Protein AF-0000000076347587 (afdb_homodimer)

Solvent-accessible surface area (backbone atoms only — not comparable to full-atom values): 22802 Å² total; per-residue (Å²): 113,19,34,26,35,36,30,38,46,78,56,80,79,67,75,77,57,46,35,47,44,50,36,67,47,67,74,46,71,35,44,42,68,57,46,40,54,52,42,28,73,76,39,74,89,47,54,52,69,56,48,50,53,46,53,52,50,49,46,55,45,48,40,53,43,43,30,47,21,27,30,40,32,52,54,59,75,13,34,39,38,73,40,46,31,71,73,53,92,65,78,51,52,52,86,49,98,79,51,55,71,75,92,65,46,65,32,63,63,45,70,43,76,44,71,21,67,66,39,48,48,51,32,34,60,61,20,42,76,52,55,38,74,48,84,81,41,52,43,62,54,50,54,45,89,48,51,73,68,49,45,50,51,54,49,47,55,45,15,73,74,66,58,41,40,41,59,64,54,49,7,62,72,42,41,34,51,62,66,58,31,50,54,49,52,48,57,45,41,67,36,84,84,39,59,43,36,78,42,72,57,77,96,58,38,31,34,27,70,46,79,132,114,17,34,25,34,36,30,38,47,77,57,80,79,67,76,78,54,46,34,47,43,49,38,67,46,67,75,46,72,35,44,41,68,56,46,40,54,50,42,27,73,75,39,72,89,47,53,53,69,56,48,50,51,46,53,52,50,50,46,54,44,49,40,52,42,44,30,48,21,26,30,39,32,52,55,59,76,13,35,39,38,74,40,46,30,71,72,52,91,64,79,52,51,51,86,48,97,78,49,55,71,74,92,65,47,64,32,64,62,46,70,44,76,42,72,23,68,66,38,48,49,50,32,32,61,60,21,43,77,53,55,38,74,48,82,82,42,55,42,62,53,49,56,45,89,47,52,73,66,47,46,49,51,52,49,47,54,46,16,73,74,66,58,42,40,41,58,65,54,50,7,61,74,42,41,35,52,61,65,56,32,50,54,48,51,49,56,46,41,67,36,83,85,38,60,42,34,77,41,72,57,79,96,60,38,33,34,27,71,46,80,130

Sequence (424 aa):
MAKYKLQEMPDVHHDGKRRVYPKMMINRTLSRKEFVEMMHDYHRGTSPSMVEAVLIDVEDMLVRMLSMGYNVNLGNLGHYSLSLEFKDDKPAEMQDEDDKMTYRRVGVKNVNYRAAPEFVKEVKLETDQYLERDMGGVKRVLKSNYTREERIARALQVIEKNGFISLDDYAQLNNMSRTVASEDLKGITDDPQSPICSHGRHSHKVWVKREAMAKYKLQEMPDVHHDGKRRVYPKMMINRTLSRKEFVEMMHDYHRGTSPSMVEAVLIDVEDMLVRMLSMGYNVNLGNLGHYSLSLEFKDDKPAEMQDEDDKMTYRRVGVKNVNYRAAPEFVKEVKLETDQYLERDMGGVKRVLKSNYTREERIARALQVIEKNGFISLDDYAQLNNMSRTVASEDLKGITDDPQSPICSHGRHSHKVWVKREA

Structure (mmCIF, N/CA/C/O backbone):
data_AF-0000000076347587-model_v1
#
loop_
_entity.id
_entity.type
_entity.pdbx_description
1 polymer 'HU domain-containing protein'
#
loop_
_atom_site.group_PDB
_atom_site.id
_atom_site.type_symbol
_atom_site.label_atom_id
_atom_site.label_alt_id
_atom_site.label_comp_id
_atom_site.label_asym_id
_atom_site.label_entity_id
_atom_site.label_seq_id
_atom_site.pdbx_PDB_ins_code
_atom_site.Cartn_x
_atom_site.Cartn_y
_atom_site.Cartn_z
_atom_site.occupancy
_atom_site.B_iso_or_equiv
_atom_site.auth_seq_id
_atom_site.auth_comp_id
_atom_site.auth_asym_id
_atom_site.auth_atom_id
_atom_site.pdbx_PDB_model_num
ATOM 1 N N . MET A 1 1 ? 10.297 16.969 16.594 1 73 1 MET A N 1
ATOM 2 C CA . MET A 1 1 ? 9.484 15.805 16.953 1 73 1 MET A CA 1
ATOM 3 C C . MET A 1 1 ? 8.195 15.758 16.141 1 73 1 MET A C 1
ATOM 5 O O . MET A 1 1 ? 7.691 16.797 15.703 1 73 1 MET A O 1
ATOM 9 N N . ALA A 1 2 ? 7.707 14.547 15.781 1 86.44 2 ALA A N 1
ATOM 10 C CA . ALA A 1 2 ? 6.484 14.398 15 1 86.44 2 ALA A CA 1
ATOM 11 C C . ALA A 1 2 ? 5.266 14.852 15.805 1 86.44 2 ALA A C 1
ATOM 13 O O . ALA A 1 2 ? 5.203 14.656 17.016 1 86.44 2 ALA A O 1
ATOM 14 N N . LYS A 1 3 ? 4.43 15.641 15.227 1 87.81 3 LYS A N 1
ATOM 15 C CA . LYS A 1 3 ? 3.213 16.156 15.859 1 87.81 3 LYS A CA 1
ATOM 16 C C . LYS A 1 3 ? 1.969 15.617 15.156 1 87.81 3 LYS A C 1
ATOM 18 O O . LYS A 1 3 ? 2.025 15.242 13.977 1 87.81 3 LYS A O 1
ATOM 23 N N . TYR A 1 4 ? 0.956 15.539 15.93 1 90 4 TYR A N 1
ATOM 24 C CA . TYR A 1 4 ? -0.307 15.125 15.328 1 90 4 TYR A CA 1
ATOM 25 C C . TYR A 1 4 ? -1.454 16 15.805 1 90 4 TYR A C 1
ATOM 27 O O . TYR A 1 4 ? -1.328 16.703 16.812 1 90 4 TYR A O 1
ATOM 35 N N . LYS A 1 5 ? -2.494 16.016 15.117 1 86.5 5 LYS A N 1
ATOM 36 C CA . LYS A 1 5 ? -3.736 16.688 15.484 1 86.5 5 LYS A CA 1
ATOM 37 C C . LYS A 1 5 ? -4.934 15.758 15.336 1 86.5 5 LYS A C 1
ATOM 39 O O . LYS A 1 5 ? -4.848 14.734 14.656 1 86.5 5 LYS A O 1
ATOM 44 N N . LEU A 1 6 ? -5.926 16.062 16.062 1 86.94 6 LEU A N 1
ATOM 45 C CA . LEU A 1 6 ? -7.164 15.297 15.93 1 86.94 6 LEU A CA 1
ATOM 46 C C . LEU A 1 6 ? -8.094 15.953 14.914 1 86.94 6 LEU A C 1
ATOM 48 O O . LEU A 1 6 ? -8.305 17.172 14.953 1 86.94 6 LEU A O 1
ATOM 52 N N . GLN A 1 7 ? -8.547 15.133 14.008 1 83.88 7 GLN A N 1
ATOM 53 C CA . GLN A 1 7 ? -9.391 15.656 12.945 1 83.88 7 GLN A CA 1
ATOM 54 C C . GLN A 1 7 ? -10.727 14.914 12.883 1 83.88 7 GLN A C 1
ATOM 56 O O . GLN A 1 7 ? -10.766 13.688 13.062 1 83.88 7 GLN A O 1
ATOM 61 N N . GLU A 1 8 ? -11.766 15.695 12.656 1 80.94 8 GLU A N 1
ATOM 62 C CA . GLU A 1 8 ? -13.086 15.094 12.5 1 80.94 8 GLU A CA 1
ATOM 63 C C . GLU A 1 8 ? -13.266 14.508 11.102 1 80.94 8 GLU A C 1
ATOM 65 O O . GLU A 1 8 ? -12.852 15.117 10.109 1 80.94 8 GLU A O 1
ATOM 70 N N . MET A 1 9 ? -13.766 13.258 11.109 1 75.75 9 MET A N 1
ATOM 71 C CA . MET A 1 9 ? -14.062 12.625 9.828 1 75.75 9 MET A CA 1
ATOM 72 C C . MET A 1 9 ? -15.391 13.125 9.273 1 75.75 9 MET A C 1
ATOM 74 O O . MET A 1 9 ? -16.344 13.32 10.023 1 75.75 9 MET A O 1
ATOM 78 N N . PRO A 1 10 ? -15.391 13.43 7.988 1 66.62 10 PRO A N 1
ATOM 79 C CA . PRO A 1 10 ? -16.703 13.734 7.414 1 66.62 10 PRO A CA 1
ATOM 80 C C . PRO A 1 10 ? -17.703 12.602 7.602 1 66.62 10 PRO A C 1
ATOM 82 O O . PRO A 1 10 ? -17.328 11.43 7.602 1 66.62 10 PRO A O 1
ATOM 85 N N . ASP A 1 11 ? -18.875 12.969 8.016 1 62.62 11 ASP A N 1
ATOM 86 C CA . ASP A 1 11 ? -19.922 11.977 8.203 1 62.62 11 ASP A CA 1
ATOM 87 C C . ASP A 1 11 ? -20.297 11.32 6.875 1 62.62 11 ASP A C 1
ATOM 89 O O . ASP A 1 11 ? -21.328 11.648 6.281 1 62.62 11 ASP A O 1
ATOM 93 N N . VAL A 1 12 ? -19.484 10.414 6.508 1 58.81 12 VAL A N 1
ATOM 94 C CA . VAL A 1 12 ? -19.688 9.734 5.23 1 58.81 12 VAL A CA 1
ATOM 95 C C . VAL A 1 12 ? -20.875 8.773 5.34 1 58.81 12 VAL A C 1
ATOM 97 O O . VAL A 1 12 ? -21.578 8.531 4.355 1 58.81 12 VAL A O 1
ATOM 100 N N . HIS A 1 13 ? -21.078 8.281 6.445 1 58.25 13 HIS A N 1
ATOM 101 C CA . HIS A 1 13 ? -22.156 7.32 6.637 1 58.25 13 HIS A CA 1
ATOM 102 C C . HIS A 1 13 ? -23.469 8.016 6.961 1 58.25 13 HIS A C 1
ATOM 104 O O . HIS A 1 13 ? -24.516 7.371 7.0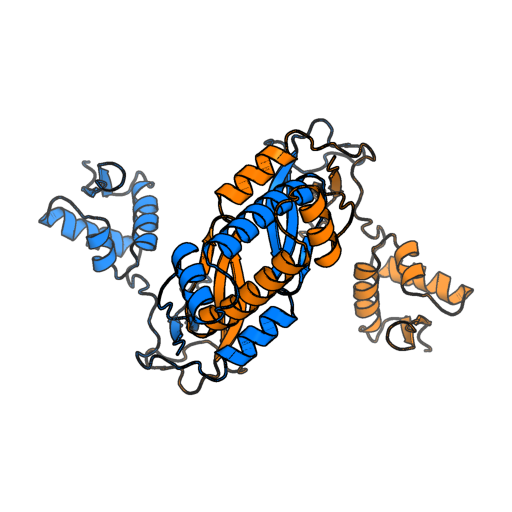62 1 58.25 13 HIS A O 1
ATOM 110 N N . HIS A 1 14 ? -23.469 9.266 7.172 1 61.09 14 HIS A N 1
ATOM 111 C CA . HIS A 1 14 ? -24.656 10.078 7.453 1 61.09 14 HIS A CA 1
ATOM 112 C C . HIS A 1 14 ? -25.359 9.586 8.711 1 61.09 14 HIS A C 1
ATOM 114 O O . HIS A 1 14 ? -26.594 9.523 8.742 1 61.09 14 HIS A O 1
ATOM 120 N N . ASP A 1 15 ? -24.703 9.031 9.609 1 67.06 15 ASP A N 1
ATOM 121 C CA . ASP A 1 15 ? -25.266 8.516 10.852 1 67.06 15 ASP A CA 1
ATOM 122 C C . ASP A 1 15 ? -25.203 9.57 11.961 1 67.06 15 ASP A C 1
ATOM 124 O O . ASP A 1 15 ? -25.672 9.328 13.07 1 67.06 15 ASP A O 1
ATOM 128 N N . GLY A 1 16 ? -24.734 10.742 11.555 1 68.25 16 GLY A N 1
ATOM 129 C CA . GLY A 1 16 ? -24.688 11.852 12.5 1 68.25 16 GLY A CA 1
ATOM 130 C C . GLY A 1 16 ? -23.547 11.734 13.5 1 68.25 16 GLY A C 1
ATOM 131 O O . GLY A 1 16 ? -23.375 12.609 14.344 1 68.25 16 GLY A O 1
ATOM 132 N N . LYS A 1 17 ? -22.906 10.664 13.406 1 75.94 17 LYS A N 1
ATOM 133 C CA . LYS A 1 17 ? -21.797 10.477 14.344 1 75.94 17 LYS A CA 1
ATOM 134 C C . LYS A 1 17 ? -20.578 11.289 13.922 1 75.94 17 LYS A C 1
ATOM 136 O O . LYS A 1 17 ? -20.281 11.398 12.734 1 75.94 17 LYS A O 1
ATOM 141 N N . ARG A 1 18 ? -20.031 12.062 14.938 1 77.69 18 ARG A N 1
ATOM 142 C CA . ARG A 1 18 ? -18.844 12.867 14.68 1 77.69 18 ARG A CA 1
ATOM 143 C C . ARG A 1 18 ? -17.578 12.094 15.039 1 77.69 18 ARG A C 1
ATOM 145 O O . ARG A 1 18 ? -17.094 12.172 16.172 1 77.69 18 ARG A O 1
ATOM 152 N N . ARG A 1 19 ? -17.062 11.352 14.109 1 84.25 19 ARG A N 1
ATOM 153 C CA . ARG A 1 19 ? -15.875 10.531 14.336 1 84.25 19 ARG A CA 1
ATOM 154 C C . ARG A 1 19 ? -14.602 11.359 14.156 1 84.25 19 ARG A C 1
ATOM 156 O O . ARG A 1 19 ? -14.547 12.25 13.305 1 84.25 19 ARG A O 1
ATOM 163 N N . VAL A 1 20 ? -13.664 11.094 15.07 1 86.19 20 VAL A N 1
ATOM 164 C CA . VAL A 1 20 ? -12.391 11.82 15.07 1 86.19 20 VAL A CA 1
ATOM 165 C C . VAL A 1 20 ? -11.242 10.836 14.875 1 86.19 20 VAL A C 1
ATOM 167 O O . VAL A 1 20 ? -11.328 9.672 15.281 1 86.19 20 VAL A O 1
ATOM 170 N N . TYR A 1 21 ? -10.258 11.227 14.109 1 88.62 21 TYR A N 1
ATOM 171 C CA . TYR A 1 21 ? -9.07 10.406 13.922 1 88.62 21 TYR A CA 1
ATOM 172 C C . TYR A 1 21 ? -7.805 11.25 14.047 1 88.62 21 TYR A C 1
ATOM 174 O O . TYR A 1 21 ? -7.816 12.445 13.766 1 88.62 21 TYR A O 1
ATOM 182 N N . PRO A 1 22 ? -6.801 10.641 14.562 1 90.62 22 PRO A N 1
ATOM 183 C CA . PRO A 1 22 ? -5.523 11.352 14.609 1 90.62 22 PRO A CA 1
ATOM 184 C C . PRO A 1 22 ? -4.852 11.469 13.242 1 90.62 22 PRO A C 1
ATOM 186 O O . PRO A 1 22 ? -4.844 10.5 12.477 1 90.62 22 PRO A O 1
ATOM 189 N N . LYS A 1 23 ? -4.406 12.641 13.023 1 87.75 23 LYS A N 1
ATOM 190 C CA . LYS A 1 23 ? -3.717 12.906 11.766 1 87.75 23 LYS A CA 1
ATOM 191 C C . LYS A 1 23 ? -2.316 13.461 12.016 1 87.75 23 LYS A C 1
ATOM 193 O O . LYS A 1 23 ? -2.141 14.375 12.82 1 87.75 23 LYS A O 1
ATOM 198 N N . MET A 1 24 ? -1.371 12.875 11.328 1 88.19 24 MET A N 1
ATOM 199 C CA . MET A 1 24 ? 0.001 13.367 11.414 1 88.19 24 MET A CA 1
ATOM 200 C C . MET A 1 24 ? 0.116 14.766 10.82 1 8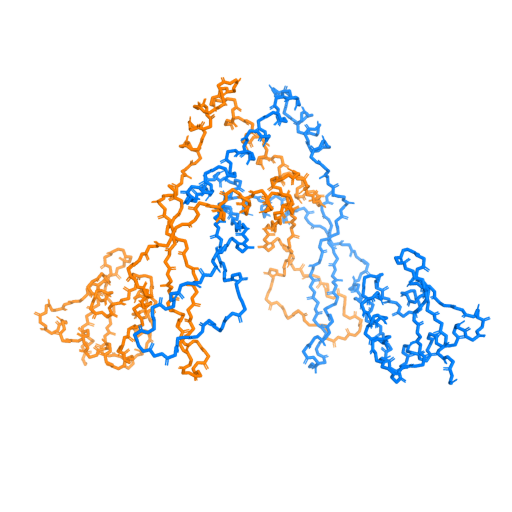8.19 24 MET A C 1
ATOM 202 O O . MET A 1 24 ? -0.455 15.047 9.766 1 88.19 24 MET A O 1
ATOM 206 N N . MET A 1 25 ? 0.699 15.617 11.594 1 82.44 25 MET A N 1
ATOM 207 C CA . MET A 1 25 ? 1.06 16.906 11.023 1 82.44 25 MET A CA 1
ATOM 208 C C . MET A 1 25 ? 2.373 16.828 10.258 1 82.44 25 MET A C 1
ATOM 210 O O . MET A 1 25 ? 3.451 16.844 10.852 1 82.44 25 MET A O 1
ATOM 214 N N . ILE A 1 26 ? 2.146 16.641 9.008 1 80.25 26 ILE A N 1
ATOM 215 C CA . ILE A 1 26 ? 3.312 16.422 8.164 1 80.25 26 ILE A CA 1
ATOM 216 C C . ILE A 1 26 ? 4.16 17.703 8.109 1 80.25 26 ILE A C 1
ATOM 218 O O . ILE A 1 26 ? 3.652 18.781 7.797 1 80.25 26 ILE A O 1
ATOM 222 N N . ASN A 1 27 ? 5.426 17.609 8.508 1 77.75 27 ASN A N 1
ATOM 223 C CA . ASN A 1 27 ? 6.383 18.703 8.398 1 77.75 27 ASN A CA 1
ATOM 224 C C . ASN A 1 27 ? 6.668 19.062 6.941 1 77.75 27 ASN A C 1
ATOM 226 O O . ASN A 1 27 ? 6.43 20.188 6.516 1 77.75 27 ASN A O 1
ATOM 230 N N . ARG A 1 28 ? 7.246 18.094 6.309 1 85.12 28 ARG A N 1
ATOM 231 C CA . ARG A 1 28 ? 7.629 18.25 4.906 1 85.12 28 ARG A CA 1
ATOM 232 C C . ARG A 1 28 ? 7.852 16.891 4.25 1 85.12 28 ARG A C 1
ATOM 234 O O . ARG A 1 28 ? 8.039 15.883 4.941 1 85.12 28 ARG A O 1
ATOM 241 N N . THR A 1 29 ? 7.609 16.984 3 1 88.75 29 THR A N 1
ATOM 242 C CA . THR A 1 29 ? 7.969 15.812 2.209 1 88.75 29 THR A CA 1
ATOM 243 C C . THR A 1 29 ? 9.398 15.93 1.686 1 88.75 29 THR A C 1
ATOM 245 O O . THR A 1 29 ? 9.734 16.891 0.991 1 88.75 29 THR A O 1
ATOM 248 N N . LEU A 1 30 ? 10.188 15.016 2.059 1 92.81 30 LEU A N 1
ATOM 249 C CA . LEU A 1 30 ? 11.57 15.008 1.604 1 92.81 30 LEU A CA 1
ATOM 250 C C . LEU A 1 30 ? 11.688 14.383 0.219 1 92.81 30 LEU A C 1
ATOM 252 O O . LEU A 1 30 ? 11.18 13.281 -0.014 1 92.81 30 LEU A O 1
ATOM 256 N N . SER A 1 31 ? 12.336 15.102 -0.627 1 93 31 SER A N 1
ATOM 257 C CA . SER A 1 31 ? 12.68 14.516 -1.922 1 93 31 SER A CA 1
ATOM 258 C C . SER A 1 31 ? 13.812 13.508 -1.793 1 93 31 SER A C 1
ATOM 260 O O . SER A 1 31 ? 14.5 13.461 -0.771 1 93 31 SER A O 1
ATOM 262 N N . ARG A 1 32 ? 14 12.727 -2.828 1 94.12 32 ARG A N 1
ATOM 263 C CA . ARG A 1 32 ? 15.094 11.766 -2.826 1 94.12 32 ARG A CA 1
ATOM 264 C C . ARG A 1 32 ? 16.438 12.461 -2.607 1 94.12 32 ARG A C 1
ATOM 266 O O . ARG A 1 32 ? 17.266 11.992 -1.826 1 94.12 32 ARG A O 1
ATOM 273 N N . LYS A 1 33 ? 16.641 13.562 -3.312 1 92.31 33 LYS A N 1
ATOM 274 C CA . LYS A 1 33 ? 17.891 14.305 -3.188 1 92.31 33 LYS A CA 1
ATOM 275 C C . LYS A 1 33 ? 18.109 14.758 -1.746 1 92.31 33 LYS A C 1
ATOM 277 O O . LYS A 1 33 ? 19.203 14.57 -1.2 1 92.31 33 LYS A O 1
ATOM 282 N N . GLU A 1 34 ? 17.094 15.375 -1.13 1 91.06 34 GLU A N 1
ATOM 283 C CA . GLU A 1 34 ? 17.188 15.812 0.262 1 91.06 34 GLU A CA 1
ATOM 284 C C . GLU A 1 34 ? 17.438 14.625 1.193 1 91.06 34 GLU A C 1
ATOM 286 O O . GLU A 1 34 ? 18.234 14.719 2.119 1 91.06 34 GLU A O 1
ATOM 291 N N . PHE A 1 35 ? 16.734 13.562 0.923 1 95.19 35 PHE A N 1
ATOM 292 C CA . PHE A 1 35 ? 16.875 12.344 1.717 1 95.19 35 PHE A CA 1
ATOM 293 C C . PHE A 1 35 ? 18.297 11.828 1.685 1 95.19 35 PHE A C 1
ATOM 295 O O . PHE A 1 35 ? 18.875 11.523 2.729 1 95.19 35 PHE A O 1
ATOM 302 N N . VAL A 1 36 ? 18.875 11.773 0.52 1 94.19 36 VAL A N 1
ATOM 303 C CA . VAL A 1 36 ? 20.219 11.25 0.324 1 94.19 36 VAL A CA 1
ATOM 304 C C . VAL A 1 36 ? 21.234 12.18 0.989 1 94.19 36 VAL A C 1
ATOM 306 O O . VAL A 1 36 ? 22.203 11.711 1.599 1 94.19 36 VAL A O 1
ATOM 309 N N . GLU A 1 37 ? 21.031 13.461 0.888 1 91.06 37 GLU A N 1
ATOM 310 C CA . GLU A 1 37 ? 21.922 14.43 1.534 1 91.06 37 GLU A CA 1
ATOM 311 C C . GLU A 1 37 ? 21.875 14.281 3.053 1 91.06 37 GLU A C 1
ATOM 313 O O . GLU A 1 37 ? 22.922 14.281 3.705 1 91.06 37 GLU A O 1
ATOM 318 N N . MET A 1 38 ? 20.656 14.102 3.539 1 89.12 38 MET A N 1
ATOM 319 C CA . MET A 1 38 ? 20.516 13.922 4.98 1 89.12 38 MET A CA 1
ATOM 320 C C . MET A 1 38 ? 21.141 12.609 5.43 1 89.12 38 MET A C 1
ATOM 322 O O . MET A 1 38 ? 21.734 12.531 6.504 1 89.12 38 MET A O 1
ATOM 326 N N . MET A 1 39 ? 20.922 11.602 4.625 1 92.5 39 MET A N 1
ATOM 327 C CA . MET A 1 39 ? 21.5 10.305 4.934 1 92.5 39 MET A CA 1
ATOM 328 C C . MET A 1 39 ? 23.031 10.406 5.051 1 92.5 39 MET A C 1
ATOM 330 O O . MET A 1 39 ? 23.625 9.773 5.918 1 92.5 39 MET A O 1
ATOM 334 N N . HIS A 1 40 ? 23.594 11.148 4.141 1 90.31 40 HIS A N 1
ATOM 335 C CA . HIS A 1 40 ? 25.047 11.328 4.16 1 90.31 40 HIS A CA 1
ATOM 336 C C . HIS A 1 40 ? 25.5 12.008 5.449 1 90.31 40 HIS A C 1
ATOM 338 O O . HIS A 1 40 ? 26.578 11.711 5.957 1 90.31 40 HIS A O 1
ATOM 344 N N . ASP A 1 41 ? 24.703 12.883 5.945 1 86.38 41 ASP A N 1
ATOM 345 C CA . ASP A 1 41 ? 25.016 13.578 7.188 1 86.38 41 ASP A CA 1
ATOM 346 C C . ASP A 1 41 ? 25.031 12.609 8.367 1 86.38 41 ASP A C 1
ATOM 348 O O . ASP A 1 41 ? 25.828 12.766 9.305 1 86.38 41 ASP A O 1
ATOM 352 N N . TYR A 1 42 ? 24.203 11.617 8.266 1 84.81 42 TYR A N 1
ATOM 353 C CA . TYR A 1 42 ? 24.062 10.664 9.359 1 84.81 42 TYR A CA 1
ATOM 354 C C . TYR A 1 42 ? 25.016 9.484 9.188 1 84.81 42 TYR A C 1
ATOM 356 O O . TYR A 1 42 ? 25.484 8.906 10.164 1 84.81 42 TYR A O 1
ATOM 364 N N . HIS A 1 43 ? 25.125 9.133 7.934 1 82.12 43 HIS A N 1
ATOM 365 C CA . HIS A 1 43 ? 26 8.023 7.586 1 82.12 43 HIS A CA 1
ATOM 366 C C . HIS A 1 43 ? 27.125 8.469 6.645 1 82.12 43 HIS A C 1
ATOM 368 O O . HIS A 1 43 ? 27 8.336 5.426 1 82.12 43 HIS A O 1
ATOM 374 N N . ARG A 1 44 ? 28.219 8.812 7.168 1 81.12 44 ARG A N 1
ATOM 375 C CA . ARG A 1 44 ? 29.297 9.438 6.41 1 81.12 44 ARG A CA 1
ATOM 376 C C . ARG A 1 44 ? 30.078 8.406 5.598 1 81.12 44 ARG A C 1
ATOM 378 O O . ARG A 1 44 ? 30.828 8.766 4.691 1 81.12 44 ARG A O 1
ATOM 385 N N . GLY A 1 45 ? 29.859 7.227 5.789 1 81.06 45 GLY A N 1
ATOM 386 C CA . GLY A 1 45 ? 30.625 6.191 5.113 1 81.06 45 GLY A CA 1
ATOM 387 C C . GLY A 1 45 ? 30.172 5.961 3.682 1 81.06 45 GLY A C 1
ATOM 388 O O . GLY A 1 45 ? 30.906 5.359 2.889 1 81.06 45 GLY A O 1
ATOM 389 N N . THR A 1 46 ? 29.047 6.508 3.305 1 82.75 46 THR A N 1
ATOM 390 C CA . THR A 1 46 ? 28.547 6.285 1.955 1 82.75 46 THR A CA 1
ATOM 391 C C . THR A 1 46 ? 28.297 7.609 1.241 1 82.75 46 THR A C 1
ATOM 393 O O . THR A 1 46 ? 27.547 8.453 1.729 1 82.75 46 THR A O 1
ATOM 396 N N . SER A 1 47 ? 28.953 7.766 0.16 1 88.88 47 SER A N 1
ATOM 397 C CA . SER A 1 47 ? 28.812 9 -0.602 1 88.88 47 SER A CA 1
ATOM 398 C C . SER A 1 47 ? 27.406 9.117 -1.192 1 88.88 47 SER A C 1
ATOM 400 O O . SER A 1 47 ? 26.812 8.117 -1.603 1 88.88 47 SER A O 1
ATOM 402 N N . PRO A 1 48 ? 26.953 10.352 -1.302 1 92.06 48 PRO A N 1
ATOM 403 C CA . PRO A 1 48 ? 25.641 10.57 -1.897 1 92.06 48 PRO A CA 1
ATOM 404 C C . PRO A 1 48 ? 25.531 10.016 -3.314 1 92.06 48 PRO A C 1
ATOM 406 O O . PRO A 1 48 ? 24.484 9.461 -3.688 1 92.06 48 PRO A O 1
ATOM 409 N N . SER A 1 49 ? 26.531 10.188 -4.043 1 91.38 49 SER A N 1
ATOM 410 C CA . SER A 1 49 ? 26.531 9.695 -5.418 1 91.38 49 SER A CA 1
ATOM 411 C C . SER A 1 49 ? 26.391 8.18 -5.457 1 91.38 49 SER A C 1
ATOM 413 O O . SER A 1 49 ? 25.719 7.633 -6.328 1 91.38 49 SER A O 1
ATOM 415 N N . MET A 1 50 ? 27 7.492 -4.535 1 89.81 50 MET A N 1
ATOM 416 C CA . MET A 1 50 ? 26.906 6.039 -4.453 1 89.81 50 MET A CA 1
ATOM 417 C C . MET A 1 50 ? 25.5 5.605 -4.066 1 89.81 50 MET A C 1
ATOM 419 O O . MET A 1 50 ? 24.953 4.664 -4.645 1 89.81 50 MET A O 1
ATOM 423 N N . VAL A 1 51 ? 24.922 6.293 -3.088 1 93.62 51 VAL A N 1
ATOM 424 C CA . VAL A 1 51 ? 23.562 5.984 -2.658 1 93.62 51 VAL A CA 1
ATOM 425 C C . VAL A 1 51 ? 22.594 6.137 -3.834 1 93.62 51 VAL A C 1
ATOM 427 O O . VAL A 1 51 ? 21.781 5.246 -4.098 1 93.62 51 VAL A O 1
ATOM 430 N N . GLU A 1 52 ? 22.797 7.188 -4.523 1 93 52 GLU A N 1
ATOM 431 C CA . GLU A 1 52 ? 21.953 7.449 -5.68 1 93 52 GLU A CA 1
ATOM 432 C C . GLU A 1 52 ? 22.094 6.359 -6.738 1 93 52 GLU A C 1
ATOM 434 O O . GLU A 1 52 ? 21.109 5.895 -7.305 1 93 52 GLU A O 1
ATOM 439 N N . ALA A 1 53 ? 23.266 6.02 -7.023 1 92 53 ALA A N 1
ATOM 440 C CA . ALA A 1 53 ? 23.516 4.988 -8.023 1 92 53 ALA A CA 1
ATOM 441 C C . ALA A 1 53 ? 22.891 3.658 -7.613 1 92 53 ALA A C 1
ATOM 443 O O . ALA A 1 53 ? 22.281 2.975 -8.438 1 92 53 ALA A O 1
ATOM 444 N N . VAL A 1 54 ? 23.047 3.346 -6.363 1 92.94 54 VAL A N 1
ATOM 445 C CA . VAL A 1 54 ? 22.484 2.094 -5.855 1 92.94 54 VAL A CA 1
ATOM 446 C C . VAL A 1 54 ? 20.969 2.123 -5.945 1 92.94 54 VAL A C 1
ATOM 448 O O . VAL A 1 54 ? 20.344 1.149 -6.379 1 92.94 54 VAL A O 1
ATOM 451 N N . LEU A 1 55 ? 20.344 3.213 -5.574 1 93.5 55 LEU A N 1
ATOM 452 C CA . LEU A 1 55 ? 18.891 3.324 -5.605 1 93.5 55 LEU A CA 1
ATOM 453 C C . LEU A 1 55 ? 18.359 3.211 -7.031 1 93.5 55 LEU A C 1
ATOM 455 O O . LEU A 1 55 ? 17.328 2.582 -7.273 1 93.5 55 LEU A O 1
ATOM 459 N N . ILE A 1 56 ? 19.094 3.781 -7.953 1 92.69 56 ILE A N 1
ATOM 460 C CA . ILE A 1 56 ? 18.719 3.686 -9.359 1 92.69 56 ILE A CA 1
ATOM 461 C C . ILE A 1 56 ? 18.797 2.23 -9.812 1 92.69 56 ILE A C 1
ATOM 463 O O . ILE A 1 56 ? 17.891 1.731 -10.484 1 92.69 56 ILE A O 1
ATOM 467 N N . ASP A 1 57 ? 19.875 1.585 -9.453 1 93.38 57 ASP A N 1
ATOM 468 C CA . ASP A 1 57 ? 20.047 0.183 -9.828 1 93.38 57 ASP A CA 1
ATOM 469 C C . ASP A 1 57 ? 18.953 -0.687 -9.203 1 93.38 57 ASP A C 1
ATOM 471 O O . ASP A 1 57 ? 18.469 -1.627 -9.836 1 93.38 57 ASP A O 1
ATOM 475 N N . VAL A 1 58 ? 18.625 -0.422 -8 1 94.19 58 VAL A N 1
ATOM 476 C CA . VAL A 1 58 ? 17.594 -1.177 -7.309 1 94.19 58 VAL A CA 1
ATOM 477 C C . VAL A 1 58 ? 16.25 -1.01 -8.039 1 94.19 58 VAL A C 1
ATOM 479 O O . VAL A 1 58 ? 15.539 -1.986 -8.266 1 94.19 58 VAL A O 1
ATOM 482 N N . GLU A 1 59 ? 15.945 0.188 -8.398 1 93.88 59 GLU A N 1
ATOM 483 C CA . GLU A 1 59 ? 14.719 0.459 -9.141 1 93.88 59 GLU A CA 1
ATOM 484 C C . GLU A 1 59 ? 14.672 -0.349 -10.438 1 93.88 59 GLU A C 1
ATOM 486 O O . GLU A 1 59 ? 13.656 -0.987 -10.734 1 93.88 59 GLU A O 1
ATOM 491 N N . ASP A 1 60 ? 15.742 -0.255 -11.133 1 93.62 60 ASP A N 1
ATOM 492 C CA . ASP A 1 60 ? 15.844 -0.969 -12.406 1 93.62 60 ASP A CA 1
ATOM 493 C C . ASP A 1 60 ? 15.664 -2.473 -12.203 1 93.62 60 ASP A C 1
ATOM 495 O O . ASP A 1 60 ? 14.953 -3.127 -12.969 1 93.62 60 ASP A O 1
ATOM 499 N N . MET A 1 61 ? 16.344 -2.941 -11.211 1 94.19 61 MET A N 1
ATOM 500 C CA . MET A 1 61 ? 16.297 -4.375 -10.938 1 94.19 61 MET A CA 1
ATOM 501 C C . MET A 1 61 ? 14.898 -4.793 -10.492 1 94.19 61 MET A C 1
ATOM 503 O O . MET A 1 61 ? 14.43 -5.883 -10.836 1 94.19 61 MET A O 1
ATOM 507 N N . LEU A 1 62 ? 14.203 -3.975 -9.727 1 95.38 62 LEU A N 1
ATOM 508 C CA . LEU A 1 62 ? 12.836 -4.266 -9.32 1 95.38 62 LEU A CA 1
ATOM 509 C C . LEU A 1 62 ? 11.922 -4.406 -10.531 1 95.38 62 LEU A C 1
ATOM 511 O O . LEU A 1 62 ? 11.148 -5.359 -10.625 1 95.38 62 LEU A O 1
ATOM 515 N N . VAL A 1 63 ? 12.055 -3.463 -11.422 1 94.81 63 VAL A N 1
ATOM 516 C CA . VAL A 1 63 ? 11.25 -3.51 -12.633 1 94.81 63 VAL A CA 1
ATOM 517 C C . VAL A 1 63 ? 11.492 -4.828 -13.367 1 94.81 63 VAL A C 1
ATOM 519 O O . VAL A 1 63 ? 10.547 -5.512 -13.758 1 94.81 63 VAL A O 1
ATOM 522 N N . ARG A 1 64 ? 12.734 -5.184 -13.461 1 93.25 64 ARG A N 1
ATOM 523 C CA . ARG A 1 64 ? 13.125 -6.375 -14.211 1 93.25 64 ARG A CA 1
ATOM 524 C C . ARG A 1 64 ? 12.602 -7.637 -13.531 1 93.25 64 ARG A C 1
ATOM 526 O O . ARG A 1 64 ? 12.016 -8.5 -14.188 1 93.25 64 ARG A O 1
ATOM 533 N N . MET A 1 65 ? 12.836 -7.75 -12.242 1 93.75 65 MET A N 1
ATOM 534 C CA . MET A 1 65 ? 12.461 -8.969 -11.523 1 93.75 65 MET A CA 1
ATOM 535 C C . MET A 1 65 ? 10.945 -9.125 -11.469 1 93.75 65 MET A C 1
ATOM 537 O O . MET A 1 65 ? 10.422 -10.211 -11.711 1 93.75 65 MET A O 1
ATOM 541 N N . LEU A 1 66 ? 10.242 -8.086 -11.188 1 94.62 66 LEU A N 1
ATOM 542 C CA . LEU A 1 66 ? 8.781 -8.141 -11.141 1 94.62 66 LEU A CA 1
ATOM 543 C C . LEU A 1 66 ? 8.203 -8.5 -12.5 1 94.62 66 LEU A C 1
ATOM 545 O O . LEU A 1 66 ? 7.273 -9.305 -12.594 1 94.62 66 LEU A O 1
ATOM 549 N N . SER A 1 67 ? 8.781 -7.934 -13.523 1 92.88 67 SER A N 1
ATOM 550 C CA . SER A 1 67 ? 8.289 -8.188 -14.875 1 92.88 67 SER A CA 1
ATOM 551 C C . SER A 1 67 ? 8.5 -9.641 -15.273 1 92.88 67 SER A C 1
ATOM 553 O O . SER A 1 67 ? 7.82 -10.141 -16.172 1 92.88 67 SER A O 1
ATOM 555 N N . MET A 1 68 ? 9.477 -10.281 -14.625 1 90.06 68 MET A N 1
ATOM 556 C CA . MET A 1 68 ? 9.758 -11.688 -14.914 1 90.06 68 MET A CA 1
ATOM 557 C C . MET A 1 68 ? 8.898 -12.602 -14.047 1 90.06 68 MET A C 1
ATOM 559 O O . MET A 1 68 ? 9.039 -13.82 -14.094 1 90.06 68 MET A O 1
ATOM 563 N N . GLY A 1 69 ? 8.008 -12 -13.227 1 90.44 69 GLY A N 1
ATOM 564 C CA . GLY A 1 69 ? 7.055 -12.781 -12.453 1 90.44 69 GLY A CA 1
ATOM 565 C C . GLY A 1 69 ? 7.539 -13.086 -11.047 1 90.44 69 GLY A C 1
ATOM 566 O O . GLY A 1 69 ? 7.012 -13.984 -10.391 1 90.44 69 GLY A O 1
ATOM 567 N N . TYR A 1 70 ? 8.594 -12.406 -10.625 1 92.06 70 TYR A N 1
ATOM 568 C CA . TYR A 1 70 ? 9.102 -12.609 -9.266 1 92.06 70 TYR A CA 1
ATOM 569 C C . TYR A 1 70 ? 8.445 -11.641 -8.289 1 92.06 70 TYR A C 1
ATOM 571 O O . TYR A 1 70 ? 8.117 -10.508 -8.656 1 92.06 70 TYR A O 1
ATOM 579 N N . ASN A 1 71 ? 8.18 -12.141 -7.117 1 94.38 71 ASN A N 1
ATOM 580 C CA . ASN A 1 71 ? 8.07 -11.234 -5.98 1 94.38 71 ASN A CA 1
ATOM 581 C C . ASN A 1 71 ? 9.438 -10.891 -5.402 1 94.38 71 ASN A C 1
ATOM 583 O O . ASN A 1 71 ? 10.375 -11.68 -5.508 1 94.38 71 ASN A O 1
ATOM 587 N N . VAL A 1 72 ? 9.516 -9.758 -4.848 1 95.56 72 VAL A N 1
ATOM 588 C CA . VAL A 1 72 ? 10.805 -9.352 -4.289 1 95.56 72 VAL A CA 1
ATOM 589 C C . VAL A 1 72 ? 10.625 -8.938 -2.828 1 95.56 72 VAL A C 1
ATOM 591 O O . VAL A 1 72 ? 9.805 -8.07 -2.52 1 95.56 72 VAL A O 1
ATOM 594 N N . ASN A 1 73 ? 11.32 -9.633 -1.986 1 93.88 73 ASN A N 1
ATOM 595 C CA . ASN A 1 73 ? 11.422 -9.25 -0.581 1 93.88 73 ASN A CA 1
ATOM 596 C C . ASN A 1 73 ? 12.734 -8.539 -0.281 1 93.88 73 ASN A C 1
ATOM 598 O O . ASN A 1 73 ? 13.789 -9.172 -0.204 1 93.88 73 ASN A O 1
ATOM 602 N N . LEU A 1 74 ? 12.695 -7.23 -0.039 1 94.12 74 LEU A N 1
ATOM 603 C CA . LEU A 1 74 ? 13.898 -6.438 0.202 1 94.12 74 LEU A CA 1
ATOM 604 C C . LEU A 1 74 ? 14.141 -6.254 1.697 1 94.12 74 LEU A C 1
ATOM 606 O O . LEU A 1 74 ? 14.594 -5.195 2.133 1 94.12 74 LEU A O 1
ATOM 610 N N . GLY A 1 75 ? 13.68 -7.227 2.441 1 90.31 75 GLY A N 1
ATOM 611 C CA . GLY A 1 75 ? 13.867 -7.129 3.881 1 90.31 75 GLY A CA 1
ATOM 612 C C . GLY A 1 75 ? 12.969 -6.09 4.527 1 90.31 75 GLY A C 1
ATOM 613 O O . GLY A 1 75 ? 11.75 -6.094 4.316 1 90.31 75 GLY A O 1
ATOM 614 N N . ASN A 1 76 ? 13.57 -5.172 5.289 1 86.31 76 ASN A N 1
ATOM 615 C CA . ASN A 1 76 ? 12.805 -4.164 6.023 1 86.31 76 ASN A CA 1
ATOM 616 C C . ASN A 1 76 ? 12.227 -3.111 5.086 1 86.31 76 ASN A C 1
ATOM 618 O O . ASN A 1 76 ? 11.305 -2.383 5.461 1 86.31 76 ASN A O 1
ATOM 622 N N . LEU A 1 77 ? 12.805 -3.084 3.889 1 88.62 77 LEU A N 1
ATOM 623 C CA . LEU A 1 77 ? 12.281 -2.105 2.938 1 88.62 77 LEU A CA 1
ATOM 624 C C . LEU A 1 77 ? 10.93 -2.541 2.393 1 88.62 77 LEU A C 1
ATOM 626 O O . LEU A 1 77 ? 10.164 -1.718 1.886 1 88.62 77 LEU A O 1
ATOM 630 N N . GLY A 1 78 ? 10.711 -3.938 2.482 1 91.25 78 GLY A N 1
ATOM 631 C CA . GLY A 1 78 ? 9.359 -4.379 2.193 1 91.25 78 GLY A CA 1
ATOM 632 C C . GLY A 1 78 ? 9.289 -5.402 1.078 1 91.25 78 GLY A C 1
ATOM 633 O O . GLY A 1 78 ? 10.32 -5.805 0.531 1 91.25 78 GLY A O 1
ATOM 634 N N . HIS A 1 79 ? 8.102 -5.758 0.833 1 95.19 79 HIS A N 1
ATOM 635 C CA . HIS A 1 79 ? 7.801 -6.785 -0.156 1 95.19 79 HIS A CA 1
ATOM 636 C C . HIS A 1 79 ? 7.074 -6.195 -1.36 1 95.19 79 HIS A C 1
ATOM 638 O O . HIS A 1 79 ? 6.117 -5.438 -1.202 1 95.19 79 HIS A O 1
ATOM 644 N N . TYR A 1 80 ? 7.566 -6.516 -2.568 1 95.38 80 TYR A N 1
ATOM 645 C CA . TYR A 1 80 ? 6.988 -6.02 -3.811 1 95.38 80 TYR A CA 1
ATOM 646 C C . TYR A 1 80 ? 6.398 -7.156 -4.633 1 95.38 80 TYR A C 1
ATOM 648 O O . TYR A 1 80 ? 7.012 -8.219 -4.77 1 95.38 80 TYR A O 1
ATOM 656 N N . SER A 1 81 ? 5.242 -6.926 -5.137 1 95.19 81 SER A N 1
ATOM 657 C CA . SER A 1 81 ? 4.582 -7.891 -6.012 1 95.19 81 SER A CA 1
ATOM 658 C C . SER A 1 81 ? 3.705 -7.191 -7.047 1 95.19 81 SER A C 1
ATOM 660 O O . SER A 1 81 ? 3.545 -5.969 -7.008 1 95.19 81 SER A O 1
ATOM 662 N N . LEU A 1 82 ? 3.141 -7.965 -8 1 94.44 82 LEU A N 1
ATOM 663 C CA . LEU A 1 82 ? 2.311 -7.379 -9.047 1 94.44 82 LEU A CA 1
ATOM 664 C C . LEU A 1 82 ? 0.88 -7.902 -8.969 1 94.44 82 LEU A C 1
ATOM 666 O O . LEU A 1 82 ? 0.657 -9.055 -8.594 1 94.44 82 LEU A O 1
ATOM 670 N N . SER A 1 83 ? -0.011 -7.047 -9.219 1 94.31 83 SER A N 1
ATOM 671 C CA . SER A 1 83 ? -1.394 -7.449 -9.453 1 94.31 83 SER A CA 1
ATOM 672 C C . SER A 1 83 ? -1.787 -7.234 -10.914 1 94.31 83 SER A C 1
ATOM 674 O O . SER A 1 83 ? -1.322 -6.289 -11.555 1 94.31 83 SER A O 1
ATOM 676 N N . LEU A 1 84 ? -2.641 -8.086 -11.367 1 94.5 84 LEU A N 1
ATOM 677 C CA . LEU A 1 84 ? -3.072 -8.031 -12.758 1 94.5 84 LEU A CA 1
ATOM 678 C C . LEU A 1 84 ? -4.543 -7.652 -12.859 1 94.5 84 LEU A C 1
ATOM 680 O O . LEU A 1 84 ? -5.27 -7.699 -11.859 1 94.5 84 LEU A O 1
ATOM 684 N N . GLU A 1 85 ? -4.875 -7.188 -14.047 1 94.06 85 GLU A N 1
ATOM 685 C CA . GLU A 1 85 ? -6.27 -6.883 -14.344 1 94.06 85 GLU A CA 1
ATOM 686 C C . GLU A 1 85 ? -6.582 -7.105 -15.828 1 94.06 85 GLU A C 1
ATOM 688 O O . GLU A 1 85 ? -5.668 -7.176 -16.656 1 94.06 85 GLU A O 1
ATOM 693 N N . PHE A 1 86 ? -7.855 -7.262 -16.031 1 92.81 86 PHE A N 1
ATOM 694 C CA . PHE A 1 86 ? -8.289 -7.258 -17.422 1 92.81 86 PHE A CA 1
ATOM 695 C C . PHE A 1 86 ? -8.211 -5.859 -18.016 1 92.81 86 PHE A C 1
ATOM 697 O O . PHE A 1 86 ? -8.609 -4.883 -17.375 1 92.81 86 PHE A O 1
ATOM 704 N N . LYS A 1 87 ? -7.598 -5.777 -19.219 1 92 87 LYS A N 1
ATOM 705 C CA . LYS A 1 87 ? -7.449 -4.484 -19.891 1 92 87 LYS A CA 1
ATOM 706 C C . LYS A 1 87 ? -8.516 -4.289 -20.953 1 92 87 LYS A C 1
ATOM 708 O O . LYS A 1 87 ? -8.578 -3.238 -21.594 1 92 87 LYS A O 1
ATOM 713 N N . ASP A 1 88 ? -9.305 -5.285 -21.109 1 89.12 88 ASP A N 1
ATOM 714 C CA . ASP A 1 88 ? -10.398 -5.176 -22.062 1 89.12 88 ASP A CA 1
ATOM 715 C C . ASP A 1 88 ? -11.719 -4.875 -21.359 1 89.12 88 ASP A C 1
ATOM 717 O O . ASP A 1 88 ? -11.781 -4.871 -20.125 1 89.12 88 ASP A O 1
ATOM 721 N N . ASP A 1 89 ? -12.711 -4.5 -22.062 1 83.88 89 ASP A N 1
ATOM 722 C CA . ASP A 1 89 ? -14 -4.113 -21.5 1 83.88 89 ASP A CA 1
ATOM 723 C C . ASP A 1 89 ? -14.984 -5.277 -21.531 1 83.88 89 ASP A C 1
ATOM 725 O O . ASP A 1 89 ? -16.203 -5.074 -21.453 1 83.88 89 ASP A O 1
ATOM 729 N N . LYS A 1 90 ? -14.516 -6.426 -21.578 1 84.25 90 LYS A N 1
ATOM 730 C CA . LYS A 1 90 ? -15.391 -7.59 -21.578 1 84.25 90 LYS A CA 1
ATOM 731 C C . LYS A 1 90 ? -15.773 -7.98 -20.141 1 84.25 90 LYS A C 1
ATOM 733 O O . LYS A 1 90 ? -15.023 -7.734 -19.203 1 84.25 90 LYS A O 1
ATOM 738 N N . PRO A 1 91 ? -16.906 -8.492 -20.078 1 81.81 91 PRO A N 1
ATOM 739 C CA . PRO A 1 91 ? -17.328 -8.898 -18.719 1 81.81 91 PRO A CA 1
ATOM 740 C C . PRO A 1 91 ? -16.406 -9.969 -18.125 1 81.81 91 PRO A C 1
ATOM 742 O 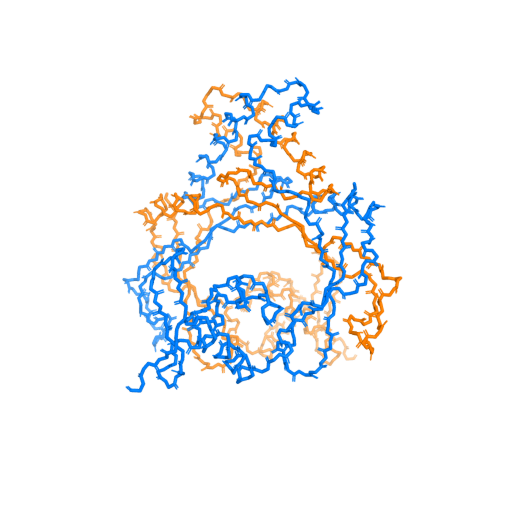O . PRO A 1 91 ? -15.969 -10.875 -18.844 1 81.81 91 PRO A O 1
ATOM 745 N N . ALA A 1 92 ? -16.109 -9.789 -16.969 1 83.38 92 ALA A N 1
ATOM 746 C CA . ALA A 1 92 ? -15.219 -10.711 -16.266 1 83.38 92 ALA A CA 1
ATOM 747 C C . ALA A 1 92 ? -16 -11.852 -15.625 1 83.38 92 ALA A C 1
ATOM 749 O O . ALA A 1 92 ? -15.57 -12.422 -14.617 1 83.38 92 ALA A O 1
ATOM 750 N N . GLU A 1 93 ? -17.109 -12.109 -16.094 1 82.25 93 GLU A N 1
ATOM 751 C CA . GLU A 1 93 ? -17.953 -13.188 -15.578 1 82.25 93 GLU A CA 1
ATOM 752 C C . GLU A 1 93 ? -18 -14.367 -16.547 1 82.25 93 GLU A C 1
ATOM 754 O O . GLU A 1 93 ? -18.094 -14.172 -17.766 1 82.25 93 GLU A O 1
ATOM 759 N N . MET A 1 94 ? -17.844 -15.492 -15.906 1 79.62 94 MET A N 1
ATOM 760 C CA . MET A 1 94 ? -17.969 -16.688 -16.734 1 79.62 94 MET A CA 1
ATOM 761 C C . MET A 1 94 ? -19.422 -16.938 -17.125 1 79.62 94 MET A C 1
ATOM 763 O O . MET A 1 94 ? -20.312 -16.828 -16.297 1 79.62 94 MET A O 1
ATOM 767 N N . GLN A 1 95 ? -19.641 -17.109 -18.422 1 74.81 95 GLN A N 1
ATOM 768 C CA . GLN A 1 95 ? -20.984 -17.359 -18.906 1 74.81 95 GLN A CA 1
ATOM 769 C C . GLN A 1 95 ? -21.391 -18.812 -18.641 1 74.81 95 GLN A C 1
ATOM 771 O O . GLN A 1 95 ? -22.562 -19.078 -18.359 1 74.81 95 GLN A O 1
ATOM 776 N N . ASP A 1 96 ? -20.516 -19.719 -18.844 1 71.94 96 ASP A N 1
ATOM 777 C CA . ASP A 1 96 ? -20.797 -21.125 -18.578 1 71.94 96 ASP A CA 1
ATOM 778 C C . ASP A 1 96 ? -19.578 -21.828 -17.984 1 71.94 96 ASP A C 1
ATOM 780 O O . ASP A 1 96 ? -18.516 -21.219 -17.828 1 71.94 96 ASP A O 1
ATOM 784 N N . GLU A 1 97 ? -19.734 -23.062 -17.484 1 67 97 GLU A N 1
ATOM 785 C CA . GLU A 1 97 ? -18.688 -23.844 -16.812 1 67 97 GLU A CA 1
ATOM 786 C C . GLU A 1 97 ? -17.5 -24.094 -17.734 1 67 97 GLU A C 1
ATOM 788 O O . GLU A 1 97 ? -16.375 -24.266 -17.266 1 67 97 GLU A O 1
ATOM 793 N N . ASP A 1 98 ? -17.766 -23.938 -19.062 1 66.19 98 ASP A N 1
ATOM 794 C CA . ASP A 1 98 ? -16.719 -24.266 -20.016 1 66.19 98 ASP A CA 1
ATOM 795 C C . ASP A 1 98 ? -16.078 -23 -20.594 1 66.19 98 ASP A C 1
ATOM 797 O O . ASP A 1 98 ? -15.234 -23.094 -21.484 1 66.19 98 ASP A O 1
ATOM 801 N N . ASP A 1 99 ? -16.531 -21.906 -20 1 72.06 99 ASP A N 1
ATOM 802 C CA . ASP A 1 99 ? -15.977 -20.656 -20.516 1 72.06 99 ASP A CA 1
ATOM 803 C C . ASP A 1 99 ? -14.492 -20.531 -20.156 1 72.06 99 ASP A C 1
ATOM 805 O O . ASP A 1 99 ? -14.133 -20.438 -18.984 1 72.06 99 ASP A O 1
ATOM 809 N N . LYS A 1 100 ? -13.641 -20.734 -21.109 1 70.44 100 LYS A N 1
ATOM 810 C CA . LYS A 1 100 ? -12.195 -20.656 -20.922 1 70.44 100 LYS A CA 1
ATOM 811 C C . LYS A 1 100 ? -11.711 -19.219 -20.922 1 70.44 100 LYS A C 1
ATOM 813 O O . LYS A 1 100 ? -10.547 -18.938 -20.625 1 70.44 100 LYS A O 1
ATOM 818 N N . MET A 1 101 ? -12.656 -18.281 -21.031 1 76.19 101 MET A N 1
ATOM 819 C CA . MET A 1 101 ? -12.328 -16.859 -21.047 1 76.19 101 MET A CA 1
ATOM 820 C C . MET A 1 101 ? -11.109 -16.594 -21.938 1 76.19 101 MET A C 1
ATOM 822 O O . MET A 1 101 ? -10.164 -15.938 -21.5 1 76.19 101 MET A O 1
ATOM 826 N N . THR A 1 102 ? -11.281 -17.172 -23.141 1 73.62 102 THR A N 1
ATOM 827 C CA . THR A 1 102 ? -10.195 -17.047 -24.109 1 73.62 102 THR A CA 1
ATOM 828 C C . THR A 1 102 ? -10.164 -15.641 -24.703 1 73.62 102 THR A C 1
ATOM 830 O O . THR A 1 102 ? -11.172 -14.938 -24.703 1 73.62 102 THR A O 1
ATOM 833 N N . TYR A 1 103 ? -8.93 -15.117 -25.125 1 77.25 103 TYR A N 1
ATOM 834 C CA . TYR A 1 103 ? -8.672 -13.875 -25.844 1 77.25 103 TYR A CA 1
ATOM 835 C C . TYR A 1 103 ? -8.891 -12.664 -24.938 1 77.25 103 TYR A C 1
ATOM 837 O O . TYR A 1 103 ? -9.578 -11.719 -25.312 1 77.25 103 TYR A O 1
ATOM 845 N N . ARG A 1 104 ? -8.57 -12.828 -23.734 1 86.31 104 ARG A N 1
ATOM 846 C CA . ARG A 1 104 ? -8.609 -11.688 -22.828 1 86.31 104 ARG A CA 1
ATOM 847 C C . ARG A 1 104 ? -7.289 -10.93 -22.844 1 86.31 104 ARG A C 1
ATOM 849 O O . ARG A 1 104 ? -6.223 -11.531 -23 1 86.31 104 ARG A O 1
ATOM 856 N N . ARG A 1 105 ? -7.469 -9.656 -22.797 1 89.5 105 ARG A N 1
ATOM 857 C CA . ARG A 1 105 ? -6.281 -8.82 -22.656 1 89.5 105 ARG A CA 1
ATOM 858 C C . ARG A 1 105 ? -5.965 -8.562 -21.188 1 89.5 105 ARG A C 1
ATOM 860 O O . ARG A 1 105 ? -6.773 -7.977 -20.469 1 89.5 105 ARG A O 1
ATOM 867 N N . VAL A 1 106 ? -4.867 -9.125 -20.812 1 92.81 106 VAL A N 1
ATOM 868 C CA . VAL A 1 106 ? -4.477 -9.008 -19.406 1 92.81 106 VAL A CA 1
ATOM 869 C C . VAL A 1 106 ? -3.219 -8.156 -19.281 1 92.81 106 VAL A C 1
ATOM 871 O O . VAL A 1 106 ? -2.342 -8.203 -20.156 1 92.81 106 VAL A O 1
ATOM 874 N N . GLY A 1 107 ? -3.145 -7.352 -18.219 1 94.69 107 GLY A N 1
ATOM 875 C CA . GLY A 1 107 ? -1.979 -6.531 -17.938 1 94.69 107 GLY A CA 1
ATOM 876 C C . GLY A 1 107 ? -1.819 -6.207 -16.469 1 94.69 107 GLY A C 1
ATOM 877 O O . GLY A 1 107 ? -2.652 -6.598 -15.648 1 94.69 107 GLY A O 1
ATOM 878 N N . VAL A 1 108 ? -0.769 -5.52 -16.203 1 95.31 108 VAL A N 1
ATOM 879 C CA . VAL A 1 108 ? -0.465 -5.145 -14.82 1 95.31 108 VAL A CA 1
ATOM 880 C C . VAL A 1 108 ? -1.458 -4.086 -14.344 1 95.31 108 VAL A C 1
ATOM 882 O O . VAL A 1 108 ? -1.716 -3.107 -15.039 1 95.31 108 VAL A O 1
ATOM 885 N N . LYS A 1 109 ? -2.043 -4.375 -13.258 1 94.31 109 LYS A N 1
ATOM 886 C CA . LYS A 1 109 ? -2.912 -3.402 -12.602 1 94.31 109 LYS A CA 1
ATOM 887 C C . LYS A 1 109 ? -2.104 -2.428 -11.75 1 94.31 109 LYS A C 1
ATOM 889 O O . LYS A 1 109 ? -2.268 -1.211 -11.867 1 94.31 109 LYS A O 1
ATOM 894 N N . ASN A 1 110 ? -1.267 -3.068 -10.93 1 93.75 110 ASN A N 1
ATOM 895 C CA . ASN A 1 110 ? -0.52 -2.242 -9.992 1 93.75 110 ASN A CA 1
ATOM 896 C C . ASN A 1 110 ? 0.663 -3 -9.391 1 93.75 110 ASN A C 1
ATOM 898 O O . ASN A 1 110 ? 0.73 -4.227 -9.492 1 93.75 110 ASN A O 1
ATOM 902 N N . VAL A 1 111 ? 1.602 -2.16 -8.781 1 94.06 111 VAL A N 1
ATOM 903 C CA . VAL A 1 111 ? 2.662 -2.717 -7.949 1 94.06 111 VAL A CA 1
ATOM 904 C C . VAL A 1 111 ? 2.23 -2.703 -6.484 1 94.06 111 VAL A C 1
ATOM 906 O O . VAL A 1 111 ? 1.897 -1.647 -5.941 1 94.06 111 VAL A O 1
ATOM 909 N N . ASN A 1 112 ? 2.225 -3.842 -5.934 1 92.31 112 ASN A N 1
ATOM 910 C CA . ASN A 1 112 ? 1.846 -3.967 -4.531 1 92.31 112 ASN A CA 1
ATOM 911 C C . ASN A 1 112 ? 3.061 -3.883 -3.611 1 92.31 112 ASN A C 1
ATOM 913 O O . ASN A 1 112 ? 4.133 -4.391 -3.943 1 92.31 112 ASN A O 1
ATOM 917 N N . TYR A 1 113 ? 2.848 -3.281 -2.535 1 93.75 113 TYR A N 1
ATOM 918 C CA . TYR A 1 113 ? 3.885 -3.133 -1.52 1 93.75 113 TYR A CA 1
ATOM 919 C C . TYR A 1 113 ? 3.354 -3.51 -0.142 1 93.75 113 TYR A C 1
ATOM 921 O O . TYR A 1 113 ? 2.238 -3.135 0.225 1 93.75 113 TYR A O 1
ATOM 929 N N . ARG A 1 114 ? 4.207 -4.262 0.556 1 90.38 114 ARG A N 1
ATOM 930 C CA . ARG A 1 114 ? 3.928 -4.574 1.954 1 90.38 114 ARG A CA 1
ATOM 931 C C . ARG A 1 114 ? 5.148 -4.312 2.826 1 90.38 114 ARG A C 1
ATOM 933 O O . ARG A 1 114 ? 6.211 -4.906 2.615 1 90.38 114 ARG A O 1
ATOM 940 N N . ALA A 1 115 ? 4.941 -3.469 3.783 1 90.81 115 ALA A N 1
ATOM 941 C CA . ALA A 1 115 ? 6.031 -3.174 4.707 1 90.81 115 ALA A CA 1
ATOM 942 C C . ALA A 1 115 ? 6.371 -4.395 5.562 1 90.81 115 ALA A C 1
ATOM 944 O O . ALA A 1 115 ? 5.477 -5.125 5.992 1 90.81 115 ALA A O 1
ATOM 945 N N . ALA A 1 116 ? 7.688 -4.555 5.762 1 91.94 116 ALA A N 1
ATOM 946 C CA . ALA A 1 116 ? 8.102 -5.621 6.668 1 91.94 116 ALA A CA 1
ATOM 947 C C . ALA A 1 116 ? 7.602 -5.367 8.086 1 91.94 116 ALA A C 1
ATOM 949 O O . ALA A 1 116 ? 7.621 -4.227 8.562 1 91.94 116 ALA A O 1
ATOM 950 N N . PRO A 1 117 ? 7.133 -6.391 8.695 1 91.19 117 PRO A N 1
ATOM 951 C CA . PRO A 1 117 ? 6.637 -6.211 10.062 1 91.19 117 PRO A CA 1
ATOM 952 C C . PRO A 1 117 ? 7.676 -5.578 10.984 1 91.19 117 PRO A C 1
ATOM 954 O O . PRO A 1 117 ? 7.324 -4.777 11.852 1 91.19 117 PRO A O 1
ATOM 957 N N . GLU A 1 118 ? 8.898 -5.93 10.836 1 92.56 118 GLU A N 1
ATOM 958 C CA . GLU A 1 118 ? 9.961 -5.367 11.672 1 92.56 118 GLU A CA 1
ATOM 959 C C . GLU A 1 118 ? 10.133 -3.873 11.406 1 92.56 118 GLU A C 1
ATOM 961 O O . GLU A 1 118 ? 10.406 -3.104 12.328 1 92.56 118 GLU A O 1
ATOM 966 N N . PHE A 1 119 ? 10.023 -3.523 10.18 1 94.56 119 PHE A N 1
ATOM 967 C CA . PHE A 1 119 ? 10.094 -2.117 9.805 1 94.56 119 PHE A CA 1
ATOM 968 C C . PHE A 1 119 ? 8.992 -1.318 10.477 1 94.56 119 PHE A C 1
ATOM 970 O O . PHE A 1 119 ? 9.25 -0.269 11.07 1 94.56 119 PHE A O 1
ATOM 977 N N . VAL A 1 120 ? 7.801 -1.841 10.445 1 94 120 VAL A N 1
ATOM 978 C CA . VAL A 1 120 ? 6.645 -1.188 11.055 1 94 120 VAL A CA 1
ATOM 979 C C . VAL A 1 120 ? 6.836 -1.089 12.562 1 94 120 VAL A C 1
ATOM 981 O O . VAL A 1 120 ? 6.566 -0.044 13.164 1 94 120 VAL A O 1
ATOM 984 N N . LYS A 1 121 ? 7.328 -2.104 13.117 1 94.88 121 LYS A N 1
ATOM 985 C CA . LYS A 1 121 ? 7.582 -2.127 14.555 1 94.88 121 LYS A CA 1
ATOM 986 C C . LYS A 1 121 ? 8.602 -1.067 14.953 1 94.88 121 LYS A C 1
ATOM 988 O O . LYS A 1 121 ? 8.438 -0.378 15.961 1 94.88 121 LYS A O 1
ATOM 993 N N . GLU A 1 122 ? 9.617 -0.992 14.195 1 94.75 122 GLU A N 1
ATOM 994 C CA . GLU A 1 122 ? 10.672 -0.023 14.484 1 94.75 122 GLU A CA 1
ATOM 995 C C . GLU A 1 122 ? 10.148 1.407 14.398 1 94.75 122 GLU A C 1
ATOM 997 O O . GLU A 1 122 ? 10.445 2.238 15.258 1 94.75 122 GLU A O 1
ATOM 1002 N N . VAL A 1 123 ? 9.438 1.661 13.406 1 95.06 123 VAL A N 1
ATOM 1003 C CA . VAL A 1 123 ? 8.859 2.99 13.227 1 95.06 123 VAL A CA 1
ATOM 1004 C C . VAL A 1 123 ? 7.93 3.309 14.391 1 95.06 123 VAL A C 1
ATOM 1006 O O . VAL A 1 123 ? 7.945 4.422 14.922 1 95.06 123 VAL A O 1
ATOM 1009 N N . LYS A 1 124 ? 7.152 2.334 14.789 1 95.06 124 LYS A N 1
ATOM 1010 C CA . LYS A 1 124 ? 6.238 2.502 15.922 1 95.06 124 LYS A CA 1
ATOM 1011 C C . LYS A 1 124 ? 7 2.842 17.203 1 95.06 124 LYS A C 1
ATOM 1013 O O . LYS A 1 124 ? 6.629 3.768 17.922 1 95.06 124 LYS A O 1
ATOM 1018 N N . LEU A 1 125 ? 8.023 2.086 17.391 1 94.69 125 LEU A N 1
ATOM 1019 C CA . LEU A 1 125 ? 8.82 2.279 18.594 1 94.69 125 LEU A CA 1
ATOM 1020 C C . LEU A 1 125 ? 9.438 3.674 18.609 1 94.69 125 LEU A C 1
ATOM 1022 O O . LEU A 1 125 ? 9.406 4.352 19.641 1 94.69 125 LEU A O 1
ATOM 1026 N N . GLU A 1 126 ? 9.914 4.109 17.531 1 93.12 126 GLU A N 1
ATOM 1027 C CA . GLU A 1 126 ? 10.609 5.387 17.453 1 93.12 126 GLU A CA 1
ATOM 1028 C C . GLU A 1 126 ? 9.625 6.555 17.469 1 93.12 126 GLU A C 1
ATOM 1030 O O . GLU A 1 126 ? 9.922 7.621 18 1 93.12 126 GLU A O 1
ATOM 1035 N N . THR A 1 127 ? 8.523 6.406 16.938 1 93.94 127 THR A N 1
ATOM 1036 C CA . THR A 1 127 ? 7.582 7.504 16.75 1 93.94 127 THR A CA 1
ATOM 1037 C C . THR A 1 127 ? 6.68 7.66 17.969 1 93.94 127 THR A C 1
ATOM 1039 O O . THR A 1 127 ? 6.473 8.773 18.453 1 93.94 127 THR A O 1
ATOM 1042 N N . ASP A 1 128 ? 6.195 6.582 18.516 1 93.06 128 ASP A N 1
ATOM 1043 C CA . ASP A 1 128 ? 5.16 6.609 19.531 1 93.06 128 ASP A CA 1
ATOM 1044 C C . ASP A 1 128 ? 5.672 7.266 20.812 1 93.06 128 ASP A C 1
ATOM 1046 O O . ASP A 1 128 ? 4.898 7.887 21.547 1 93.06 128 ASP A O 1
ATOM 1050 N N . GLN A 1 129 ? 6.93 7.129 21.016 1 88.06 129 GLN A N 1
ATOM 1051 C CA . GLN A 1 129 ? 7.512 7.656 22.25 1 88.06 129 GLN A CA 1
ATOM 1052 C C . GLN A 1 129 ? 7.562 9.18 22.219 1 88.06 129 GLN A C 1
ATOM 1054 O O . GLN A 1 129 ? 7.496 9.828 23.266 1 88.06 129 GLN A O 1
ATOM 1059 N N . TYR A 1 130 ? 7.668 9.75 21.094 1 87 130 TYR A N 1
ATOM 1060 C CA . TYR A 1 130 ? 7.914 11.18 21.016 1 87 130 TYR A CA 1
ATOM 1061 C C . TYR A 1 130 ? 6.758 11.898 20.328 1 87 130 TYR A C 1
ATOM 1063 O O . TYR A 1 130 ? 6.828 13.102 20.078 1 87 130 TYR A O 1
ATOM 1071 N N . LEU A 1 131 ? 5.762 11.227 20.031 1 89.69 131 LEU A N 1
ATOM 1072 C CA . LEU A 1 131 ? 4.613 11.805 19.344 1 89.69 131 LEU A CA 1
ATOM 1073 C C . LEU A 1 131 ? 3.881 12.797 20.234 1 89.69 131 LEU A C 1
ATOM 1075 O O . LEU A 1 131 ? 3.512 12.461 21.359 1 89.69 131 LEU A O 1
ATOM 1079 N N . GLU A 1 132 ? 3.736 14.031 19.75 1 87.38 132 GLU A N 1
ATOM 1080 C CA . GLU A 1 132 ? 3.115 15.086 20.547 1 87.38 132 GLU A CA 1
ATOM 1081 C C . GLU A 1 132 ? 1.84 15.602 19.891 1 87.38 132 GLU A C 1
ATOM 1083 O O . GLU A 1 132 ? 1.786 15.758 18.672 1 87.38 132 GLU A O 1
ATOM 1088 N N . ARG A 1 133 ? 0.896 15.852 20.688 1 86.31 133 ARG A N 1
ATOM 1089 C CA . ARG A 1 133 ? -0.361 16.406 20.188 1 86.31 133 ARG A CA 1
ATOM 1090 C C . ARG A 1 133 ? -0.258 17.906 19.984 1 86.31 133 ARG A C 1
ATOM 1092 O O . ARG A 1 133 ? 0.328 18.609 20.812 1 86.31 133 ARG A O 1
ATOM 1099 N N . ASP A 1 134 ? -0.666 18.25 18.797 1 78.94 134 ASP A N 1
ATOM 1100 C CA . ASP A 1 134 ? -0.84 19.688 18.594 1 78.94 134 ASP A CA 1
ATOM 1101 C C . ASP A 1 134 ? -2.123 20.172 19.25 1 78.94 134 ASP A C 1
ATOM 1103 O O . ASP A 1 134 ? -3.213 19.672 18.969 1 78.94 134 ASP A O 1
ATOM 1107 N N . MET A 1 135 ? -2.133 20.797 20.375 1 64.19 135 MET A N 1
ATOM 1108 C CA . MET A 1 135 ? -3.207 21.172 21.297 1 64.19 135 MET A CA 1
ATOM 1109 C C . MET A 1 135 ? -4.203 22.109 20.625 1 64.19 135 MET A C 1
ATOM 1111 O O . MET A 1 135 ? -4.973 22.797 21.297 1 64.19 135 MET A O 1
ATOM 1115 N N . GLY A 1 136 ? -4.227 22.281 19.281 1 60.81 136 GLY A N 1
ATOM 1116 C CA . GLY A 1 136 ? -5.191 23.188 18.672 1 60.81 136 GLY A CA 1
ATOM 1117 C C . GLY A 1 136 ? -6.594 22.609 18.625 1 60.81 136 GLY A C 1
ATOM 1118 O O . GLY A 1 136 ? -7.496 23.219 18.031 1 60.81 136 GLY A O 1
ATOM 1119 N N . GLY A 1 137 ? -7 21.641 19.562 1 62.22 137 GLY A N 1
ATOM 1120 C CA . GLY A 1 137 ? -8.312 21.016 19.547 1 62.22 137 GLY A CA 1
ATOM 1121 C C . GLY A 1 137 ? -8.531 20.125 18.344 1 62.22 137 GLY A C 1
ATOM 1122 O O . GLY A 1 137 ? -7.578 19.734 17.656 1 62.22 137 GLY A O 1
ATOM 1123 N N . VAL A 1 138 ? -9.711 19.531 18.25 1 61.41 138 VAL A N 1
ATOM 1124 C CA . VAL A 1 138 ? -10.078 18.688 17.125 1 61.41 138 VAL A CA 1
ATOM 1125 C C . VAL A 1 138 ? -10.359 19.547 15.906 1 61.41 138 VAL A C 1
ATOM 1127 O O . VAL A 1 138 ? -11.195 20.469 15.961 1 61.41 138 VAL A O 1
ATOM 1130 N N . LYS A 1 139 ? -9.375 19.531 14.969 1 58.78 139 LYS A N 1
ATOM 1131 C CA . LYS A 1 139 ? -9.586 20.312 13.75 1 58.78 139 LYS A CA 1
ATOM 1132 C C . LYS A 1 139 ? -10.758 19.766 12.945 1 58.78 139 LYS A C 1
ATOM 1134 O O . LYS A 1 139 ? -10.859 18.547 12.742 1 58.78 139 LYS A O 1
ATOM 1139 N N . ARG A 1 140 ? -11.859 20.469 12.922 1 55.41 140 ARG A N 1
ATOM 1140 C CA . ARG A 1 140 ? -13.047 20.109 12.156 1 55.41 140 ARG A CA 1
ATOM 1141 C C . ARG A 1 140 ? -12.773 20.172 10.656 1 55.41 140 ARG A C 1
ATOM 1143 O O . ARG A 1 140 ? -12.086 21.078 10.18 1 55.41 140 ARG A O 1
ATOM 1150 N N . VAL A 1 141 ? -12.508 18.906 10.141 1 51.34 141 VAL A N 1
ATOM 1151 C CA . VAL A 1 141 ? -12.484 19 8.688 1 51.34 141 VAL A CA 1
ATOM 1152 C C . VAL A 1 141 ? -13.594 19.938 8.211 1 51.34 141 VAL A C 1
ATOM 1154 O O . VAL A 1 141 ? -14.742 19.812 8.641 1 51.34 141 VAL A O 1
ATOM 1157 N N . LEU A 1 142 ? -13.211 21.109 8.031 1 46.94 142 LEU A N 1
ATOM 1158 C CA . LEU A 1 142 ? -14.133 22.156 7.59 1 46.94 142 LEU A CA 1
ATOM 1159 C C . LEU A 1 142 ? -15.219 21.578 6.684 1 46.94 142 LEU A C 1
ATOM 1161 O O . LEU A 1 142 ? -14.914 21.047 5.609 1 46.94 142 LEU A O 1
ATOM 1165 N N . LYS A 1 143 ? -16 20.656 7.25 1 48 143 LYS A N 1
ATOM 1166 C CA . LYS A 1 143 ? -17.219 20.359 6.52 1 48 143 LYS A CA 1
ATOM 1167 C C . LYS A 1 143 ? -17.906 21.641 6.035 1 48 143 LYS A C 1
ATOM 1169 O O . LYS A 1 143 ? -17.906 22.656 6.742 1 48 143 LYS A O 1
ATOM 1174 N N . SER A 1 144 ? -17.812 21.797 4.914 1 50.31 144 SER A N 1
ATOM 1175 C CA . SER A 1 144 ? -18.688 22.906 4.527 1 50.31 144 SER A CA 1
ATOM 1176 C C . SER A 1 144 ? -20.031 22.812 5.246 1 50.31 144 SER A C 1
ATOM 1178 O O . SER A 1 144 ? -20.656 21.75 5.289 1 50.31 144 SER A O 1
ATOM 1180 N N . ASN A 1 145 ? -20.094 23.438 6.449 1 53.72 145 ASN A N 1
ATOM 1181 C CA . ASN A 1 145 ? -21.375 23.547 7.156 1 53.72 145 ASN A CA 1
ATOM 1182 C C . ASN A 1 145 ? -22.516 23.859 6.199 1 53.72 145 ASN A C 1
ATOM 1184 O O . ASN A 1 145 ? -23.641 24.125 6.637 1 53.72 145 ASN A O 1
ATOM 1188 N N . TYR A 1 146 ? -22.219 24.031 4.992 1 65.81 146 TYR A N 1
ATOM 1189 C CA . TYR A 1 146 ? -23.281 24.453 4.074 1 65.81 146 TYR A CA 1
ATOM 1190 C C . TYR A 1 146 ? -23.75 23.297 3.201 1 65.81 146 TYR A C 1
ATOM 1192 O O . TYR A 1 146 ? -22.938 22.453 2.797 1 65.81 146 TYR A O 1
ATOM 1200 N N . THR A 1 147 ? -24.938 23.078 3.201 1 74.44 147 THR A N 1
ATOM 1201 C CA . THR A 1 147 ? -25.516 22.156 2.225 1 74.44 147 THR A CA 1
ATOM 1202 C C . THR A 1 147 ? -25.141 22.562 0.806 1 74.44 147 THR A C 1
ATOM 1204 O O . THR A 1 147 ? -24.641 23.672 0.587 1 74.44 147 THR A O 1
ATOM 1207 N N . ARG A 1 148 ? -25.203 21.562 -0.109 1 83.56 148 ARG A N 1
ATOM 1208 C CA . ARG A 1 148 ? -24.906 21.859 -1.506 1 83.56 148 ARG A CA 1
ATOM 1209 C C . ARG A 1 148 ? -25.656 23.109 -1.975 1 83.56 148 ARG A C 1
ATOM 1211 O O . ARG A 1 148 ? -25.094 23.969 -2.652 1 83.56 148 ARG A O 1
ATOM 1218 N N . GLU A 1 149 ? -26.875 23.109 -1.604 1 83.06 149 GLU A N 1
ATOM 1219 C CA . GLU A 1 149 ? -27.703 24.25 -1.996 1 83.06 149 GLU A CA 1
ATOM 1220 C C . GLU A 1 149 ? -27.203 25.547 -1.37 1 83.06 149 GLU A C 1
ATOM 1222 O O . GLU A 1 149 ? -27.172 26.594 -2.025 1 83.06 149 GLU A O 1
ATOM 1227 N N . GLU A 1 150 ? -26.797 25.453 -0.181 1 83.44 150 GLU A N 1
ATOM 1228 C CA . GLU A 1 150 ? -26.266 26.641 0.496 1 83.44 150 GLU A CA 1
ATOM 1229 C C . GLU A 1 150 ? -24.953 27.078 -0.123 1 83.44 150 GLU A C 1
ATOM 1231 O O . GLU A 1 150 ? -24.688 28.281 -0.271 1 83.44 150 GLU A O 1
ATOM 1236 N N . ARG A 1 151 ? -24.203 26.109 -0.432 1 87.31 151 ARG A N 1
ATOM 1237 C CA . ARG A 1 151 ? -22.922 26.438 -1.042 1 87.31 151 ARG A CA 1
ATOM 1238 C C . ARG A 1 151 ? -23.109 27.094 -2.4 1 87.31 151 ARG A C 1
ATOM 1240 O O . ARG A 1 151 ? -22.375 28.031 -2.744 1 87.31 151 ARG A O 1
ATOM 1247 N N . ILE A 1 152 ? -24.031 26.594 -3.08 1 89 152 ILE A N 1
ATOM 1248 C CA . ILE A 1 152 ? -24.344 27.203 -4.371 1 89 152 ILE A CA 1
ATOM 1249 C C . ILE A 1 152 ? -24.828 28.641 -4.168 1 89 152 ILE A C 1
ATOM 1251 O O . ILE A 1 152 ? -24.406 29.547 -4.887 1 89 152 ILE A O 1
ATOM 1255 N N . ALA A 1 153 ? -25.672 28.812 -3.229 1 88.69 153 ALA A N 1
ATOM 1256 C CA . ALA A 1 153 ? -26.203 30.141 -2.943 1 88.69 153 ALA A CA 1
ATOM 1257 C C . ALA A 1 153 ? -25.094 31.109 -2.537 1 88.69 153 ALA A C 1
ATOM 1259 O O . ALA A 1 153 ? -25.078 32.25 -2.973 1 88.69 153 ALA A O 1
ATOM 1260 N N . ARG A 1 154 ? -24.219 30.641 -1.758 1 88.69 154 ARG A N 1
ATOM 1261 C CA . ARG A 1 154 ? -23.109 31.453 -1.296 1 88.69 154 ARG A CA 1
ATOM 1262 C C . ARG A 1 154 ? -22.172 31.812 -2.449 1 88.69 154 ARG A C 1
ATOM 1264 O O . ARG A 1 154 ? -21.703 32.938 -2.547 1 88.69 154 ARG A O 1
ATOM 1271 N N . ALA A 1 155 ? -21.938 30.875 -3.184 1 91.31 155 ALA A N 1
ATOM 1272 C CA . ALA A 1 155 ? -21.109 31.109 -4.359 1 91.31 155 ALA A CA 1
ATOM 1273 C C . ALA A 1 155 ? -21.75 32.156 -5.285 1 91.31 155 ALA A C 1
ATOM 1275 O O . ALA A 1 155 ? -21.078 33.031 -5.805 1 91.31 155 ALA A O 1
ATOM 1276 N N . LEU A 1 156 ? -23.031 31.984 -5.488 1 90.69 156 LEU A N 1
ATOM 1277 C CA . LEU A 1 156 ? -23.766 32.906 -6.363 1 90.69 156 LEU A CA 1
ATOM 1278 C C . LEU A 1 156 ? -23.703 34.312 -5.836 1 90.69 156 LEU A C 1
ATOM 1280 O O . LEU A 1 156 ? -23.609 35.281 -6.617 1 90.69 156 LEU A O 1
ATOM 1284 N N . GLN A 1 157 ? -23.75 34.469 -4.582 1 88.69 157 GLN A N 1
ATOM 1285 C CA . GLN A 1 157 ? -23.656 35.812 -3.979 1 88.69 157 GLN A CA 1
ATOM 1286 C C . GLN A 1 157 ? -22.328 36.469 -4.328 1 88.69 157 GLN A C 1
ATOM 1288 O O . GLN A 1 157 ? -22.281 37.656 -4.652 1 88.69 157 GLN A O 1
ATOM 1293 N N . VAL A 1 158 ? -21.328 35.719 -4.262 1 88.12 158 VAL A N 1
ATOM 1294 C CA . VAL A 1 158 ? -20.016 36.25 -4.578 1 88.12 158 VAL A CA 1
ATOM 1295 C C . VAL A 1 158 ? -19.922 36.531 -6.074 1 88.12 158 VAL A C 1
ATOM 1297 O O . VAL A 1 158 ? -19.359 37.562 -6.477 1 88.12 158 VAL A O 1
ATOM 1300 N N . ILE A 1 159 ? -20.469 35.719 -6.832 1 89.94 159 ILE A N 1
ATOM 1301 C CA . ILE A 1 159 ? -20.438 35.875 -8.281 1 89.94 159 ILE A CA 1
ATOM 1302 C C . ILE A 1 159 ? -21.234 37.125 -8.672 1 89.94 159 ILE A C 1
ATOM 1304 O O . ILE A 1 159 ? -20.828 37.875 -9.578 1 89.94 159 ILE A O 1
ATOM 1308 N N . GLU A 1 160 ? -22.297 37.281 -8.086 1 86.31 160 GLU A N 1
ATOM 1309 C CA . GLU A 1 160 ? -23.109 38.469 -8.383 1 86.31 160 GLU A CA 1
ATOM 1310 C C . GLU A 1 160 ? -22.359 39.75 -8.055 1 86.31 160 GLU A C 1
ATOM 1312 O O . GLU A 1 160 ? -22.516 40.75 -8.75 1 86.31 160 GLU A O 1
ATOM 1317 N N . LYS A 1 161 ? -21.547 39.656 -7.035 1 82.69 161 LYS A N 1
ATOM 1318 C CA . LYS A 1 161 ? -20.781 40.844 -6.613 1 82.69 161 LYS A CA 1
ATOM 1319 C C . LYS A 1 161 ? -19.531 41.031 -7.469 1 82.69 161 LYS A C 1
ATOM 1321 O O . LYS A 1 161 ? -19.234 42.156 -7.883 1 82.69 161 LYS A O 1
ATOM 1326 N N . ASN A 1 162 ? -18.906 39.938 -7.727 1 83.94 162 ASN A N 1
ATOM 1327 C CA . ASN A 1 162 ? -17.594 40.062 -8.344 1 83.94 162 ASN A CA 1
ATOM 1328 C C . ASN A 1 162 ? -17.625 39.656 -9.812 1 83.94 162 ASN A C 1
ATOM 1330 O O . ASN A 1 162 ? -16.672 39.875 -10.547 1 83.94 162 ASN A O 1
ATOM 1334 N N . GLY A 1 163 ? -18.703 38.969 -10.25 1 83.19 163 GLY A N 1
ATOM 1335 C CA . GLY A 1 163 ? -18.797 38.469 -11.602 1 83.19 163 GLY A CA 1
ATOM 1336 C C . GLY A 1 163 ? -18.312 37.031 -11.742 1 83.19 163 GLY A C 1
ATOM 1337 O O . GLY A 1 163 ? -18.688 36.344 -12.688 1 83.19 163 GLY A O 1
ATOM 1338 N N . PHE A 1 164 ? -17.359 36.688 -10.836 1 88.5 164 PHE A N 1
ATOM 1339 C CA . PHE A 1 164 ? -16.828 35.344 -10.891 1 88.5 164 PHE A CA 1
ATOM 1340 C C . PHE A 1 164 ? -16.375 34.875 -9.508 1 88.5 164 PHE A C 1
ATOM 1342 O O . PHE A 1 164 ? -16.328 35.688 -8.57 1 88.5 164 PHE A O 1
ATOM 1349 N N . ILE A 1 165 ? -16.141 33.562 -9.281 1 90.06 165 ILE A N 1
ATOM 1350 C CA . ILE A 1 165 ? -15.539 33.031 -8.062 1 90.06 165 ILE A CA 1
ATOM 1351 C C . ILE A 1 165 ? -14.406 32.062 -8.43 1 90.06 165 ILE A C 1
ATOM 1353 O O . ILE A 1 165 ? -14.516 31.297 -9.383 1 90.06 165 ILE A O 1
ATOM 1357 N N . SER A 1 166 ? -13.344 32.281 -7.801 1 87.06 166 SER A N 1
ATOM 1358 C CA . SER A 1 166 ? -12.203 31.375 -8.016 1 87.06 166 SER A CA 1
ATOM 1359 C C . SER A 1 166 ? -12.273 30.156 -7.109 1 87.06 166 SER A C 1
ATOM 1361 O O . SER A 1 166 ? -13.055 30.141 -6.148 1 87.06 166 SER A O 1
ATOM 1363 N N . LEU A 1 167 ? -11.445 29.203 -7.496 1 87.62 167 LEU A N 1
ATOM 1364 C CA . LEU A 1 167 ? -11.383 27.984 -6.691 1 87.62 167 LEU A CA 1
ATOM 1365 C C . LEU A 1 167 ? -10.984 28.297 -5.254 1 87.62 167 LEU A C 1
ATOM 1367 O O . LEU A 1 167 ? -11.578 27.766 -4.312 1 87.62 167 LEU A O 1
ATOM 1371 N N . ASP A 1 168 ? -10.047 29.156 -5.125 1 79.25 168 ASP A N 1
ATOM 1372 C CA . ASP A 1 168 ? -9.547 29.516 -3.801 1 79.25 168 ASP A CA 1
ATOM 1373 C C . ASP A 1 168 ? -10.617 30.219 -2.982 1 79.25 168 ASP A C 1
ATOM 1375 O O . ASP A 1 168 ? -10.773 29.953 -1.789 1 79.25 168 ASP A O 1
ATOM 1379 N N . ASP A 1 169 ? -11.289 31.172 -3.648 1 82.06 169 ASP A N 1
ATOM 1380 C CA . ASP A 1 169 ? -12.367 31.891 -2.982 1 82.06 169 ASP A CA 1
ATOM 1381 C C . ASP A 1 169 ? -13.469 30.953 -2.516 1 82.06 169 ASP A C 1
ATOM 1383 O O . ASP A 1 169 ? -13.992 31.094 -1.408 1 82.06 169 ASP A O 1
ATOM 1387 N N . TYR A 1 170 ? -13.812 30.031 -3.393 1 88.25 170 TYR A N 1
ATOM 1388 C CA . TYR A 1 170 ? -14.836 29.047 -3.064 1 88.25 170 TYR A CA 1
ATOM 1389 C C . TYR A 1 170 ? -14.414 28.203 -1.871 1 88.25 170 TYR A C 1
ATOM 1391 O O . TYR A 1 170 ? -15.219 27.938 -0.973 1 88.25 170 TYR A O 1
ATOM 1399 N N . ALA A 1 171 ? -13.234 27.828 -1.86 1 81.88 171 ALA A N 1
ATOM 1400 C CA . ALA A 1 171 ? -12.703 27.031 -0.768 1 81.88 171 ALA A CA 1
ATOM 1401 C C . ALA A 1 171 ? -12.766 27.781 0.557 1 81.88 171 ALA A C 1
ATOM 1403 O O . ALA A 1 171 ? -13.188 27.234 1.574 1 81.88 171 ALA A O 1
ATOM 1404 N N . GLN A 1 172 ? -12.367 28.984 0.477 1 77.81 172 GLN A N 1
ATOM 1405 C CA . GLN A 1 172 ? -12.383 29.844 1.664 1 77.81 172 GLN A CA 1
ATOM 1406 C C . GLN A 1 172 ? -13.812 30.094 2.133 1 77.81 172 GLN A C 1
ATOM 1408 O O . GLN A 1 172 ? -14.102 30.062 3.332 1 77.81 172 GLN A O 1
ATOM 1413 N N . LEU A 1 173 ? -14.648 30.359 1.116 1 79.44 173 LEU A N 1
ATOM 1414 C CA . LEU A 1 173 ? -16.047 30.703 1.381 1 79.44 173 LEU A CA 1
ATOM 1415 C C . LEU A 1 173 ? -16.734 29.578 2.146 1 79.44 173 LEU A C 1
ATOM 1417 O O . LEU A 1 173 ? -17.578 29.828 3.012 1 79.44 173 LEU A O 1
ATOM 1421 N N . ASN A 1 174 ? -16.422 28.406 1.77 1 80.19 174 ASN A N 1
ATOM 1422 C CA . ASN A 1 174 ? -17.141 27.266 2.32 1 80.19 174 ASN A CA 1
ATOM 1423 C C . ASN A 1 174 ? -16.266 26.469 3.295 1 80.19 174 ASN A C 1
ATOM 1425 O O . ASN A 1 174 ? -16.641 25.359 3.689 1 80.19 174 ASN A O 1
ATOM 1429 N N . ASN A 1 175 ? -15.195 27 3.602 1 73.5 175 ASN A N 1
ATOM 1430 C CA . ASN A 1 175 ? -14.273 26.406 4.566 1 73.5 175 ASN A CA 1
ATOM 1431 C C . ASN A 1 175 ? -13.906 24.969 4.184 1 73.5 175 ASN A C 1
ATOM 1433 O O . ASN A 1 175 ? -14.039 24.047 4.992 1 73.5 175 ASN A O 1
ATOM 1437 N N . MET A 1 176 ? -13.5 24.844 2.955 1 72.5 176 MET A N 1
ATOM 1438 C CA . MET A 1 176 ? -13.109 23.547 2.426 1 72.5 176 MET A CA 1
ATOM 1439 C C . MET A 1 176 ? -11.703 23.609 1.826 1 72.5 176 MET A C 1
ATOM 1441 O O . MET A 1 176 ? -11.203 24.688 1.505 1 72.5 176 MET A O 1
ATOM 1445 N N . SER A 1 177 ? -11.117 22.484 1.815 1 70.75 177 SER A N 1
ATOM 1446 C CA . SER A 1 177 ? -9.836 22.406 1.127 1 70.75 177 SER A CA 1
ATOM 1447 C C . SER A 1 177 ? -9.992 22.656 -0.37 1 70.75 177 SER A C 1
ATOM 1449 O O . SER A 1 177 ? -11.086 22.5 -0.916 1 70.75 177 SER A O 1
ATOM 1451 N N . ARG A 1 178 ? -8.828 23.078 -0.959 1 74.25 178 ARG A N 1
ATOM 1452 C CA . ARG A 1 178 ? -8.836 23.344 -2.395 1 74.25 178 ARG A CA 1
ATOM 1453 C C . ARG A 1 178 ? -9.258 22.109 -3.182 1 74.25 178 ARG A C 1
ATOM 1455 O O . ARG A 1 178 ? -9.977 22.219 -4.176 1 74.25 178 ARG A O 1
ATOM 1462 N N . THR A 1 179 ? -8.898 21.047 -2.732 1 75.12 179 THR A N 1
ATOM 1463 C CA . THR A 1 179 ? -9.195 19.797 -3.436 1 75.12 179 THR A CA 1
ATOM 1464 C C . THR A 1 179 ? -10.68 19.469 -3.346 1 75.12 179 THR A C 1
ATOM 1466 O O . THR A 1 179 ? -11.305 19.125 -4.352 1 75.12 179 THR A O 1
ATOM 1469 N N . VAL A 1 180 ? -11.172 19.547 -2.203 1 71.19 180 VAL A N 1
ATOM 1470 C CA . VAL A 1 180 ? -12.594 19.281 -1.997 1 71.19 180 VAL A CA 1
ATOM 1471 C C . VAL A 1 180 ? -13.43 20.312 -2.748 1 71.19 180 VAL A C 1
ATOM 1473 O O . VAL A 1 180 ? -14.453 19.969 -3.348 1 71.19 180 VAL A O 1
ATOM 1476 N N . ALA A 1 181 ? -12.953 21.5 -2.713 1 81.62 181 ALA A N 1
ATOM 1477 C CA . ALA A 1 181 ? -13.633 22.578 -3.428 1 81.62 181 ALA A CA 1
ATOM 1478 C C . ALA A 1 181 ? -13.672 22.297 -4.93 1 81.62 181 ALA A C 1
ATOM 1480 O O . ALA A 1 181 ? -14.703 22.516 -5.578 1 81.62 181 ALA A O 1
ATOM 1481 N N . SER A 1 182 ? -12.547 21.859 -5.375 1 82.88 182 SER A N 1
ATOM 1482 C CA . SER A 1 182 ? -12.461 21.562 -6.805 1 82.88 182 SER A CA 1
ATOM 1483 C C . SER A 1 182 ? -13.43 20.453 -7.195 1 82.88 182 SER A C 1
ATOM 1485 O O . SER A 1 182 ? -14.133 20.562 -8.203 1 82.88 182 SER A O 1
ATOM 1487 N N . GLU A 1 183 ? -13.492 19.453 -6.465 1 83.19 183 GLU A N 1
ATOM 1488 C CA . GLU A 1 183 ? -14.398 18.344 -6.742 1 83.19 183 GLU A CA 1
ATOM 1489 C C . GLU A 1 183 ? -15.859 18.766 -6.602 1 83.19 183 GLU A C 1
ATOM 1491 O O . GLU A 1 183 ? -16.703 18.359 -7.395 1 83.19 183 GLU A O 1
ATOM 1496 N N . ASP A 1 184 ? -16.125 19.516 -5.613 1 82.81 184 ASP A N 1
ATOM 1497 C CA . ASP A 1 184 ? -17.469 20.016 -5.387 1 82.81 184 ASP A CA 1
ATOM 1498 C C . ASP A 1 184 ? -17.938 20.891 -6.562 1 82.81 184 ASP A C 1
ATOM 1500 O O . ASP A 1 184 ? -19.047 20.719 -7.062 1 82.81 184 ASP A O 1
ATOM 1504 N N . LEU A 1 185 ? -17.156 21.797 -6.945 1 88.94 185 LEU A N 1
ATOM 1505 C CA . LEU A 1 185 ? -17.469 22.672 -8.062 1 88.94 185 LEU A CA 1
ATOM 1506 C C . LEU A 1 185 ? -17.672 21.875 -9.344 1 88.94 185 LEU A C 1
ATOM 1508 O O . LEU A 1 185 ? -18.562 22.188 -10.148 1 88.94 185 LEU A O 1
ATOM 1512 N N . LYS A 1 186 ? -16.828 20.906 -9.461 1 86.56 186 LYS A N 1
ATOM 1513 C CA . LYS A 1 186 ? -17 20.031 -10.617 1 86.56 186 LYS A CA 1
ATOM 1514 C C . LYS A 1 186 ? -18.359 19.359 -10.594 1 86.56 186 LYS A C 1
ATOM 1516 O O . LYS A 1 186 ? -19.062 19.312 -11.609 1 86.56 186 LYS A O 1
ATOM 1521 N N . GLY A 1 187 ? -18.734 18.828 -9.508 1 85.81 187 GLY A N 1
ATOM 1522 C CA . GLY A 1 187 ? -20.047 18.219 -9.344 1 85.81 187 GLY A CA 1
ATOM 1523 C C . GLY A 1 187 ? -21.188 19.188 -9.602 1 85.81 187 GLY A C 1
ATOM 1524 O O . GLY A 1 187 ? -22.172 18.828 -10.242 1 85.81 187 GLY A O 1
ATOM 1525 N N . ILE A 1 188 ? -21.062 20.328 -9.133 1 87.31 188 ILE A N 1
ATOM 1526 C CA . ILE A 1 188 ? -22.094 21.359 -9.289 1 87.31 188 ILE A CA 1
ATOM 1527 C C . ILE A 1 188 ? -22.203 21.75 -10.758 1 87.31 188 ILE A C 1
ATOM 1529 O O . ILE A 1 188 ? -23.312 21.891 -11.289 1 87.31 188 ILE A O 1
ATOM 1533 N N . THR A 1 189 ? -21.109 21.859 -11.391 1 87.31 189 THR A N 1
ATOM 1534 C CA . THR A 1 189 ? -21.109 22.344 -12.766 1 87.31 189 THR A CA 1
ATOM 1535 C C . THR A 1 189 ? -21.531 21.234 -13.727 1 87.31 189 THR A C 1
ATOM 1537 O O . THR A 1 189 ? -21.969 21.5 -14.844 1 87.31 189 THR A O 1
ATOM 1540 N N . ASP A 1 190 ? -21.328 20.062 -13.305 1 85.19 190 ASP A N 1
ATOM 1541 C CA . ASP A 1 190 ? -21.719 18.938 -14.141 1 85.19 190 ASP A CA 1
ATOM 1542 C C . ASP A 1 190 ? -23.234 18.812 -14.219 1 85.19 190 ASP A C 1
ATOM 1544 O O . ASP A 1 190 ? -23.766 18.203 -15.156 1 85.19 190 ASP A O 1
ATOM 1548 N N . ASP A 1 191 ? -23.844 19.344 -13.266 1 79.81 191 ASP A N 1
ATOM 1549 C CA . ASP A 1 191 ? -25.297 19.422 -13.305 1 79.81 191 ASP A CA 1
ATOM 1550 C C . ASP A 1 191 ? -25.766 20.531 -14.242 1 79.81 191 ASP A C 1
ATOM 1552 O O . ASP A 1 191 ? -25.484 21.703 -14.016 1 79.81 191 ASP A O 1
ATOM 1556 N N . PRO A 1 192 ? -26.516 20.094 -15.281 1 83.06 192 PRO A N 1
ATOM 1557 C CA . PRO A 1 192 ? -26.953 21.094 -16.25 1 83.06 192 PRO A CA 1
ATOM 1558 C C . PRO A 1 192 ? -27.953 22.078 -15.664 1 83.06 192 PRO A C 1
ATOM 1560 O O . PRO A 1 192 ? -28.109 23.188 -16.188 1 83.06 192 PRO A O 1
ATOM 1563 N N . GLN A 1 193 ? -28.578 21.734 -14.672 1 82 193 GLN A N 1
ATOM 1564 C CA . GLN A 1 193 ? -29.562 22.609 -14.062 1 82 193 GLN A CA 1
ATOM 1565 C C . GLN A 1 193 ? -28.906 23.547 -13.055 1 82 193 GLN A C 1
ATOM 1567 O O . GLN A 1 193 ? -29.578 24.438 -12.508 1 82 193 GLN A O 1
ATOM 1572 N N . SER A 1 194 ? -27.656 23.406 -12.898 1 87.25 194 SER A N 1
ATOM 1573 C CA . SER A 1 194 ? -26.969 24.25 -11.93 1 87.25 194 SER A CA 1
ATOM 1574 C C . SER A 1 194 ? -26.828 25.672 -12.438 1 87.25 194 SER A C 1
ATOM 1576 O O . SER A 1 194 ? -26.578 25.891 -13.625 1 87.25 194 SER A O 1
ATOM 1578 N N . PRO A 1 195 ? -26.969 26.672 -11.625 1 89.88 195 PRO A N 1
ATOM 1579 C CA . PRO A 1 195 ? -26.844 28.078 -12.023 1 89.88 195 PRO A CA 1
ATOM 1580 C C . PRO A 1 195 ? -25.391 28.5 -12.203 1 89.88 195 PRO A C 1
ATOM 1582 O O . PRO A 1 195 ? -25.125 29.656 -12.531 1 89.88 195 PRO A O 1
ATOM 1585 N N . ILE A 1 196 ? -24.516 27.672 -11.938 1 91.75 196 ILE A N 1
ATOM 1586 C CA . ILE A 1 196 ? -23.094 28.016 -12.016 1 91.75 196 ILE A CA 1
ATOM 1587 C C . ILE A 1 196 ? -22.438 27.203 -13.133 1 91.75 196 ILE A C 1
ATOM 1589 O O . ILE A 1 196 ? -22.719 26.016 -13.289 1 91.75 196 ILE A O 1
ATOM 1593 N N . CYS A 1 197 ? -21.672 27.844 -14.008 1 89.25 197 CYS A N 1
ATOM 1594 C CA . CYS A 1 197 ? -20.891 27.188 -15.039 1 89.25 197 CYS A CA 1
ATOM 1595 C C . CYS A 1 197 ? -19.422 27.578 -14.961 1 89.25 197 CYS A C 1
ATOM 1597 O O . CYS A 1 197 ? -19.078 28.547 -14.289 1 89.25 197 CYS A O 1
ATOM 1599 N N . SER A 1 198 ? -18.594 26.766 -15.484 1 87.94 198 SER A N 1
ATOM 1600 C CA . SER A 1 198 ? -17.156 27 -15.398 1 87.94 198 SER A CA 1
ATOM 1601 C C . SER A 1 198 ? -16.641 27.656 -16.672 1 87.94 198 SER A C 1
ATOM 1603 O O . SER A 1 198 ? -17.188 27.453 -17.75 1 87.94 198 SER A O 1
ATOM 1605 N N . HIS A 1 199 ? -15.766 28.578 -16.469 1 81.31 199 HIS A N 1
ATOM 1606 C CA . HIS A 1 199 ? -15.039 29.219 -17.562 1 81.31 199 HIS A CA 1
ATOM 1607 C C . HIS A 1 199 ? -13.531 29.125 -17.359 1 81.31 199 HIS A C 1
ATOM 1609 O O . HIS A 1 199 ? -13.047 29.25 -16.234 1 81.31 199 HIS A O 1
ATOM 1615 N N . GLY A 1 200 ? -12.883 28.797 -18.453 1 75.06 200 GLY A N 1
ATOM 1616 C CA . GLY A 1 200 ? -11.43 28.688 -18.391 1 75.06 200 GLY A CA 1
ATOM 1617 C C . GLY A 1 200 ? -10.938 27.266 -18.234 1 75.06 200 GLY A C 1
ATOM 1618 O O . GLY A 1 200 ? -11.734 26.328 -18.25 1 75.06 200 GLY A O 1
ATOM 1619 N N . ARG A 1 201 ? -9.719 27.109 -18.281 1 76.75 201 ARG A N 1
ATOM 1620 C CA . ARG A 1 201 ? -9.086 25.797 -18.188 1 76.75 201 ARG A CA 1
ATOM 1621 C C . ARG A 1 201 ? -7.957 25.797 -17.172 1 76.75 201 ARG A C 1
ATOM 1623 O O . ARG A 1 201 ? -7.336 26.844 -16.922 1 76.75 201 ARG A O 1
ATOM 1630 N N . HIS A 1 202 ? -7.902 24.75 -16.578 1 72.62 202 HIS A N 1
ATOM 1631 C CA . HIS A 1 202 ? -6.805 24.516 -15.641 1 72.62 202 HIS A CA 1
ATOM 1632 C C . HIS A 1 202 ? -6.746 25.609 -14.578 1 72.62 202 HIS A C 1
ATOM 1634 O O . HIS A 1 202 ? -7.727 25.859 -13.875 1 72.62 202 HIS A O 1
ATOM 1640 N N . SER A 1 203 ? -5.473 26.219 -14.469 1 67.56 203 SER A N 1
ATOM 1641 C CA . SER A 1 203 ? -5.262 27.188 -13.398 1 67.56 203 SER A CA 1
ATOM 1642 C C . SER A 1 203 ? -6.051 28.469 -13.648 1 67.56 203 SER A C 1
ATOM 1644 O O . SER A 1 203 ? -6.242 29.281 -12.742 1 67.56 203 SER A O 1
ATOM 1646 N N . HIS A 1 204 ? -6.629 28.625 -14.75 1 71.94 204 HIS A N 1
ATOM 1647 C CA . HIS A 1 204 ? -7.391 29.828 -15.102 1 71.94 204 HIS A CA 1
ATOM 1648 C C . HIS A 1 204 ? -8.891 29.562 -15.016 1 71.94 204 HIS A C 1
ATOM 1650 O O . HIS A 1 204 ? -9.695 30.391 -15.461 1 71.94 204 HIS A O 1
ATOM 1656 N N . LYS A 1 205 ? -9.18 28.484 -14.484 1 85.56 205 LYS A N 1
ATOM 1657 C CA . LYS A 1 205 ? -10.594 28.109 -14.422 1 85.56 205 LYS A CA 1
ATOM 1658 C C . LYS A 1 205 ? -11.336 28.953 -13.383 1 85.56 205 LYS A C 1
ATOM 1660 O O . LYS A 1 205 ? -10.836 29.156 -12.273 1 85.56 205 LYS A O 1
ATOM 1665 N N . VAL A 1 206 ? -12.359 29.656 -13.766 1 86.06 206 VAL A N 1
ATOM 1666 C CA . VAL A 1 206 ? -13.227 30.422 -12.883 1 86.06 206 VAL A CA 1
ATOM 1667 C C . VAL A 1 206 ? -14.68 29.984 -13.062 1 86.06 206 VAL A C 1
ATOM 1669 O O . VAL A 1 206 ? -15.016 29.359 -14.07 1 86.06 206 VAL A O 1
ATOM 1672 N N . TRP A 1 207 ? -15.422 30.25 -12.062 1 91.81 207 TRP A N 1
ATOM 1673 C CA . TRP A 1 207 ? -16.828 29.875 -12.094 1 91.81 207 TRP A CA 1
ATOM 1674 C C . TRP A 1 207 ? -17.734 31.109 -12.109 1 91.81 207 TRP A C 1
ATOM 1676 O O . TRP A 1 207 ? -17.469 32.062 -11.398 1 91.81 207 TRP A O 1
ATOM 1686 N N . VAL A 1 208 ? -18.703 31.031 -13.047 1 89 208 VAL A N 1
ATOM 1687 C CA . VAL A 1 208 ? -19.578 32.188 -13.289 1 89 208 VAL A CA 1
ATOM 1688 C C . VAL A 1 208 ? -21.031 31.719 -13.297 1 89 208 VAL A C 1
ATOM 1690 O O . VAL A 1 208 ? -21.312 30.516 -13.383 1 89 208 VAL A O 1
ATOM 1693 N N . LYS A 1 209 ? -21.922 32.781 -13.133 1 88.44 209 LYS A N 1
ATOM 1694 C CA . LYS A 1 209 ? -23.344 32.469 -13.195 1 88.44 209 LYS A CA 1
ATOM 1695 C C . LYS A 1 209 ? -23.75 32.062 -14.602 1 88.44 209 LYS A C 1
ATOM 1697 O O . LYS A 1 209 ? -23.312 32.625 -15.594 1 88.44 209 LYS A O 1
ATOM 1702 N N . ARG A 1 210 ? -24.469 30.906 -14.609 1 84 210 ARG A N 1
ATOM 1703 C CA . ARG A 1 210 ? -24.953 30.406 -15.891 1 84 210 ARG A CA 1
ATOM 1704 C C . ARG A 1 210 ? -26.016 31.344 -16.484 1 84 210 ARG A C 1
ATOM 1706 O O . ARG A 1 210 ? -26.922 31.781 -15.773 1 84 210 ARG A O 1
ATOM 1713 N N . GLU A 1 211 ? -25.781 31.891 -17.625 1 71.81 211 GLU A N 1
ATOM 1714 C CA . GLU A 1 211 ? -26.766 32.719 -18.297 1 71.81 211 GLU A CA 1
ATOM 1715 C C . GLU A 1 211 ? -27.984 31.906 -18.719 1 71.81 211 GLU A C 1
ATOM 1717 O O . GLU A 1 211 ? -27.859 30.766 -19.141 1 71.81 211 GLU A O 1
ATOM 1722 N N . ALA A 1 212 ? -29.281 32.281 -18.172 1 57.47 212 ALA A N 1
ATOM 1723 C CA . ALA A 1 212 ? -30.516 31.688 -18.656 1 57.47 212 ALA A CA 1
ATOM 1724 C C . ALA A 1 212 ? -30.547 31.656 -20.188 1 57.47 212 ALA A C 1
ATOM 1726 O O . ALA A 1 212 ? -30.016 32.562 -20.844 1 57.47 212 ALA A O 1
ATOM 1727 N N . MET B 1 1 ? 9.758 -15.766 -18.719 1 73.12 1 MET B N 1
ATOM 1728 C CA . MET B 1 1 ? 8.711 -14.766 -18.922 1 73.12 1 MET B CA 1
ATOM 1729 C C . MET B 1 1 ? 7.605 -14.914 -17.875 1 73.12 1 MET B C 1
ATOM 1731 O O . MET B 1 1 ? 7.371 -16.016 -17.375 1 73.12 1 MET B O 1
ATOM 1735 N N . ALA B 1 2 ? 6.992 -13.797 -17.438 1 86.62 2 ALA B N 1
ATOM 1736 C CA . ALA B 1 2 ? 5.926 -13.836 -16.438 1 86.62 2 ALA B CA 1
ATOM 1737 C C . ALA B 1 2 ? 4.672 -14.492 -17 1 86.62 2 ALA B C 1
ATOM 1739 O O . ALA B 1 2 ? 4.348 -14.328 -18.172 1 86.62 2 ALA B O 1
ATOM 1740 N N . LYS B 1 3 ? 4.102 -15.406 -16.297 1 87.88 3 LYS B N 1
ATOM 1741 C CA . LYS B 1 3 ? 2.893 -16.109 -16.688 1 87.88 3 LYS B CA 1
ATOM 1742 C C . LYS B 1 3 ? 1.729 -15.789 -15.758 1 87.88 3 LYS B C 1
ATOM 1744 O O . LYS B 1 3 ? 1.938 -15.391 -14.609 1 87.88 3 LYS B O 1
ATOM 1749 N N . TYR B 1 4 ? 0.588 -15.898 -16.328 1 90.12 4 TYR B N 1
ATOM 1750 C CA . TYR B 1 4 ? -0.592 -15.695 -15.492 1 90.12 4 TYR B CA 1
ATOM 1751 C C . TYR B 1 4 ? -1.645 -16.766 -15.766 1 90.12 4 TYR B C 1
ATOM 1753 O O . TYR B 1 4 ? -1.593 -17.453 -16.797 1 90.12 4 TYR B O 1
ATOM 1761 N N . LYS B 1 5 ? -2.527 -16.922 -14.891 1 86.69 5 LYS B N 1
ATOM 1762 C CA . LYS B 1 5 ? -3.682 -17.812 -15.031 1 86.69 5 LYS B CA 1
ATOM 1763 C C . LYS B 1 5 ? -4.973 -17.094 -14.648 1 86.69 5 LYS B C 1
ATOM 1765 O O . LYS B 1 5 ? -4.938 -16.062 -13.969 1 86.69 5 LYS B O 1
ATOM 1770 N N . LEU B 1 6 ? -6.023 -17.578 -15.203 1 86.75 6 LEU B N 1
ATOM 1771 C CA . LEU B 1 6 ? -7.32 -17.031 -14.828 1 86.75 6 LEU B CA 1
ATOM 1772 C C . LEU B 1 6 ? -7.93 -17.812 -13.672 1 86.75 6 LEU B C 1
ATOM 1774 O O . LEU B 1 6 ? -7.934 -19.047 -13.688 1 86.75 6 LEU B O 1
ATOM 1778 N N . GLN B 1 7 ? -8.336 -17.047 -12.695 1 83.81 7 GLN B N 1
ATOM 1779 C CA . GLN B 1 7 ? -8.875 -17.688 -11.5 1 83.81 7 GLN B CA 1
ATOM 1780 C C . GLN B 1 7 ? -10.273 -17.172 -11.188 1 83.81 7 GLN B C 1
ATOM 1782 O O . GLN B 1 7 ? -10.555 -15.977 -11.336 1 83.81 7 GLN B O 1
ATOM 1787 N N . GLU B 1 8 ? -11.117 -18.109 -10.781 1 80.94 8 GLU B N 1
ATOM 1788 C CA . GLU B 1 8 ? -12.469 -17.734 -10.375 1 80.94 8 GLU B CA 1
ATOM 1789 C C . GLU B 1 8 ? -12.484 -17.172 -8.961 1 80.94 8 GLU B C 1
ATOM 1791 O O . GLU B 1 8 ? -11.805 -17.688 -8.07 1 80.94 8 GLU B O 1
ATOM 1796 N N . MET B 1 9 ? -13.172 -16.016 -8.852 1 75.94 9 MET B N 1
ATOM 1797 C CA . MET B 1 9 ? -13.336 -15.414 -7.527 1 75.94 9 MET B CA 1
ATOM 1798 C C . MET B 1 9 ? -14.445 -16.109 -6.746 1 75.94 9 MET B C 1
ATOM 1800 O O . MET B 1 9 ? -15.477 -16.484 -7.32 1 75.94 9 MET B O 1
ATOM 1804 N N . PRO B 1 10 ? -14.164 -16.359 -5.496 1 67.38 10 PRO B N 1
ATOM 1805 C CA . PR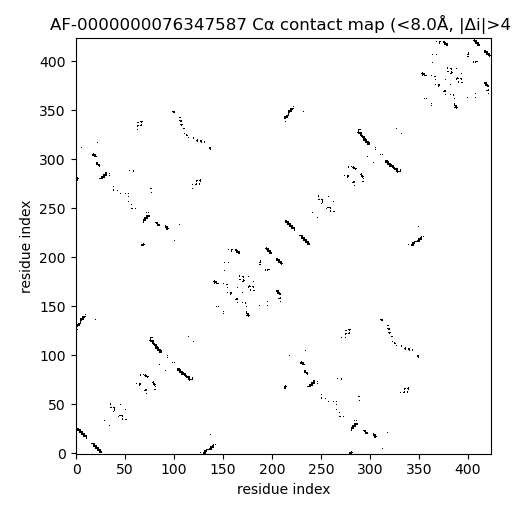O B 1 10 ? -15.289 -16.875 -4.699 1 67.38 10 PRO B CA 1
ATOM 1806 C C . PRO B 1 10 ? -16.484 -15.922 -4.695 1 67.38 10 PRO B C 1
ATOM 1808 O O . PRO B 1 10 ? -16.312 -14.703 -4.75 1 67.38 10 PRO B O 1
ATOM 1811 N N . ASP B 1 11 ? -17.625 -16.484 -4.879 1 63.09 11 ASP B N 1
ATOM 1812 C CA . ASP B 1 11 ? -18.844 -15.68 -4.867 1 63.09 11 ASP B CA 1
ATOM 1813 C C . ASP B 1 11 ? -19.078 -15.07 -3.49 1 63.09 11 ASP B C 1
ATOM 1815 O O . ASP B 1 11 ? -19.922 -15.547 -2.73 1 63.09 11 ASP B O 1
ATOM 1819 N N . VAL B 1 12 ? -18.359 -14.047 -3.26 1 59.62 12 VAL B N 1
ATOM 1820 C CA . VAL B 1 12 ? -18.453 -13.391 -1.957 1 59.62 12 VAL B CA 1
ATOM 1821 C C . VAL B 1 12 ? -19.766 -12.641 -1.84 1 59.62 12 VAL B C 1
ATOM 1823 O O . VAL B 1 12 ? -20.312 -12.5 -0.743 1 59.62 12 VAL B O 1
ATOM 1826 N N . HIS B 1 13 ? -20.266 -12.211 -2.877 1 58.31 13 HIS B N 1
ATOM 1827 C CA . HIS B 1 13 ? -21.5 -11.445 -2.861 1 58.31 13 HIS B CA 1
ATOM 1828 C C . HIS B 1 13 ? -22.719 -12.359 -2.959 1 58.31 13 HIS B C 1
ATOM 1830 O O . HIS B 1 13 ? -23.859 -11.898 -2.865 1 58.31 13 HIS B O 1
ATOM 1836 N N . HIS B 1 14 ? -22.531 -13.602 -3.178 1 61.91 14 HIS B N 1
ATOM 1837 C CA . HIS B 1 14 ? -23.594 -14.602 -3.254 1 61.91 14 HIS B CA 1
ATOM 1838 C C . HIS B 1 14 ? -24.594 -14.258 -4.352 1 61.91 14 HIS B C 1
ATOM 1840 O O . HIS B 1 14 ? -25.812 -14.391 -4.16 1 61.91 14 HIS B O 1
ATOM 1846 N N . ASP B 1 15 ? -24.219 -13.633 -5.359 1 67.31 15 ASP B N 1
ATOM 1847 C CA . ASP B 1 15 ? -25.078 -13.242 -6.473 1 67.31 15 ASP B CA 1
ATOM 1848 C C . ASP B 1 15 ? -25.047 -14.281 -7.59 1 67.31 15 ASP B C 1
ATOM 1850 O O . ASP B 1 15 ? -25.734 -14.141 -8.602 1 67.31 15 ASP B O 1
ATOM 1854 N N . GLY B 1 16 ? -24.312 -15.359 -7.281 1 68.94 16 GLY B N 1
ATOM 1855 C CA . GLY B 1 16 ? -24.25 -16.469 -8.227 1 68.94 16 GLY B CA 1
ATOM 1856 C C . GLY B 1 16 ? -23.359 -16.172 -9.414 1 68.94 16 GLY B C 1
ATOM 1857 O O . GLY B 1 16 ? -23.188 -17.031 -10.297 1 68.94 16 GLY B O 1
ATOM 1858 N N . LYS B 1 17 ? -22.875 -15.008 -9.438 1 75.94 17 LYS B N 1
ATOM 1859 C CA . LYS B 1 17 ? -22 -14.656 -10.555 1 75.94 17 LYS B CA 1
ATOM 1860 C C . LYS B 1 17 ? -20.609 -15.25 -10.375 1 75.94 17 LYS B C 1
ATOM 1862 O O . LYS B 1 17 ? -20.078 -15.281 -9.258 1 75.94 17 LYS B O 1
ATOM 1867 N N . ARG B 1 18 ? -20.125 -15.953 -11.484 1 77.81 18 ARG B N 1
ATOM 1868 C CA . ARG B 1 18 ? -18.797 -16.531 -11.453 1 77.81 18 ARG B CA 1
ATOM 1869 C C . ARG B 1 18 ? -17.75 -15.57 -12.016 1 77.81 18 ARG B C 1
ATOM 1871 O O . ARG B 1 18 ? -17.5 -15.562 -13.227 1 77.81 18 ARG B O 1
ATOM 1878 N N . ARG B 1 19 ? -17.234 -14.727 -11.172 1 84 19 ARG B N 1
ATOM 1879 C CA . ARG B 1 19 ? -16.266 -13.727 -11.594 1 84 19 ARG B CA 1
ATOM 1880 C C . ARG B 1 19 ? -14.859 -14.328 -11.664 1 84 19 ARG B C 1
ATOM 1882 O O . ARG B 1 19 ? -14.5 -15.172 -10.852 1 84 19 ARG B O 1
ATOM 1889 N N . VAL B 1 20 ? -14.148 -13.938 -12.742 1 86.06 20 VAL B N 1
ATOM 1890 C CA . VAL B 1 20 ? -12.805 -14.43 -12.977 1 86.06 20 VAL B CA 1
ATOM 1891 C C . VAL B 1 20 ? -11.812 -13.266 -12.969 1 86.06 20 VAL B C 1
ATOM 1893 O O . VAL B 1 20 ? -12.164 -12.141 -13.336 1 86.06 20 VAL B O 1
ATOM 1896 N N . TYR B 1 21 ? -10.664 -13.5 -12.406 1 88.62 21 TYR B N 1
ATOM 1897 C CA . TYR B 1 21 ? -9.609 -12.492 -12.422 1 88.62 21 TYR B CA 1
ATOM 1898 C C . TYR B 1 21 ? -8.266 -13.109 -12.789 1 88.62 21 TYR B C 1
ATOM 1900 O O . TYR B 1 21 ? -8.031 -14.289 -12.531 1 88.62 21 TYR B O 1
ATOM 1908 N N . PRO B 1 22 ? -7.492 -12.344 -13.477 1 90.69 22 PRO B N 1
ATOM 1909 C CA . PRO B 1 22 ? -6.141 -12.828 -13.773 1 90.69 22 PRO B CA 1
ATOM 1910 C C . PRO B 1 22 ? -5.227 -12.805 -12.555 1 90.69 22 PRO B C 1
ATOM 1912 O O . PRO B 1 22 ? -5.234 -11.836 -11.789 1 90.69 22 PRO B O 1
ATOM 1915 N N . LYS B 1 23 ? -4.559 -13.898 -12.438 1 87.94 23 LYS B N 1
ATOM 1916 C CA . LYS B 1 23 ? -3.611 -14.031 -11.328 1 87.94 23 LYS B CA 1
ATOM 1917 C C . LYS B 1 23 ? -2.209 -14.344 -11.836 1 87.94 23 LYS B C 1
ATOM 1919 O O . LYS B 1 23 ? -2.035 -15.234 -12.672 1 87.94 23 LYS B O 1
ATOM 1924 N N . MET B 1 24 ? -1.262 -13.586 -11.352 1 88.44 24 MET B N 1
ATOM 1925 C CA . MET B 1 24 ? 0.135 -13.844 -11.688 1 88.44 24 MET B CA 1
ATOM 1926 C C . MET B 1 24 ? 0.592 -15.195 -11.148 1 88.44 24 MET B C 1
ATOM 1928 O O . MET B 1 24 ? 0.283 -15.547 -10.008 1 88.44 24 MET B O 1
ATOM 1932 N N . MET B 1 25 ? 1.148 -15.953 -12.008 1 83.06 25 MET B N 1
ATOM 1933 C CA . MET B 1 25 ? 1.82 -17.156 -11.531 1 83.06 25 MET B CA 1
ATOM 1934 C C . MET B 1 25 ? 3.217 -16.844 -11.016 1 83.06 25 MET B C 1
ATOM 1936 O O . MET B 1 25 ? 4.152 -16.672 -11.805 1 83.06 25 MET B O 1
ATOM 1940 N N . ILE B 1 26 ? 3.195 -16.703 -9.75 1 80.56 26 ILE B N 1
ATOM 1941 C CA . ILE B 1 26 ? 4.445 -16.266 -9.125 1 80.56 26 ILE B CA 1
ATOM 1942 C C . ILE B 1 26 ? 5.488 -17.375 -9.25 1 80.56 26 ILE B C 1
ATOM 1944 O O . ILE B 1 26 ? 5.238 -18.516 -8.859 1 80.56 26 ILE B O 1
ATOM 1948 N N . ASN B 1 27 ? 6.637 -17.094 -9.883 1 77.75 27 ASN B N 1
ATOM 1949 C CA . ASN B 1 27 ? 7.766 -18.016 -9.969 1 77.75 27 ASN B CA 1
ATOM 1950 C C . ASN B 1 27 ? 8.367 -18.297 -8.594 1 77.75 27 ASN B C 1
ATOM 1952 O O . ASN B 1 27 ? 8.406 -19.438 -8.148 1 77.75 27 ASN B O 1
ATOM 1956 N N . ARG B 1 28 ? 8.891 -17.219 -8.07 1 85.25 28 ARG B N 1
ATOM 1957 C CA . ARG B 1 28 ? 9.539 -17.281 -6.766 1 85.25 28 ARG B CA 1
ATOM 1958 C C . ARG B 1 28 ? 9.641 -15.898 -6.141 1 85.25 28 ARG B C 1
ATOM 1960 O O . ARG B 1 28 ? 9.531 -14.883 -6.836 1 85.25 28 ARG B O 1
ATOM 1967 N N . THR B 1 29 ? 9.656 -16.016 -4.867 1 89.06 29 THR B N 1
ATOM 1968 C CA . THR B 1 29 ? 9.953 -14.797 -4.137 1 89.06 29 THR B CA 1
ATOM 1969 C C . THR B 1 29 ? 11.453 -14.664 -3.887 1 89.06 29 THR B C 1
ATOM 1971 O O . THR B 1 29 ? 12.062 -15.547 -3.275 1 89.06 29 THR B O 1
ATOM 1974 N N . LEU B 1 30 ? 12.008 -13.633 -4.387 1 92.75 30 LEU B N 1
ATOM 1975 C CA . LEU B 1 30 ? 13.43 -13.391 -4.191 1 92.75 30 LEU B CA 1
ATOM 1976 C C . LEU B 1 30 ? 13.695 -12.734 -2.84 1 92.75 30 LEU B C 1
ATOM 1978 O O . LEU B 1 30 ? 13.055 -11.734 -2.5 1 92.75 30 LEU B O 1
ATOM 1982 N N . SER B 1 31 ? 14.594 -13.328 -2.146 1 93.19 31 SER B N 1
ATOM 1983 C CA . SER B 1 31 ? 15.055 -12.68 -0.926 1 93.19 31 SER B CA 1
ATOM 1984 C C . SER B 1 31 ? 15.969 -11.492 -1.243 1 93.19 31 SER B C 1
ATOM 1986 O O . SER B 1 31 ? 16.438 -11.352 -2.375 1 93.19 31 SER B O 1
ATOM 1988 N N . ARG B 1 32 ? 16.188 -10.703 -0.251 1 94.31 32 ARG B N 1
ATOM 1989 C CA . ARG B 1 32 ? 17.094 -9.57 -0.438 1 94.31 32 ARG B CA 1
ATOM 1990 C C . ARG B 1 32 ? 18.469 -10.031 -0.911 1 94.31 32 ARG B C 1
ATOM 1992 O O . ARG B 1 32 ? 19.047 -9.445 -1.822 1 94.31 32 ARG B O 1
ATOM 1999 N N . LYS B 1 33 ? 18.984 -11.062 -0.261 1 92.44 33 LYS B N 1
ATOM 2000 C CA . LYS B 1 33 ? 20.297 -11.594 -0.626 1 92.44 33 LYS B CA 1
ATOM 2001 C C . LYS B 1 33 ? 20.328 -12.023 -2.092 1 92.44 33 LYS B C 1
ATOM 2003 O O . LYS B 1 33 ? 21.25 -11.672 -2.826 1 92.44 33 LYS B O 1
ATOM 2008 N N . GLU B 1 34 ? 19.328 -12.805 -2.525 1 91.25 34 GLU B N 1
ATOM 2009 C CA . GLU B 1 34 ? 19.234 -13.242 -3.914 1 91.25 34 GLU B CA 1
ATOM 2010 C C . GLU B 1 34 ? 19.109 -12.055 -4.859 1 91.25 34 GLU B C 1
ATOM 2012 O O . GLU B 1 34 ? 19.734 -12.023 -5.922 1 91.25 34 GLU B O 1
ATOM 2017 N N . PHE B 1 35 ? 18.297 -11.117 -4.457 1 95.38 35 PHE B N 1
ATOM 2018 C CA . PHE B 1 35 ? 18.078 -9.906 -5.246 1 95.38 35 PHE B CA 1
ATOM 2019 C C . PHE B 1 35 ? 19.375 -9.156 -5.473 1 95.38 35 PHE B C 1
ATOM 2021 O O . PHE B 1 35 ? 19.703 -8.781 -6.602 1 95.38 35 PHE B O 1
ATOM 2028 N N . VAL B 1 36 ? 20.141 -8.984 -4.426 1 94.31 36 VAL B N 1
ATOM 2029 C CA . VAL B 1 36 ? 21.406 -8.25 -4.477 1 94.31 36 VAL B CA 1
ATOM 2030 C C . VAL B 1 36 ? 22.406 -9.008 -5.336 1 94.31 36 VAL B C 1
ATOM 2032 O O . VAL B 1 36 ? 23.156 -8.398 -6.109 1 94.31 36 VAL B O 1
ATOM 2035 N N . GLU B 1 37 ? 22.453 -10.305 -5.223 1 91.25 37 GLU B N 1
ATOM 2036 C CA . GLU B 1 37 ? 23.344 -11.117 -6.039 1 91.25 37 GLU B CA 1
ATOM 2037 C C . GLU B 1 37 ? 23 -11 -7.523 1 91.25 37 GLU B C 1
ATOM 2039 O O . GLU B 1 37 ? 23.891 -10.836 -8.359 1 91.25 37 GLU B O 1
ATOM 2044 N N . MET B 1 38 ? 21.703 -11.047 -7.77 1 89.38 38 MET B N 1
ATOM 2045 C CA . MET B 1 38 ? 21.266 -10.914 -9.156 1 89.38 38 MET B CA 1
ATOM 2046 C C . MET B 1 38 ? 21.562 -9.516 -9.688 1 89.38 38 MET B C 1
ATOM 2048 O O . MET B 1 38 ? 21.938 -9.367 -10.852 1 89.38 38 MET B O 1
ATOM 2052 N N . MET B 1 39 ? 21.328 -8.555 -8.852 1 92.75 39 MET B N 1
ATOM 2053 C CA . MET B 1 39 ? 21.625 -7.176 -9.242 1 92.75 39 MET B CA 1
ATOM 2054 C C . MET B 1 39 ? 23.094 -7.027 -9.633 1 92.75 39 MET B C 1
ATOM 2056 O O . MET B 1 39 ? 23.422 -6.316 -10.586 1 92.75 39 MET B O 1
ATOM 2060 N N . HIS B 1 40 ? 23.938 -7.652 -8.859 1 90.69 40 HIS B N 1
ATOM 2061 C CA . HIS B 1 40 ? 25.375 -7.59 -9.141 1 90.69 40 HIS B CA 1
ATOM 2062 C C . HIS B 1 40 ? 25.688 -8.211 -10.5 1 90.69 40 HIS B C 1
ATOM 2064 O O . HIS B 1 40 ? 26.594 -7.754 -11.203 1 90.69 40 HIS B O 1
ATOM 2070 N N . ASP B 1 41 ? 24.984 -9.219 -10.828 1 87.06 41 ASP B N 1
ATOM 2071 C CA . ASP B 1 41 ? 25.188 -9.875 -12.117 1 87.06 41 ASP B CA 1
ATOM 2072 C C . ASP B 1 41 ? 24.812 -8.945 -13.273 1 87.06 41 ASP B C 1
ATOM 2074 O O . ASP B 1 41 ? 25.438 -8.977 -14.336 1 87.06 41 ASP B O 1
ATOM 2078 N N . TYR B 1 42 ? 23.844 -8.102 -13.016 1 85.44 42 TYR B N 1
ATOM 2079 C CA . TYR B 1 42 ? 23.359 -7.203 -14.055 1 85.44 42 TYR B CA 1
ATOM 2080 C C . TYR B 1 42 ? 24.125 -5.887 -14.047 1 85.44 42 TYR B C 1
ATOM 2082 O O . TYR B 1 42 ? 24.312 -5.266 -15.094 1 85.44 42 TYR B O 1
ATOM 2090 N N . HIS B 1 43 ? 24.406 -5.488 -12.836 1 83.12 43 HIS B N 1
ATOM 2091 C CA . HIS B 1 43 ? 25.125 -4.238 -12.641 1 83.12 43 HIS B CA 1
ATOM 2092 C C . HIS B 1 43 ? 26.453 -4.477 -11.93 1 83.12 43 HIS B C 1
ATOM 2094 O O . HIS B 1 43 ? 26.547 -4.34 -10.711 1 83.12 43 HIS B O 1
ATOM 2100 N N . ARG B 1 44 ? 27.484 -4.652 -12.641 1 82.06 44 ARG B N 1
ATOM 2101 C CA . ARG B 1 44 ? 28.766 -5.082 -12.102 1 82.06 44 ARG B CA 1
ATOM 2102 C C . ARG B 1 44 ? 29.5 -3.92 -11.43 1 82.06 44 ARG B C 1
ATOM 2104 O O . ARG B 1 44 ? 30.453 -4.129 -10.68 1 82.06 44 ARG B O 1
ATOM 2111 N N . GLY B 1 45 ? 29.062 -2.789 -11.594 1 81.81 45 GLY B N 1
ATOM 2112 C CA . GLY B 1 45 ? 29.75 -1.623 -11.055 1 81.81 45 GLY B CA 1
ATOM 2113 C C . GLY B 1 45 ? 29.531 -1.44 -9.562 1 81.81 45 GLY B C 1
ATOM 2114 O O . GLY B 1 45 ? 30.281 -0.699 -8.914 1 81.81 45 GLY B O 1
ATOM 2115 N N . THR B 1 46 ? 28.609 -2.164 -9 1 83.06 46 THR B N 1
ATOM 2116 C CA . THR B 1 46 ? 28.328 -2.004 -7.578 1 83.06 46 THR B CA 1
ATOM 2117 C C . THR B 1 46 ? 28.438 -3.34 -6.852 1 83.06 46 THR B C 1
ATOM 2119 O O . THR B 1 46 ? 27.766 -4.309 -7.203 1 83.06 46 THR B O 1
ATOM 2122 N N . SER B 1 47 ? 29.312 -3.346 -5.922 1 89 47 SER B N 1
ATOM 2123 C CA . SER B 1 47 ? 29.516 -4.574 -5.164 1 89 47 SER B CA 1
ATOM 2124 C C . SER B 1 47 ? 28.281 -4.918 -4.32 1 89 47 SER B C 1
ATOM 2126 O O . SER B 1 47 ? 27.625 -4.023 -3.793 1 89 47 SER B O 1
ATOM 2128 N N . PRO B 1 48 ? 28.078 -6.219 -4.141 1 92.25 48 PRO B N 1
ATOM 2129 C CA . PRO B 1 48 ? 26.953 -6.645 -3.312 1 92.25 48 PRO B CA 1
ATOM 2130 C C . PRO B 1 48 ? 27.016 -6.086 -1.892 1 92.25 48 PRO B C 1
ATOM 2132 O O . PRO B 1 48 ? 25.984 -5.707 -1.324 1 92.25 48 PRO B O 1
ATOM 2135 N N . SER B 1 49 ? 28.156 -6.07 -1.354 1 91.38 49 SER B N 1
ATOM 2136 C CA . SER B 1 49 ? 28.328 -5.559 0.003 1 91.38 49 SER B CA 1
ATOM 2137 C C . SER B 1 49 ? 27.953 -4.086 0.09 1 91.38 49 SER B C 1
ATOM 2139 O O . SER B 1 49 ? 27.359 -3.645 1.084 1 91.38 49 SER B O 1
ATOM 2141 N N . MET B 1 50 ? 28.25 -3.326 -0.929 1 89.94 50 MET B N 1
ATOM 2142 C CA . MET B 1 50 ? 27.906 -1.909 -0.975 1 89.94 50 MET B CA 1
ATOM 2143 C C . MET B 1 50 ? 26.391 -1.725 -1.084 1 89.94 50 MET B C 1
ATOM 2145 O O . MET B 1 50 ? 25.812 -0.878 -0.398 1 89.94 50 MET B O 1
ATOM 2149 N N . VAL B 1 51 ? 25.766 -2.518 -1.934 1 93.69 51 VAL B N 1
ATOM 2150 C CA . VAL B 1 51 ? 24.312 -2.447 -2.098 1 93.69 51 VAL B CA 1
ATOM 2151 C C . VAL B 1 51 ? 23.625 -2.74 -0.765 1 93.69 51 VAL B C 1
ATOM 2153 O O . VAL B 1 51 ? 22.734 -1.997 -0.341 1 93.69 51 VAL B O 1
ATOM 2156 N N . GLU B 1 52 ? 24.125 -3.723 -0.143 1 93.12 52 GLU B N 1
ATOM 2157 C CA . GLU B 1 52 ? 23.562 -4.102 1.147 1 93.12 52 GLU B CA 1
ATOM 2158 C C . GLU B 1 52 ? 23.734 -2.986 2.174 1 93.12 52 GLU B C 1
ATOM 2160 O O . GLU B 1 52 ? 22.797 -2.682 2.922 1 93.12 52 GLU B O 1
ATOM 2165 N N . ALA B 1 53 ? 24.844 -2.451 2.244 1 92 53 ALA B N 1
ATOM 2166 C CA . ALA B 1 53 ? 25.109 -1.373 3.191 1 92 53 ALA B CA 1
ATOM 2167 C C . ALA B 1 53 ? 24.203 -0.175 2.93 1 92 53 ALA B C 1
ATOM 2169 O O . ALA B 1 53 ? 23.656 0.413 3.865 1 92 53 ALA B O 1
ATOM 2170 N N . VAL B 1 54 ? 24.062 0.134 1.677 1 93 54 VAL B N 1
ATOM 2171 C CA . VAL B 1 54 ? 23.219 1.268 1.299 1 93 54 VAL B CA 1
ATOM 2172 C C . VAL B 1 54 ? 21.766 0.983 1.672 1 93 54 VAL B C 1
ATOM 2174 O O . VAL B 1 54 ? 21.094 1.846 2.225 1 93 54 VAL B O 1
ATOM 2177 N N . LEU B 1 55 ? 21.281 -0.202 1.412 1 93.5 55 LEU B N 1
ATOM 2178 C CA . LEU B 1 55 ? 19.891 -0.556 1.71 1 93.5 55 LEU B CA 1
ATOM 2179 C C . LEU B 1 55 ? 19.625 -0.508 3.213 1 93.5 55 LEU B C 1
ATOM 2181 O O . LEU B 1 55 ? 18.578 -0.055 3.648 1 93.5 55 LEU B O 1
ATOM 2185 N N . ILE B 1 56 ? 20.609 -0.927 3.973 1 92.62 56 ILE B N 1
ATOM 2186 C CA . ILE B 1 56 ? 20.484 -0.873 5.426 1 92.62 56 ILE B CA 1
ATOM 2187 C C . ILE B 1 56 ? 20.406 0.582 5.883 1 92.62 56 ILE B C 1
ATOM 2189 O O . ILE B 1 56 ? 19.578 0.931 6.719 1 92.62 56 ILE B O 1
ATOM 2193 N N . ASP B 1 57 ? 21.281 1.392 5.332 1 93.31 57 ASP B N 1
ATOM 2194 C CA . ASP B 1 57 ? 21.281 2.807 5.688 1 93.31 57 ASP B CA 1
ATOM 2195 C C . ASP B 1 57 ? 19.969 3.477 5.293 1 93.31 57 ASP B C 1
ATOM 2197 O O . ASP B 1 57 ? 19.453 4.332 6.02 1 93.31 57 ASP B O 1
ATOM 2201 N N . VAL B 1 58 ? 19.469 3.141 4.168 1 94.25 58 VAL B N 1
ATOM 2202 C CA . VAL B 1 58 ? 18.203 3.701 3.695 1 94.25 58 VAL B CA 1
ATOM 2203 C C . VAL B 1 58 ? 17.078 3.326 4.656 1 94.25 58 VAL B C 1
ATOM 2205 O O . VAL B 1 58 ? 16.266 4.172 5.027 1 94.25 58 VAL B O 1
ATOM 2208 N N . GLU B 1 59 ? 17.047 2.105 5.043 1 93.81 59 GLU B N 1
ATOM 2209 C CA . GLU B 1 59 ? 16.031 1.646 5.996 1 93.81 59 GLU B CA 1
ATOM 2210 C C . GLU B 1 59 ? 16.094 2.451 7.293 1 93.81 59 GLU B C 1
ATOM 2212 O O . GLU B 1 59 ? 15.062 2.914 7.785 1 93.81 59 GLU B O 1
ATOM 2217 N N . ASP B 1 60 ? 17.281 2.547 7.781 1 93.62 60 ASP B N 1
ATOM 2218 C CA . ASP B 1 60 ? 17.484 3.285 9.023 1 93.62 60 ASP B CA 1
ATOM 2219 C C . ASP B 1 60 ? 17.031 4.734 8.883 1 93.62 60 ASP B C 1
ATOM 2221 O O . ASP B 1 60 ? 16.375 5.273 9.773 1 93.62 60 ASP B O 1
ATOM 2225 N N . MET B 1 61 ? 17.438 5.305 7.793 1 94.12 61 MET B N 1
ATOM 2226 C CA . MET B 1 61 ? 17.094 6.703 7.559 1 94.12 61 MET B CA 1
ATOM 2227 C C . MET B 1 61 ? 15.586 6.879 7.387 1 94.12 61 MET B C 1
ATOM 2229 O O . MET B 1 61 ? 15.023 7.875 7.832 1 94.12 61 MET B O 1
ATOM 2233 N N . LEU B 1 62 ? 14.914 5.934 6.742 1 95.31 62 LEU B N 1
ATOM 2234 C CA . LEU B 1 62 ? 13.461 5.988 6.602 1 95.31 62 LEU B CA 1
ATOM 2235 C C . LEU B 1 62 ? 12.781 5.996 7.965 1 95.31 62 LEU B C 1
ATOM 2237 O O . LEU B 1 62 ? 11.891 6.809 8.219 1 95.31 62 LEU B O 1
ATOM 2241 N N . VAL B 1 63 ? 13.219 5.105 8.805 1 94.81 63 VAL B N 1
ATOM 2242 C CA . VAL B 1 63 ? 12.664 5.039 10.148 1 94.81 63 VAL B CA 1
ATOM 2243 C C . VAL B 1 63 ? 12.812 6.395 10.836 1 94.81 63 VAL B C 1
ATOM 2245 O O . VAL B 1 63 ? 11.852 6.914 11.406 1 94.81 63 VAL B O 1
ATOM 2248 N N . ARG B 1 64 ? 13.977 6.953 10.703 1 93.19 64 ARG B N 1
ATOM 2249 C CA . ARG B 1 64 ? 14.289 8.203 11.383 1 93.19 64 ARG B CA 1
ATOM 2250 C C . ARG B 1 64 ? 13.453 9.352 10.828 1 93.19 64 ARG B C 1
ATOM 2252 O O . ARG B 1 64 ? 12.859 10.117 11.594 1 93.19 64 ARG B O 1
ATOM 2259 N N . MET B 1 65 ? 13.422 9.484 9.523 1 93.62 65 MET B N 1
ATOM 2260 C CA . MET B 1 65 ? 12.719 10.609 8.906 1 93.62 65 MET B CA 1
ATOM 2261 C C . MET B 1 65 ? 11.219 10.508 9.133 1 93.62 65 MET B C 1
ATOM 2263 O O . MET B 1 65 ? 10.57 11.5 9.484 1 93.62 65 MET B O 1
ATOM 2267 N N . LEU B 1 66 ? 10.648 9.359 8.977 1 94.5 66 LEU B N 1
ATOM 2268 C CA . LEU B 1 66 ? 9.219 9.164 9.203 1 94.5 66 LEU B CA 1
ATOM 2269 C C . LEU B 1 66 ? 8.852 9.445 10.656 1 94.5 66 LEU B C 1
ATOM 2271 O O . LEU B 1 66 ? 7.836 10.086 10.93 1 94.5 66 LEU B O 1
ATOM 2275 N N . SER B 1 67 ? 9.695 9.008 11.531 1 92.88 67 SER B N 1
ATOM 2276 C CA . SER B 1 67 ? 9.43 9.188 12.961 1 92.88 67 SER B CA 1
ATOM 2277 C C . SER B 1 67 ? 9.469 10.664 13.336 1 92.88 67 SER B C 1
ATOM 2279 O O . SER B 1 67 ? 8.891 11.07 14.352 1 92.88 67 SER B O 1
ATOM 2281 N N . MET B 1 68 ? 10.188 11.453 12.539 1 90 68 MET B N 1
ATOM 2282 C CA . MET B 1 68 ? 10.281 12.883 12.789 1 90 68 MET B CA 1
ATOM 2283 C C . MET B 1 68 ? 9.141 13.633 12.117 1 90 68 MET B C 1
ATOM 2285 O O . MET B 1 68 ? 9.078 14.859 12.164 1 90 68 MET B O 1
ATOM 2289 N N . GLY B 1 69 ? 8.227 12.883 11.445 1 90.38 69 GLY B N 1
ATOM 2290 C CA . GLY B 1 69 ? 7.035 13.492 10.875 1 90.38 69 GLY B CA 1
ATOM 2291 C C . GLY B 1 69 ? 7.195 13.852 9.414 1 90.38 69 GLY B C 1
ATOM 2292 O O . GLY B 1 69 ? 6.426 14.656 8.875 1 90.38 69 GLY B O 1
ATOM 2293 N N . TYR B 1 70 ? 8.242 13.336 8.789 1 92.06 70 TYR B N 1
ATOM 2294 C CA . TYR B 1 70 ? 8.445 13.602 7.363 1 92.06 70 TYR B CA 1
ATOM 2295 C C . TYR B 1 70 ? 7.797 12.516 6.512 1 92.06 70 TYR B C 1
ATOM 2297 O O . TYR B 1 70 ? 7.73 11.352 6.914 1 92.06 70 TYR B O 1
ATOM 2305 N N . ASN B 1 71 ? 7.242 12.953 5.422 1 94.19 71 ASN B N 1
ATOM 2306 C CA . ASN B 1 71 ? 7.074 12.023 4.309 1 94.19 71 ASN B CA 1
ATOM 2307 C C . ASN B 1 71 ? 8.352 11.906 3.48 1 94.19 71 ASN B C 1
ATOM 2309 O O . ASN B 1 71 ? 9.148 12.836 3.426 1 94.19 71 ASN B O 1
ATOM 2313 N N . VAL B 1 72 ? 8.5 10.781 2.904 1 95.62 72 VAL B N 1
ATOM 2314 C CA . VAL B 1 72 ? 9.711 10.594 2.109 1 95.62 72 VAL B CA 1
ATOM 2315 C C . VAL B 1 72 ? 9.336 10.125 0.703 1 95.62 72 VAL B C 1
ATOM 2317 O O . VAL B 1 72 ? 8.633 9.133 0.538 1 95.62 72 VAL B O 1
ATOM 2320 N N . ASN B 1 73 ? 9.75 10.922 -0.243 1 93.94 73 ASN B N 1
ATOM 2321 C CA . ASN B 1 73 ? 9.648 10.539 -1.647 1 93.94 73 ASN B CA 1
ATOM 2322 C C . ASN B 1 73 ? 10.984 10.047 -2.197 1 93.94 73 ASN B C 1
ATOM 2324 O O . ASN B 1 73 ? 11.883 10.852 -2.457 1 93.94 73 ASN B O 1
ATOM 2328 N N . LEU B 1 74 ? 11.117 8.75 -2.457 1 94.12 74 LEU B N 1
ATOM 2329 C CA . LEU B 1 74 ? 12.367 8.164 -2.928 1 94.12 74 LEU B CA 1
ATOM 2330 C C . LEU B 1 74 ? 12.359 8 -4.445 1 94.12 74 LEU B C 1
ATOM 2332 O O . LEU B 1 74 ? 12.891 7.027 -4.973 1 94.12 74 LEU B O 1
ATOM 2336 N N . GLY B 1 75 ? 11.617 8.891 -5.086 1 90.06 75 GLY B N 1
ATOM 2337 C CA . GLY B 1 75 ? 11.547 8.789 -6.535 1 90.06 75 GLY B CA 1
ATOM 2338 C C . GLY B 1 75 ? 10.734 7.609 -7.016 1 90.06 75 GLY B C 1
ATOM 2339 O O . GLY B 1 75 ? 9.594 7.418 -6.586 1 90.06 75 GLY B O 1
ATOM 2340 N N . ASN B 1 76 ? 11.32 6.785 -7.879 1 86.12 76 ASN B N 1
ATOM 2341 C CA . ASN B 1 76 ? 10.617 5.652 -8.469 1 86.12 76 ASN B CA 1
ATOM 2342 C C . ASN B 1 76 ? 10.391 4.539 -7.445 1 86.12 76 ASN B C 1
ATOM 2344 O O . ASN B 1 76 ? 9.539 3.672 -7.641 1 86.12 76 ASN B O 1
ATOM 2348 N N . LEU B 1 77 ? 11.188 4.629 -6.383 1 88.69 77 LEU B N 1
ATOM 2349 C CA . LEU B 1 77 ? 11.023 3.598 -5.359 1 88.69 77 LEU B CA 1
ATOM 2350 C C . LEU B 1 77 ? 9.75 3.822 -4.559 1 88.69 77 LEU B C 1
ATOM 2352 O O . LEU B 1 77 ? 9.25 2.898 -3.91 1 88.69 77 LEU B O 1
ATOM 2356 N N . GLY B 1 78 ? 9.273 5.156 -4.613 1 91.12 78 GLY B N 1
ATOM 2357 C CA . GLY B 1 78 ? 7.938 5.367 -4.07 1 91.12 78 GLY B CA 1
ATOM 2358 C C . GLY B 1 78 ? 7.906 6.387 -2.943 1 91.12 78 GLY B C 1
ATOM 2359 O O . GLY B 1 78 ? 8.938 6.957 -2.586 1 91.12 78 GLY B O 1
ATOM 2360 N N . HIS B 1 79 ? 6.742 6.539 -2.479 1 95.12 79 HIS B N 1
ATOM 2361 C CA . HIS B 1 79 ? 6.457 7.52 -1.433 1 95.12 79 HIS B CA 1
ATOM 2362 C C . HIS B 1 79 ? 6.078 6.832 -0.125 1 95.12 79 HIS B C 1
ATOM 2364 O O . HIS B 1 79 ? 5.254 5.918 -0.116 1 95.12 79 HIS B O 1
ATOM 2370 N N . TYR B 1 80 ? 6.73 7.246 0.97 1 95.25 80 TYR B N 1
ATOM 2371 C CA . TYR B 1 80 ? 6.484 6.676 2.289 1 95.25 80 TYR B CA 1
ATOM 2372 C C . TYR B 1 80 ? 5.875 7.715 3.227 1 95.25 80 TYR B C 1
ATOM 2374 O O . TYR B 1 80 ? 6.324 8.859 3.268 1 95.25 80 TYR B O 1
ATOM 2382 N N . SER B 1 81 ? 4.887 7.293 3.932 1 95.12 81 SER B N 1
ATOM 2383 C CA . SER B 1 81 ? 4.254 8.148 4.93 1 95.12 81 SER B CA 1
ATOM 2384 C C . SER B 1 81 ? 3.707 7.332 6.094 1 95.12 81 SER B C 1
ATOM 2386 O O . SER B 1 81 ? 3.734 6.102 6.062 1 95.12 81 SER B O 1
ATOM 2388 N N . LEU B 1 82 ? 3.213 8.016 7.152 1 94.38 82 LEU B N 1
ATOM 2389 C CA . LEU B 1 82 ? 2.701 7.32 8.328 1 94.38 82 LEU B CA 1
ATOM 2390 C C . LEU B 1 82 ? 1.214 7.594 8.516 1 94.38 82 LEU B C 1
ATOM 2392 O O . LEU B 1 82 ? 0.735 8.688 8.211 1 94.38 82 LEU B O 1
ATOM 2396 N N . SER B 1 83 ? 0.536 6.602 8.914 1 94.19 83 SER B N 1
ATOM 2397 C CA . SER B 1 83 ? -0.826 6.766 9.414 1 94.19 83 SER B CA 1
ATOM 2398 C C . SER B 1 83 ? -0.902 6.516 10.914 1 94.19 83 SER B C 1
ATOM 2400 O O . SER B 1 83 ? -0.179 5.668 11.445 1 94.19 83 SER B O 1
ATOM 2402 N N . LEU B 1 84 ? -1.776 7.23 11.531 1 94.5 84 LEU B N 1
ATOM 2403 C CA . LEU B 1 84 ? -1.93 7.129 12.977 1 94.5 84 LEU B CA 1
ATOM 2404 C C . LEU B 1 84 ? -3.273 6.508 13.344 1 94.5 84 LEU B C 1
ATOM 2406 O O . LEU B 1 84 ? -4.168 6.422 12.5 1 94.5 84 LEU B O 1
ATOM 2410 N N . GLU B 1 85 ? -3.299 6.008 14.562 1 94.06 85 GLU B N 1
ATOM 2411 C CA . GLU B 1 85 ? -4.547 5.477 15.109 1 94.06 85 GLU B CA 1
ATOM 2412 C C . GLU B 1 85 ? -4.613 5.668 16.625 1 94.06 85 GLU B C 1
ATOM 2414 O O . GLU B 1 85 ? -3.59 5.906 17.266 1 94.06 85 GLU B O 1
ATOM 2419 N N . PHE B 1 86 ? -5.836 5.598 17.062 1 92.88 86 PHE B N 1
ATOM 2420 C CA . PHE B 1 86 ? -6.004 5.547 18.516 1 92.88 86 PHE B CA 1
ATOM 2421 C C . PHE B 1 86 ? -5.578 4.188 19.062 1 92.88 86 PHE B C 1
ATOM 2423 O O . PHE B 1 86 ? -5.926 3.15 18.484 1 92.88 86 PHE B O 1
ATOM 2430 N N . LYS B 1 87 ? -4.742 4.23 20.125 1 92.19 87 LYS B N 1
ATOM 2431 C CA . LYS B 1 87 ? -4.266 2.988 20.734 1 92.19 87 LYS B CA 1
ATOM 2432 C C . LYS B 1 87 ? -5.074 2.639 21.984 1 92.19 87 LYS B C 1
ATOM 2434 O O . LYS B 1 87 ? -4.824 1.615 22.625 1 92.19 87 LYS B O 1
ATOM 2439 N N . ASP B 1 88 ? -5.973 3.479 22.297 1 89.31 88 ASP B N 1
ATOM 2440 C CA . ASP B 1 88 ? -6.848 3.207 23.438 1 89.31 88 ASP B CA 1
ATOM 2441 C C . ASP B 1 88 ? -8.203 2.684 22.969 1 89.31 88 ASP B C 1
ATOM 2443 O O . ASP B 1 88 ? -8.484 2.645 21.766 1 89.31 88 ASP B O 1
ATOM 2447 N N . ASP B 1 89 ? -8.992 2.178 23.828 1 84.25 89 ASP B N 1
ATOM 2448 C CA . ASP B 1 89 ? -10.281 1.574 23.5 1 84.25 89 ASP B CA 1
ATOM 2449 C C . ASP B 1 89 ? -11.422 2.564 23.734 1 84.25 89 ASP B C 1
ATOM 2451 O O . ASP B 1 89 ? -12.578 2.164 23.859 1 84.25 89 ASP B O 1
ATOM 2455 N N . LYS B 1 90 ? -11.141 3.771 23.719 1 84.44 90 LYS B N 1
ATOM 2456 C CA . LYS B 1 90 ? -12.188 4.777 23.891 1 84.44 90 LYS B CA 1
ATOM 2457 C C . LYS B 1 90 ? -12.883 5.074 22.562 1 84.44 90 LYS B C 1
ATOM 2459 O O . LYS B 1 90 ? -12.289 4.938 21.5 1 84.44 90 LYS B O 1
ATOM 2464 N N . PRO B 1 91 ? -14.094 5.387 22.703 1 81.88 91 PRO B N 1
ATOM 2465 C CA . PRO B 1 91 ? -14.805 5.695 21.453 1 81.88 91 PRO B CA 1
ATOM 2466 C C . PRO B 1 91 ? -14.211 6.895 20.719 1 81.88 91 PRO B C 1
ATOM 2468 O O . PRO B 1 91 ? -13.797 7.871 21.359 1 81.88 91 PRO B O 1
ATOM 2471 N N . ALA B 1 92 ? -14.094 6.762 19.5 1 83.44 92 ALA B N 1
ATOM 2472 C CA . ALA B 1 92 ? -13.508 7.809 18.672 1 83.44 92 ALA B CA 1
ATOM 2473 C C . ALA B 1 92 ? -14.57 8.797 18.203 1 83.44 92 ALA B C 1
ATOM 2475 O O . ALA B 1 92 ? -14.43 9.414 17.141 1 83.44 92 ALA B O 1
ATOM 2476 N N . GLU B 1 93 ? -15.602 8.883 18.875 1 82.38 93 GLU B N 1
ATOM 2477 C CA . GLU B 1 93 ? -16.688 9.797 18.547 1 82.38 93 GLU B CA 1
ATOM 2478 C C . GLU B 1 93 ? -16.75 10.969 19.516 1 82.38 93 GLU B C 1
ATOM 2480 O O . GLU B 1 93 ? -16.578 10.789 20.734 1 82.38 93 GLU B O 1
ATOM 2485 N N . MET B 1 94 ? -16.906 12.102 18.891 1 79.88 94 MET B N 1
ATOM 2486 C CA . MET B 1 94 ? -17.062 13.273 19.75 1 79.88 94 MET B CA 1
ATOM 2487 C C . MET B 1 94 ? -18.438 13.297 20.391 1 79.88 94 MET B C 1
ATOM 2489 O O . MET B 1 94 ? -19.438 13.031 19.734 1 79.88 94 MET B O 1
ATOM 2493 N N . GLN B 1 95 ? -18.453 13.438 21.703 1 74.88 95 GLN B N 1
ATOM 2494 C CA . GLN B 1 95 ? -19.719 13.492 22.422 1 74.88 95 GLN B CA 1
ATOM 2495 C C . GLN B 1 95 ? -20.391 14.844 22.266 1 74.88 95 GLN B C 1
ATOM 2497 O O . GLN B 1 95 ? -21.625 14.922 22.188 1 74.88 95 GLN B O 1
ATOM 2502 N N . ASP B 1 96 ? -19.641 15.883 22.281 1 72.19 96 ASP B N 1
ATOM 2503 C CA . ASP B 1 96 ? -20.188 17.219 22.094 1 72.19 96 ASP B CA 1
ATOM 2504 C C . ASP B 1 96 ? -19.219 18.109 21.312 1 72.19 96 ASP B C 1
ATOM 2506 O O . ASP B 1 96 ? -18.125 17.672 20.953 1 72.19 96 ASP B O 1
ATOM 2510 N N . GLU B 1 97 ? -19.656 19.297 20.828 1 67.31 97 GLU B N 1
ATOM 2511 C CA . GLU B 1 97 ? -18.891 20.203 19.984 1 67.31 97 GLU B CA 1
ATOM 2512 C C . GLU B 1 97 ? -17.625 20.672 20.688 1 67.31 97 GLU B C 1
ATOM 2514 O O . GLU B 1 97 ? -16.625 21.016 20.047 1 67.31 97 GLU B O 1
ATOM 2519 N N . ASP B 1 98 ? -17.625 20.484 22.078 1 66.69 98 ASP B N 1
ATOM 2520 C CA . ASP B 1 98 ? -16.484 21 22.844 1 66.69 98 ASP B CA 1
ATOM 2521 C C . ASP B 1 98 ? -15.562 19.875 23.281 1 66.69 98 ASP B C 1
ATOM 2523 O O . ASP B 1 98 ? -14.594 20.109 24 1 66.69 98 ASP B O 1
ATOM 2527 N N . ASP B 1 99 ? -15.938 18.719 22.766 1 72.62 99 ASP B N 1
ATOM 2528 C CA . ASP B 1 99 ? -15.109 17.578 23.156 1 72.62 99 ASP B CA 1
ATOM 2529 C C . ASP B 1 99 ? -13.711 17.688 22.531 1 72.62 99 ASP B C 1
ATOM 2531 O O . ASP B 1 99 ? -13.555 17.625 21.312 1 72.62 99 ASP B O 1
ATOM 2535 N N . LYS B 1 100 ? -12.727 18.016 23.328 1 71.5 100 LYS B N 1
ATOM 2536 C CA . LYS B 1 100 ? -11.352 18.172 22.875 1 71.5 100 LYS B CA 1
ATOM 2537 C C . LYS B 1 100 ? -10.648 16.828 22.75 1 71.5 100 LYS B C 1
ATOM 2539 O O . LYS B 1 100 ? -9.531 16.75 22.25 1 71.5 100 LYS B O 1
ATOM 2544 N N . MET B 1 101 ? -11.391 15.742 23.031 1 77.06 101 MET B N 1
ATOM 2545 C CA . MET B 1 101 ? -10.836 14.391 22.969 1 77.06 101 MET B CA 1
ATOM 2546 C C . MET B 1 101 ? -9.453 14.344 23.609 1 77.06 101 MET B C 1
ATOM 2548 O O . MET B 1 101 ? -8.5 13.844 23 1 77.06 101 MET B O 1
ATOM 2552 N N . THR B 1 102 ? -9.484 14.898 24.844 1 74.31 102 THR B N 1
ATOM 2553 C CA . THR B 1 102 ? -8.234 14.969 25.578 1 74.31 102 THR B CA 1
ATOM 2554 C C . THR B 1 102 ? -7.859 13.594 26.141 1 74.31 102 THR B C 1
ATOM 2556 O O . THR B 1 102 ? -8.719 12.727 26.297 1 74.31 102 THR B O 1
ATOM 2559 N N . TYR B 1 103 ? -6.527 13.297 26.328 1 78.25 103 TYR B N 1
ATOM 2560 C CA . TYR B 1 103 ? -5.938 12.125 26.969 1 78.25 103 TYR B CA 1
ATOM 2561 C C . TYR B 1 103 ? -6.117 10.883 26.109 1 78.25 103 TYR B C 1
ATOM 2563 O O . TYR B 1 103 ? -6.543 9.836 26.609 1 78.25 103 TYR B O 1
ATOM 2571 N N . ARG B 1 104 ? -6.039 11.094 24.891 1 86.38 104 ARG B N 1
ATOM 2572 C CA . ARG B 1 104 ? -6.055 9.953 23.984 1 86.38 104 ARG B CA 1
ATOM 2573 C C . ARG B 1 104 ? -4.645 9.422 23.75 1 86.38 104 ARG B C 1
ATOM 2575 O O . ARG B 1 104 ? -3.682 10.195 23.719 1 86.38 104 ARG B O 1
ATOM 2582 N N . ARG B 1 105 ? -4.605 8.148 23.703 1 89.88 105 ARG B N 1
ATOM 2583 C CA . ARG B 1 105 ? -3.344 7.52 23.328 1 89.88 105 ARG B CA 1
ATOM 2584 C C . ARG B 1 105 ? -3.268 7.297 21.828 1 89.88 105 ARG B C 1
ATOM 2586 O O . ARG B 1 105 ? -4.086 6.574 21.25 1 89.88 105 ARG B O 1
ATOM 2593 N N . VAL B 1 106 ? -2.367 7.996 21.234 1 92.81 106 VAL B N 1
ATOM 2594 C CA . VAL B 1 106 ? -2.23 7.93 19.781 1 92.81 106 VAL B CA 1
ATOM 2595 C C . VAL B 1 106 ? -0.891 7.289 19.422 1 92.81 106 VAL B C 1
ATOM 2597 O O . VAL B 1 106 ? 0.11 7.496 20.109 1 92.81 106 VAL B O 1
ATOM 2600 N N . GLY B 1 107 ? -0.898 6.5 18.344 1 94.62 107 GLY B N 1
ATOM 2601 C CA . GLY B 1 107 ? 0.314 5.875 17.844 1 94.62 107 GLY B CA 1
ATOM 2602 C C . GLY B 1 107 ? 0.253 5.562 16.359 1 94.62 107 GLY B C 1
ATOM 2603 O O . GLY B 1 107 ? -0.767 5.805 15.711 1 94.62 107 GLY B O 1
ATOM 2604 N N . VAL B 1 108 ? 1.343 5.066 15.883 1 95.31 108 VAL B N 1
ATOM 2605 C CA . VAL B 1 108 ? 1.448 4.727 14.469 1 95.31 108 VAL B CA 1
ATOM 2606 C C . VAL B 1 108 ? 0.576 3.51 14.164 1 95.31 108 VAL B C 1
ATOM 2608 O O . VAL B 1 108 ? 0.619 2.51 14.883 1 95.31 108 VAL B O 1
ATOM 2611 N N . LYS B 1 109 ? -0.239 3.684 13.219 1 94.25 109 LYS B N 1
ATOM 2612 C CA . LYS B 1 109 ? -1.037 2.568 12.719 1 94.25 109 LYS B CA 1
ATOM 2613 C C . LYS B 1 109 ? -0.246 1.73 11.719 1 94.25 109 LYS B C 1
ATOM 2615 O O . LYS B 1 109 ? -0.181 0.505 11.844 1 94.25 109 LYS B O 1
ATOM 2620 N N . ASN B 1 110 ? 0.302 2.49 10.773 1 93.75 110 ASN B N 1
ATOM 2621 C CA . ASN B 1 110 ? 0.988 1.788 9.688 1 93.75 110 ASN B CA 1
ATOM 2622 C C . ASN B 1 110 ? 1.896 2.725 8.898 1 93.75 110 ASN B C 1
ATOM 2624 O O . ASN B 1 110 ? 1.777 3.947 9.008 1 93.75 110 ASN B O 1
ATOM 2628 N N . VAL B 1 111 ? 2.834 2.051 8.109 1 94.06 111 VAL B N 1
ATOM 2629 C CA . VAL B 1 111 ? 3.617 2.766 7.105 1 94.06 111 VAL B CA 1
ATOM 2630 C C . VAL B 1 111 ? 2.938 2.654 5.742 1 94.06 111 VAL B C 1
ATOM 2632 O O . VAL B 1 111 ? 2.705 1.55 5.246 1 94.06 111 VAL B O 1
ATOM 2635 N N . ASN B 1 112 ? 2.619 3.768 5.227 1 92.25 112 ASN B N 1
ATOM 2636 C CA . ASN B 1 112 ? 1.972 3.805 3.918 1 92.25 112 ASN B CA 1
ATOM 2637 C C . ASN B 1 112 ? 2.994 3.91 2.791 1 92.25 112 ASN B C 1
ATOM 2639 O O . ASN B 1 112 ? 4.012 4.594 2.93 1 92.25 112 ASN B O 1
ATOM 2643 N N . TYR B 1 113 ? 2.693 3.26 1.758 1 93.69 113 TYR B N 1
ATOM 2644 C CA . TYR B 1 113 ? 3.529 3.27 0.563 1 93.69 113 TYR B CA 1
ATOM 2645 C C . TYR B 1 113 ? 2.695 3.535 -0.684 1 93.69 113 TYR B C 1
ATOM 2647 O O . TYR B 1 113 ? 1.611 2.969 -0.845 1 93.69 113 TYR B O 1
ATOM 2655 N N . ARG B 1 114 ? 3.275 4.414 -1.512 1 90.19 114 ARG B N 1
ATOM 2656 C CA . ARG B 1 114 ? 2.693 4.656 -2.828 1 90.19 114 ARG B CA 1
ATOM 2657 C C . ARG B 1 114 ? 3.758 4.586 -3.918 1 90.19 114 ARG B C 1
ATOM 2659 O O . ARG B 1 114 ? 4.727 5.348 -3.896 1 90.19 114 ARG B O 1
ATOM 2666 N N . ALA B 1 115 ? 3.502 3.693 -4.836 1 90.75 115 ALA B N 1
ATOM 2667 C CA . ALA B 1 115 ? 4.438 3.566 -5.953 1 90.75 115 ALA B CA 1
ATOM 2668 C C . ALA B 1 115 ? 4.41 4.812 -6.832 1 90.75 115 ALA B C 1
ATOM 2670 O O . ALA B 1 115 ? 3.346 5.383 -7.078 1 90.75 115 ALA B O 1
ATOM 2671 N N . ALA B 1 116 ? 5.633 5.188 -7.27 1 91.94 116 ALA B N 1
ATOM 2672 C CA . ALA B 1 116 ? 5.695 6.297 -8.219 1 91.94 116 ALA B CA 1
ATOM 2673 C C . ALA B 1 116 ? 4.988 5.941 -9.523 1 91.94 116 ALA B C 1
ATOM 2675 O O . ALA B 1 116 ? 5.109 4.82 -10.016 1 91.94 116 ALA B O 1
ATOM 2676 N N . PRO B 1 117 ? 4.254 6.852 -10.023 1 91.06 117 PRO B N 1
ATOM 2677 C CA . PRO B 1 117 ? 3.549 6.578 -11.281 1 91.06 117 PRO B CA 1
ATOM 2678 C C . PRO B 1 117 ? 4.484 6.113 -12.391 1 91.06 117 PRO B C 1
ATOM 2680 O O . PRO B 1 117 ? 4.117 5.25 -13.195 1 91.06 117 PRO B O 1
ATOM 2683 N N . GLU B 1 118 ? 5.652 6.664 -12.477 1 92.38 118 GLU B N 1
ATOM 2684 C CA . GLU B 1 118 ? 6.621 6.273 -13.5 1 92.38 118 GLU B CA 1
ATOM 2685 C C . GLU B 1 118 ? 7.082 4.832 -13.297 1 92.38 118 GLU B C 1
ATOM 2687 O O . GLU B 1 118 ? 7.309 4.109 -14.273 1 92.38 118 GLU B O 1
ATOM 2692 N N . PHE B 1 119 ? 7.266 4.504 -12.078 1 94.5 119 PHE B N 1
ATOM 2693 C CA . PHE B 1 119 ? 7.641 3.135 -11.742 1 94.5 119 PHE B CA 1
ATOM 2694 C C . PHE B 1 119 ? 6.574 2.152 -12.211 1 94.5 119 PHE B C 1
ATOM 2696 O O . PHE B 1 119 ? 6.887 1.15 -12.859 1 94.5 119 PHE B O 1
ATOM 2703 N N . VAL B 1 120 ? 5.34 2.455 -11.938 1 94.06 120 VAL B N 1
ATOM 2704 C CA . VAL B 1 120 ? 4.215 1.608 -12.328 1 94.06 120 VAL B CA 1
ATOM 2705 C C . VAL B 1 120 ? 4.137 1.52 -13.852 1 94.06 120 VAL B C 1
ATOM 2707 O O . VAL B 1 120 ? 3.941 0.435 -14.406 1 94.06 120 VAL B O 1
ATOM 2710 N N . LYS B 1 121 ? 4.332 2.605 -14.469 1 94.94 121 LYS B N 1
ATOM 2711 C CA . LYS B 1 121 ? 4.305 2.648 -15.93 1 94.94 121 LYS B CA 1
ATOM 2712 C C . LYS B 1 121 ? 5.398 1.768 -16.531 1 94.94 121 LYS B C 1
ATOM 2714 O O . LYS B 1 121 ? 5.164 1.044 -17.5 1 94.94 121 LYS B O 1
ATOM 2719 N N . GLU B 1 122 ? 6.547 1.867 -15.961 1 94.88 122 GLU B N 1
ATOM 2720 C CA . GLU B 1 122 ? 7.676 1.082 -16.453 1 94.88 122 GLU B CA 1
ATOM 2721 C C . GLU B 1 122 ? 7.418 -0.413 -16.297 1 94.88 122 GLU B C 1
ATOM 2723 O O . GLU B 1 122 ? 7.691 -1.197 -17.203 1 94.88 122 GLU B O 1
ATOM 2728 N N . VAL B 1 123 ? 6.957 -0.758 -15.195 1 95.12 123 VAL B N 1
ATOM 2729 C CA . VAL B 1 123 ? 6.656 -2.16 -14.93 1 95.12 123 VAL B CA 1
ATOM 2730 C C . VAL B 1 123 ? 5.586 -2.65 -15.906 1 95.12 123 VAL B C 1
ATOM 2732 O O . VAL B 1 123 ? 5.691 -3.756 -16.438 1 95.12 123 VAL B O 1
ATOM 2735 N N . LYS B 1 124 ? 4.602 -1.838 -16.141 1 95.19 124 LYS B N 1
ATOM 2736 C CA . LYS B 1 124 ? 3.535 -2.176 -17.094 1 95.19 124 LYS B CA 1
ATOM 2737 C C . LYS B 1 124 ? 4.094 -2.406 -18.484 1 95.19 124 LYS B C 1
ATOM 2739 O O . LYS B 1 124 ? 3.756 -3.396 -19.141 1 95.19 124 LYS B O 1
ATOM 2744 N N . LEU B 1 125 ? 4.918 -1.492 -18.859 1 94.88 125 LEU B N 1
ATOM 2745 C CA . LEU B 1 125 ? 5.5 -1.569 -20.188 1 94.88 125 LEU B CA 1
ATOM 2746 C C . LEU B 1 125 ? 6.324 -2.844 -20.344 1 94.88 125 LEU B C 1
ATOM 2748 O O . LEU B 1 125 ? 6.211 -3.533 -21.359 1 94.88 125 LEU B O 1
ATOM 2752 N N . GLU B 1 126 ? 7.07 -3.168 -19.375 1 93.38 126 GLU B N 1
ATOM 2753 C CA . GLU B 1 126 ? 7.973 -4.312 -19.438 1 93.38 126 GLU B CA 1
ATOM 2754 C C . GLU B 1 126 ? 7.215 -5.625 -19.281 1 93.38 126 GLU B C 1
ATOM 2756 O O . GLU B 1 126 ? 7.578 -6.637 -19.891 1 93.38 126 GLU B O 1
ATOM 2761 N N . THR B 1 127 ? 6.219 -5.656 -18.562 1 94.19 127 THR B N 1
ATOM 2762 C CA . THR B 1 127 ? 5.523 -6.891 -18.219 1 94.19 127 THR B CA 1
ATOM 2763 C C . THR B 1 127 ? 4.457 -7.219 -19.25 1 94.19 127 THR B C 1
ATOM 2765 O O . THR B 1 127 ? 4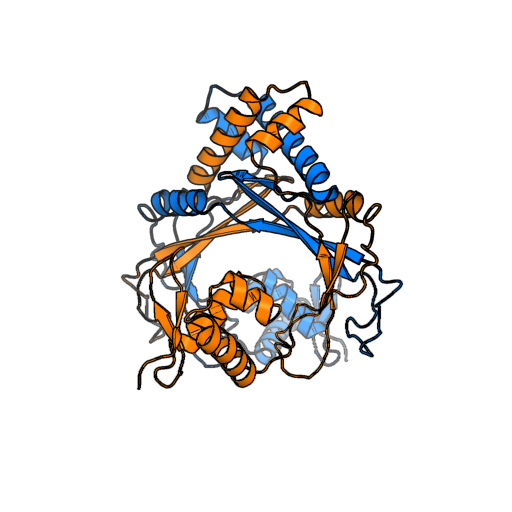.352 -8.359 -19.703 1 94.19 127 THR B O 1
ATOM 2768 N N . ASP B 1 128 ? 3.703 -6.258 -19.688 1 93.25 128 ASP B N 1
ATOM 2769 C CA . ASP B 1 128 ? 2.516 -6.477 -20.5 1 93.25 128 ASP B CA 1
ATOM 2770 C C . ASP B 1 128 ? 2.887 -7.059 -21.859 1 93.25 128 ASP B C 1
ATOM 2772 O O . ASP B 1 128 ? 2.115 -7.82 -22.453 1 93.25 128 ASP B O 1
ATOM 2776 N N . GLN B 1 129 ? 4.062 -6.707 -22.297 1 88.38 129 GLN B N 1
ATOM 2777 C CA . GLN B 1 129 ? 4.488 -7.148 -23.609 1 88.38 129 GLN B CA 1
ATOM 2778 C C . GLN B 1 129 ? 4.801 -8.641 -23.625 1 88.38 129 GLN B C 1
ATOM 2780 O O . GLN B 1 129 ? 4.652 -9.305 -24.656 1 88.38 129 GLN B O 1
ATOM 2785 N N . TYR B 1 130 ? 5.199 -9.156 -22.547 1 87.06 130 TYR B N 1
ATOM 2786 C CA . TYR B 1 130 ? 5.691 -10.531 -22.531 1 87.06 130 TYR B CA 1
ATOM 2787 C C . TYR B 1 130 ? 4.809 -11.422 -21.656 1 87.06 130 TYR B C 1
ATOM 2789 O O . TYR B 1 130 ? 5.129 -12.586 -21.422 1 87.06 130 TYR B O 1
ATOM 2797 N N . LEU B 1 131 ? 3.789 -10.922 -21.172 1 89.94 131 LEU B N 1
ATOM 2798 C CA . LEU B 1 131 ? 2.896 -11.672 -20.297 1 89.94 131 LEU B CA 1
ATOM 2799 C C . LEU B 1 131 ? 2.184 -12.781 -21.062 1 89.94 131 LEU B C 1
ATOM 2801 O O . LEU B 1 131 ? 1.567 -12.523 -22.094 1 89.94 131 LEU B O 1
ATOM 2805 N N . GLU B 1 132 ? 2.336 -14 -20.578 1 87.31 132 GLU B N 1
ATOM 2806 C CA . GLU B 1 132 ? 1.762 -15.156 -21.266 1 87.31 132 GLU B CA 1
ATOM 2807 C C . GLU B 1 132 ? 0.733 -15.867 -20.391 1 87.31 132 GLU B C 1
ATOM 2809 O O . GLU B 1 132 ? 0.935 -16.016 -19.188 1 87.31 132 GLU B O 1
ATOM 2814 N N . ARG B 1 133 ? -0.275 -16.297 -21 1 86.38 133 ARG B N 1
ATOM 2815 C CA . ARG B 1 133 ? -1.311 -17.031 -20.297 1 86.38 133 ARG B CA 1
ATOM 2816 C C . ARG B 1 133 ? -0.923 -18.5 -20.125 1 86.38 133 ARG B C 1
ATOM 2818 O O . ARG B 1 133 ? -0.388 -19.109 -21.062 1 86.38 133 ARG B O 1
ATOM 2825 N N . ASP B 1 134 ? -1.04 -18.891 -18.906 1 79.31 134 ASP B N 1
ATOM 2826 C CA . ASP B 1 134 ? -0.938 -20.328 -18.688 1 79.31 134 ASP B CA 1
ATOM 2827 C C . ASP B 1 134 ? -2.227 -21.047 -19.109 1 79.31 134 ASP B C 1
ATOM 2829 O O . ASP B 1 134 ? -3.303 -20.734 -18.594 1 79.31 134 ASP B O 1
ATOM 2833 N N . MET B 1 135 ? -2.344 -21.672 -20.219 1 64.06 135 MET B N 1
ATOM 2834 C CA . MET B 1 135 ? -3.498 -22.234 -20.922 1 64.06 135 MET B CA 1
ATOM 2835 C C . MET B 1 135 ? -4.172 -23.312 -20.078 1 64.06 135 MET B C 1
ATOM 2837 O O . MET B 1 135 ? -4.938 -24.125 -20.594 1 64.06 135 MET B O 1
ATOM 2841 N N . GLY B 1 136 ? -3.904 -23.469 -18.766 1 60.66 136 GLY B N 1
ATOM 2842 C CA . GLY B 1 136 ? -4.57 -24.516 -18 1 60.66 136 GLY B CA 1
ATOM 2843 C C . GLY B 1 136 ? -6.012 -24.188 -17.672 1 60.66 136 GLY B C 1
ATOM 2844 O O . GLY B 1 136 ? -6.668 -24.906 -16.938 1 60.66 136 GLY B O 1
ATOM 2845 N N . GLY B 1 137 ? -6.75 -23.359 -18.5 1 61.94 137 GLY B N 1
ATOM 2846 C CA . GLY B 1 137 ? -8.125 -22.969 -18.234 1 61.94 137 GLY B CA 1
ATOM 2847 C C . GLY B 1 137 ? -8.266 -22.094 -17 1 61.94 137 GLY B C 1
ATOM 2848 O O . GLY B 1 137 ? -7.285 -21.547 -16.5 1 61.94 137 GLY B O 1
ATOM 2849 N N . VAL B 1 138 ? -9.492 -21.703 -16.703 1 61.16 138 VAL B N 1
ATOM 2850 C CA . VAL B 1 138 ? -9.789 -20.891 -15.516 1 61.16 138 VAL B CA 1
ATOM 2851 C C . VAL B 1 138 ? -9.688 -21.766 -14.266 1 61.16 138 VAL B C 1
ATOM 2853 O O . VAL B 1 138 ? -10.344 -22.797 -14.172 1 61.16 138 VAL B O 1
ATOM 2856 N N . LYS B 1 139 ? -8.547 -21.547 -13.555 1 58.78 139 LYS B N 1
ATOM 2857 C CA . LYS B 1 139 ? -8.406 -22.297 -12.312 1 58.78 139 LYS B CA 1
ATOM 2858 C C . LYS B 1 139 ? -9.508 -21.938 -11.32 1 58.78 139 LYS B C 1
ATOM 2860 O O . LYS B 1 139 ? -9.797 -20.75 -11.109 1 58.78 139 LYS B O 1
ATOM 2865 N N . ARG B 1 140 ? -10.391 -22.859 -11.109 1 55.75 140 ARG B N 1
ATOM 2866 C CA . ARG B 1 140 ? -11.477 -22.688 -10.148 1 55.75 140 ARG B CA 1
ATOM 2867 C C . ARG B 1 140 ? -10.938 -22.656 -8.719 1 55.75 140 ARG B C 1
ATOM 2869 O O . ARG B 1 140 ? -10.039 -23.422 -8.367 1 55.75 140 ARG B O 1
ATOM 2876 N N . VAL B 1 141 ? -10.789 -21.359 -8.289 1 50.56 141 VAL B N 1
ATOM 2877 C CA . VAL B 1 141 ? -10.484 -21.391 -6.859 1 50.56 141 VAL B CA 1
ATOM 2878 C C . VAL B 1 141 ? -11.297 -22.484 -6.18 1 50.56 141 VAL B C 1
ATOM 2880 O O . VAL B 1 141 ? -12.508 -22.609 -6.41 1 50.56 141 VAL B O 1
ATOM 2883 N N . LEU B 1 142 ? -10.664 -23.609 -6 1 42.75 142 LEU B N 1
ATOM 2884 C CA . LEU B 1 142 ? -11.289 -24.766 -5.363 1 42.75 142 LEU B CA 1
ATOM 2885 C C . LEU B 1 142 ? -12.266 -24.312 -4.285 1 42.75 142 LEU B C 1
ATOM 2887 O O . LEU B 1 142 ? -11.867 -23.734 -3.273 1 42.75 142 LEU B O 1
ATOM 2891 N N . LYS B 1 143 ? -13.32 -23.5 -4.75 1 48.22 143 LYS B N 1
ATOM 2892 C CA . LYS B 1 143 ? -14.414 -23.422 -3.781 1 48.22 143 LYS B CA 1
ATOM 2893 C C . LYS B 1 143 ? -14.781 -24.797 -3.256 1 48.22 143 LYS B C 1
ATOM 2895 O O . LYS B 1 143 ? -14.781 -25.781 -4.012 1 48.22 143 LYS B O 1
ATOM 2900 N N . SER B 1 144 ? -14.406 -24.984 -2.148 1 50.19 144 SER B N 1
ATOM 2901 C CA . SER B 1 144 ? -14.945 -26.25 -1.67 1 50.19 144 SER B CA 1
ATOM 2902 C C . SER B 1 144 ? -16.359 -26.484 -2.176 1 50.19 144 SER B C 1
ATOM 2904 O O . SER B 1 144 ? -17.219 -25.578 -2.08 1 50.19 144 SER B O 1
ATOM 2906 N N . ASN B 1 145 ? -16.484 -27.094 -3.326 1 54.31 145 ASN B N 1
ATOM 2907 C CA . ASN B 1 145 ? -17.797 -27.469 -3.818 1 54.31 145 ASN B CA 1
ATOM 2908 C C . ASN B 1 145 ? -18.672 -28.016 -2.697 1 54.31 145 ASN B C 1
ATOM 2910 O O . ASN B 1 145 ? -19.766 -28.531 -2.951 1 54.31 145 ASN B O 1
ATOM 2914 N N . TYR B 1 146 ? -18.156 -28.078 -1.582 1 65.38 146 TYR B N 1
ATOM 2915 C CA . TYR B 1 146 ? -18.922 -28.719 -0.51 1 65.38 146 TYR B CA 1
ATOM 2916 C C . TYR B 1 146 ? -19.453 -27.672 0.469 1 65.38 146 TYR B C 1
ATOM 2918 O O . TYR B 1 146 ? -18.781 -26.688 0.757 1 65.38 146 TYR B O 1
ATOM 2926 N N . THR B 1 147 ? -20.656 -27.688 0.694 1 74.75 147 THR B N 1
ATOM 2927 C CA . THR B 1 147 ? -21.219 -26.891 1.785 1 74.75 147 THR B CA 1
ATOM 2928 C C . THR B 1 147 ? -20.516 -27.219 3.102 1 74.75 147 THR B C 1
ATOM 2930 O O . THR B 1 147 ? -19.797 -28.219 3.199 1 74.75 147 THR B O 1
ATOM 2933 N N . ARG B 1 148 ? -20.625 -26.234 4.043 1 83.88 148 ARG B N 1
ATOM 2934 C CA . ARG B 1 148 ? -20.031 -26.469 5.355 1 83.88 148 ARG B CA 1
ATOM 2935 C C . ARG B 1 148 ? -20.438 -27.828 5.906 1 83.88 148 ARG B C 1
ATOM 2937 O O . ARG B 1 148 ? -19.609 -28.562 6.445 1 83.88 148 ARG B O 1
ATOM 2944 N N . GLU B 1 149 ? -21.672 -28.094 5.73 1 83.31 149 GLU B N 1
ATOM 2945 C CA . GLU B 1 149 ? -22.172 -29.375 6.223 1 83.31 149 GLU B CA 1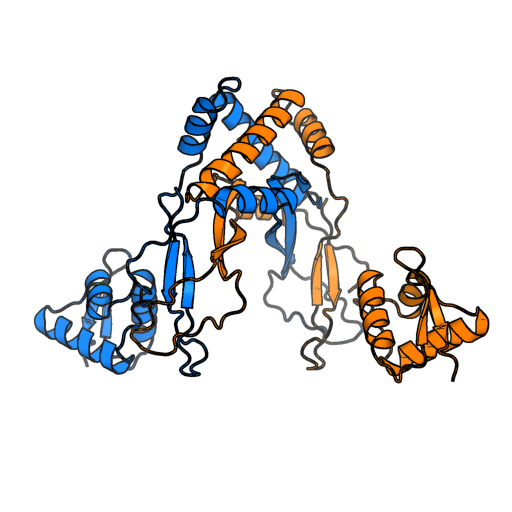
ATOM 2946 C C . GLU B 1 149 ? -21.547 -30.547 5.477 1 83.31 149 GLU B C 1
ATOM 2948 O O . GLU B 1 149 ? -21.219 -31.562 6.082 1 83.31 149 GLU B O 1
ATOM 2953 N N . GLU B 1 150 ? -21.359 -30.375 4.262 1 83.38 150 GLU B N 1
ATOM 2954 C CA . GLU B 1 150 ? -20.75 -31.422 3.467 1 83.38 150 GLU B CA 1
ATOM 2955 C C . GLU B 1 150 ? -19.266 -31.609 3.834 1 83.38 150 GLU B C 1
ATOM 2957 O O . GLU B 1 150 ? -18.781 -32.719 3.898 1 83.38 150 GLU B O 1
ATOM 2962 N N . ARG B 1 151 ? -18.703 -30.516 4.031 1 87.5 151 ARG B N 1
ATOM 2963 C CA . ARG B 1 151 ? -17.281 -30.578 4.402 1 87.5 151 ARG B CA 1
ATOM 2964 C C . ARG B 1 151 ? -17.109 -31.266 5.75 1 87.5 151 ARG B C 1
ATOM 2966 O O . ARG B 1 151 ? -16.156 -32.031 5.934 1 87.5 151 ARG B O 1
ATOM 2973 N N . ILE B 1 152 ? -17.984 -30.953 6.59 1 89.25 152 ILE B N 1
ATOM 2974 C CA . ILE B 1 152 ? -17.938 -31.594 7.895 1 89.25 152 ILE B CA 1
ATOM 2975 C C . ILE B 1 152 ? -18.172 -33.094 7.73 1 89.25 152 ILE B C 1
ATOM 2977 O O . ILE B 1 152 ? -17.469 -33.906 8.336 1 89.25 152 ILE B O 1
ATOM 2981 N N . ALA B 1 153 ? -19.125 -33.438 6.941 1 88.81 153 ALA B N 1
ATOM 2982 C CA . ALA B 1 153 ? -19.422 -34.844 6.711 1 88.81 153 ALA B CA 1
ATOM 2983 C C . ALA B 1 153 ? -18.234 -35.562 6.086 1 88.81 153 ALA B C 1
ATOM 2985 O O . ALA B 1 153 ? -17.922 -36.688 6.473 1 88.81 153 ALA B O 1
ATOM 2986 N N . ARG B 1 154 ? -17.625 -34.938 5.191 1 88.81 154 ARG B N 1
ATOM 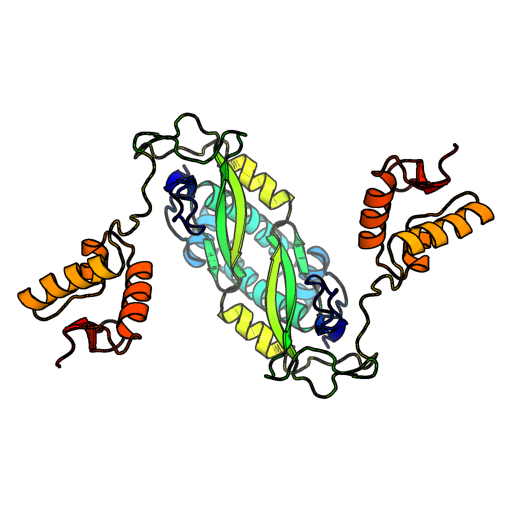2987 C CA . ARG B 1 154 ? -16.484 -35.531 4.516 1 88.81 154 ARG B CA 1
ATOM 2988 C C . ARG B 1 154 ? -15.305 -35.719 5.477 1 88.81 154 ARG B C 1
ATOM 2990 O O . ARG B 1 154 ? -14.609 -36.719 5.449 1 88.81 154 ARG B O 1
ATOM 2997 N N . ALA B 1 155 ? -15.125 -34.75 6.176 1 91.62 155 ALA B N 1
ATOM 2998 C CA . ALA B 1 155 ? -14.07 -34.812 7.18 1 91.62 155 ALA B CA 1
ATOM 2999 C C . ALA B 1 155 ? -14.336 -35.938 8.164 1 91.62 155 ALA B C 1
ATOM 3001 O O . ALA B 1 155 ? -13.414 -36.688 8.531 1 91.62 155 ALA B O 1
ATOM 3002 N N . LEU B 1 156 ? -15.562 -36.031 8.594 1 90.69 156 LEU B N 1
ATOM 3003 C CA . LEU B 1 156 ? -15.938 -37.094 9.547 1 90.69 156 LEU B CA 1
ATOM 3004 C C . LEU B 1 156 ? -15.695 -38.469 8.969 1 90.69 156 LEU B C 1
ATOM 3006 O O . LEU B 1 156 ? -15.289 -39.375 9.688 1 90.69 156 LEU B O 1
ATOM 3010 N N . GLN B 1 157 ? -15.93 -38.625 7.75 1 88.69 157 GLN B N 1
ATOM 3011 C CA . GLN B 1 157 ? -15.688 -39.906 7.094 1 88.69 157 GLN B CA 1
ATOM 3012 C C . GLN B 1 157 ? -14.219 -40.312 7.184 1 88.69 157 GLN B C 1
ATOM 3014 O O . GLN B 1 157 ? -13.891 -41.469 7.457 1 88.69 157 GLN B O 1
ATOM 3019 N N . VAL B 1 158 ? -13.422 -39.375 6.953 1 88 158 VAL B N 1
ATOM 3020 C CA . VAL B 1 158 ? -11.984 -39.625 7.02 1 88 158 VAL B CA 1
ATOM 3021 C C . VAL B 1 158 ? -11.578 -39.906 8.469 1 88 158 VAL B C 1
ATOM 3023 O O . VAL B 1 158 ? -10.766 -40.812 8.727 1 88 158 VAL B O 1
ATOM 3026 N N . ILE B 1 159 ? -12.125 -39.188 9.328 1 90 159 ILE B N 1
ATOM 3027 C CA . ILE B 1 159 ? -11.812 -39.375 10.75 1 90 159 ILE B CA 1
ATOM 3028 C C . ILE B 1 159 ? -12.266 -40.75 11.227 1 90 159 ILE B C 1
ATOM 3030 O O . ILE B 1 159 ? -11.578 -41.375 12.023 1 90 159 ILE B O 1
ATOM 3034 N N . GLU B 1 160 ? -13.367 -41.094 10.828 1 86.12 160 GLU B N 1
ATOM 3035 C CA . GLU B 1 160 ? -13.883 -42.406 11.211 1 86.12 160 GLU B CA 1
ATOM 3036 C C . GLU B 1 160 ? -12.969 -43.531 10.711 1 86.12 160 GLU B C 1
ATOM 3038 O O . GLU B 1 160 ? -12.797 -44.531 11.391 1 86.12 160 GLU B O 1
ATOM 3043 N N . LYS B 1 161 ? -12.383 -43.281 9.57 1 83.06 161 LYS B N 1
ATOM 3044 C CA . LYS B 1 161 ? -11.508 -44.281 8.977 1 83.06 161 LYS B CA 1
ATOM 3045 C C . LYS B 1 161 ? -10.109 -44.219 9.602 1 83.06 161 LYS B C 1
ATOM 3047 O O . LYS B 1 161 ? -9.531 -45.281 9.906 1 83.06 161 LYS B O 1
ATOM 3052 N N . ASN B 1 162 ? -9.672 -43.062 9.805 1 84.19 162 ASN B N 1
ATOM 3053 C CA . ASN B 1 162 ? -8.266 -42.906 10.18 1 84.19 162 ASN B CA 1
ATOM 3054 C C . ASN B 1 162 ? -8.117 -42.5 11.641 1 84.19 162 ASN B C 1
ATOM 3056 O O . ASN B 1 162 ? -7.02 -42.562 12.195 1 84.19 162 ASN B O 1
ATOM 3060 N N . GLY B 1 163 ? -9.203 -42.062 12.266 1 83.19 163 GLY B N 1
ATOM 3061 C CA . GLY B 1 163 ? -9.156 -41.594 13.641 1 83.19 163 GLY B CA 1
ATOM 3062 C C . GLY B 1 163 ? -8.938 -40.094 13.742 1 83.19 163 GLY B C 1
ATOM 3063 O O . GLY B 1 163 ? -9.266 -39.5 14.766 1 83.19 163 GLY B O 1
ATOM 3064 N N . PHE B 1 164 ? -8.242 -39.562 12.711 1 88.5 164 PHE B N 1
ATOM 3065 C CA . PHE B 1 164 ? -7.977 -38.125 12.719 1 88.5 164 PHE B CA 1
ATOM 3066 C C . PHE B 1 164 ? -7.863 -37.594 11.305 1 88.5 164 PHE B C 1
ATOM 3068 O O . PHE B 1 164 ? -7.812 -38.375 10.344 1 88.5 164 PHE B O 1
ATOM 3075 N N . ILE B 1 165 ? -7.922 -36.25 11.086 1 89.94 165 ILE B N 1
ATOM 3076 C CA . ILE B 1 165 ? -7.656 -35.594 9.812 1 89.94 165 ILE B CA 1
ATOM 3077 C C . ILE B 1 165 ? -6.684 -34.438 10.008 1 89.94 165 ILE B C 1
ATOM 3079 O O . ILE B 1 165 ? -6.781 -33.688 10.992 1 89.94 165 ILE B O 1
ATOM 3083 N N . SER B 1 166 ? -5.734 -34.438 9.211 1 87.19 166 SER B N 1
ATOM 3084 C CA . SER B 1 166 ? -4.766 -33.344 9.258 1 87.19 166 SER B CA 1
ATOM 3085 C C . SER B 1 166 ? -5.23 -32.156 8.422 1 87.19 166 SER B C 1
ATOM 3087 O O . SER B 1 166 ? -6.148 -32.281 7.605 1 87.19 166 SER B O 1
ATOM 3089 N N . LEU B 1 167 ? -4.543 -31.031 8.688 1 87.44 167 LEU B N 1
ATOM 3090 C CA . LEU B 1 167 ? -4.855 -29.828 7.926 1 87.44 167 LEU B CA 1
ATOM 3091 C C . LEU B 1 167 ? -4.656 -30.062 6.43 1 87.44 167 LEU B C 1
ATOM 3093 O O . LEU B 1 167 ? -5.492 -29.656 5.617 1 87.44 167 LEU B O 1
ATOM 3097 N N . ASP B 1 168 ? -3.617 -30.719 6.125 1 79.56 168 ASP B N 1
ATOM 3098 C CA . ASP B 1 168 ? -3.293 -30.969 4.723 1 79.56 168 ASP B CA 1
ATOM 3099 C C . ASP B 1 168 ? -4.336 -31.875 4.074 1 79.56 168 ASP B C 1
ATOM 3101 O O . ASP B 1 168 ? -4.746 -31.641 2.934 1 79.56 168 ASP B O 1
ATOM 3105 N N . ASP B 1 169 ? -4.68 -32.938 4.801 1 82.69 169 ASP B N 1
ATOM 3106 C CA . ASP B 1 169 ? -5.691 -33.875 4.301 1 82.69 169 ASP B CA 1
ATOM 3107 C C . ASP B 1 169 ? -7.023 -33.156 4.066 1 82.69 169 ASP B C 1
ATOM 3109 O O . ASP B 1 169 ? -7.695 -33.406 3.064 1 82.69 169 ASP B O 1
ATOM 3113 N N . TYR B 1 170 ? -7.383 -32.344 5.02 1 88.31 170 TYR B N 1
ATOM 3114 C CA . TYR B 1 170 ? -8.617 -31.562 4.906 1 88.31 170 TYR B CA 1
ATOM 3115 C C . TYR B 1 170 ? -8.586 -30.641 3.691 1 88.31 170 TYR B C 1
ATOM 3117 O O . TYR B 1 170 ? -9.562 -30.547 2.951 1 88.31 170 TYR B O 1
ATOM 3125 N N . ALA B 1 171 ? -7.516 -30.047 3.506 1 82.5 171 ALA B N 1
ATOM 3126 C CA . ALA B 1 171 ? -7.344 -29.141 2.365 1 82.5 171 ALA B CA 1
ATOM 3127 C C . ALA B 1 171 ? -7.492 -29.906 1.047 1 82.5 171 ALA B C 1
ATOM 3129 O O . ALA B 1 171 ? -8.188 -29.438 0.136 1 82.5 171 ALA B O 1
ATOM 3130 N N . GLN B 1 172 ? -6.863 -31.016 1.017 1 78.56 172 GLN B N 1
ATOM 3131 C CA . GLN B 1 172 ? -6.926 -31.844 -0.178 1 78.56 172 GLN B CA 1
ATOM 3132 C C . GLN B 1 172 ? -8.336 -32.375 -0.404 1 78.56 172 GLN B C 1
ATOM 3134 O O . GLN B 1 172 ? -8.828 -32.406 -1.535 1 78.56 172 GLN B O 1
ATOM 3139 N N . LEU B 1 173 ? -8.906 -32.812 0.721 1 80 173 LEU B N 1
ATOM 3140 C CA . LEU B 1 173 ? -10.234 -33.406 0.688 1 80 173 LEU B CA 1
ATOM 3141 C C . LEU B 1 173 ? -11.258 -32.438 0.09 1 80 173 LEU B C 1
ATOM 3143 O O . LEU B 1 173 ? -12.164 -32.875 -0.63 1 80 173 LEU B O 1
ATOM 3147 N N . ASN B 1 174 ? -11.109 -31.25 0.447 1 80.38 174 ASN B N 1
ATOM 3148 C CA . ASN B 1 174 ? -12.125 -30.266 0.065 1 80.38 174 ASN B CA 1
ATOM 3149 C C . ASN B 1 174 ? -11.609 -29.328 -1.017 1 80.38 174 ASN B C 1
ATOM 3151 O O . ASN B 1 174 ? -12.242 -28.312 -1.308 1 80.38 174 ASN B O 1
ATOM 3155 N N . ASN B 1 175 ? -10.5 -29.625 -1.508 1 73.75 175 ASN B N 1
ATOM 3156 C CA . ASN B 1 175 ? -9.898 -28.859 -2.594 1 73.75 175 ASN B CA 1
ATOM 3157 C C . ASN B 1 175 ? -9.766 -27.375 -2.234 1 73.75 175 ASN B C 1
ATOM 3159 O O . ASN B 1 175 ? -10.203 -26.5 -2.986 1 73.75 175 ASN B O 1
ATOM 3163 N N . MET B 1 176 ? -9.195 -27.188 -1.091 1 72.81 176 MET B N 1
ATOM 3164 C CA . MET B 1 176 ? -8.977 -25.828 -0.594 1 72.81 176 MET B CA 1
ATOM 3165 C C . MET B 1 176 ? -7.508 -25.609 -0.249 1 72.81 176 MET B C 1
ATOM 3167 O O . MET B 1 176 ? -6.758 -26.562 -0.049 1 72.81 176 MET B O 1
ATOM 3171 N N . SER B 1 177 ? -7.145 -24.406 -0.307 1 71.19 177 SER B N 1
ATOM 3172 C CA . SER B 1 177 ? -5.801 -24.078 0.156 1 71.19 177 SER B CA 1
ATOM 3173 C C . SER B 1 177 ? -5.648 -24.344 1.648 1 71.19 177 SER B C 1
ATOM 3175 O O . SER B 1 177 ? -6.637 -24.406 2.379 1 71.19 177 SER B O 1
ATOM 3177 N N . ARG B 1 178 ? -4.344 -24.516 2.014 1 75.5 178 ARG B N 1
ATOM 3178 C CA . ARG B 1 178 ? -4.051 -24.781 3.418 1 75.5 178 ARG B CA 1
ATOM 3179 C C . ARG B 1 178 ? -4.551 -23.656 4.309 1 75.5 178 ARG B C 1
ATOM 3181 O O . ARG B 1 178 ? -5.055 -23.891 5.406 1 75.5 178 ARG B O 1
ATOM 3188 N N . THR B 1 179 ? -4.5 -22.531 3.846 1 75.94 179 THR B N 1
ATOM 3189 C CA . THR B 1 179 ? -4.902 -21.375 4.629 1 75.94 179 THR B CA 1
ATOM 3190 C C . THR B 1 179 ? -6.414 -21.344 4.812 1 75.94 179 THR B C 1
ATOM 3192 O O . THR B 1 179 ? -6.91 -21.125 5.922 1 75.94 179 THR B O 1
ATOM 3195 N N . VAL B 1 180 ? -7.07 -21.516 3.787 1 72.25 180 VAL B N 1
ATOM 3196 C CA . VAL B 1 180 ? -8.523 -21.531 3.838 1 72.25 180 VAL B CA 1
ATOM 3197 C C . VAL B 1 180 ? -9 -22.703 4.688 1 72.25 180 VAL B C 1
ATOM 3199 O O . VAL B 1 180 ? -9.953 -22.578 5.465 1 72.25 180 VAL B O 1
ATOM 3202 N N . ALA B 1 181 ? -8.312 -23.781 4.504 1 81.69 181 ALA B N 1
ATOM 3203 C CA . ALA B 1 181 ? -8.641 -24.969 5.285 1 81.69 181 ALA B CA 1
ATOM 3204 C C . ALA B 1 181 ? -8.469 -24.703 6.781 1 81.69 181 ALA B C 1
ATOM 3206 O O . ALA B 1 181 ? -9.305 -25.109 7.59 1 81.69 181 ALA B O 1
ATOM 3207 N N . SER B 1 182 ? -7.395 -24.062 7.047 1 83.25 182 SER B N 1
ATOM 3208 C CA . SER B 1 182 ? -7.121 -23.75 8.445 1 83.25 182 SER B CA 1
ATOM 3209 C C . SER B 1 182 ? -8.195 -22.859 9.039 1 83.25 182 SER B C 1
ATOM 3211 O O . SER B 1 182 ? -8.672 -23.094 10.148 1 83.25 182 SER B O 1
ATOM 3213 N N . GLU B 1 183 ? -8.578 -21.891 8.359 1 83.69 183 GLU B N 1
ATOM 3214 C CA . GLU B 1 183 ? -9.617 -20.969 8.828 1 83.69 183 GLU B CA 1
ATOM 3215 C C . GLU B 1 183 ? -10.961 -21.672 8.93 1 83.69 183 GLU B C 1
ATOM 3217 O O . GLU B 1 183 ? -11.727 -21.438 9.875 1 83.69 183 GLU B O 1
ATOM 3222 N N . ASP B 1 184 ? -11.258 -22.453 7.984 1 83.06 184 ASP B N 1
ATOM 3223 C CA . ASP B 1 184 ? -12.5 -23.219 7.977 1 83.06 184 ASP B CA 1
ATOM 3224 C C . ASP B 1 184 ? -12.57 -24.156 9.18 1 83.06 184 ASP B C 1
ATOM 3226 O O . ASP B 1 184 ? -13.586 -24.203 9.867 1 83.06 184 ASP B O 1
ATOM 3230 N N . LEU B 1 185 ? -11.578 -24.906 9.375 1 89.19 185 LEU B N 1
ATOM 3231 C CA . LEU B 1 185 ? -11.523 -25.828 10.492 1 89.19 185 LEU B CA 1
ATOM 3232 C C . LEU B 1 185 ? -11.641 -25.094 11.82 1 89.19 185 LEU B C 1
ATOM 3234 O O . LEU B 1 185 ? -12.289 -25.578 12.75 1 89.19 185 LEU B O 1
ATOM 3238 N N . LYS B 1 186 ? -10.977 -23.969 11.836 1 86.5 186 LYS B N 1
ATOM 3239 C CA . LYS B 1 186 ? -11.117 -23.156 13.031 1 86.5 186 LYS B CA 1
ATOM 3240 C C . LYS B 1 186 ? -12.57 -22.75 13.266 1 86.5 186 LYS B C 1
ATOM 3242 O O . LYS B 1 186 ? -13.07 -22.844 14.391 1 86.5 186 LYS B O 1
ATOM 3247 N N . GLY B 1 187 ? -13.219 -22.312 12.273 1 85.88 187 GLY B N 1
ATOM 3248 C CA . GLY B 1 187 ? -14.625 -21.984 12.367 1 85.88 187 GLY B CA 1
ATOM 3249 C C . GLY B 1 187 ? -15.5 -23.156 12.781 1 85.88 187 GLY B C 1
ATOM 3250 O O . GLY B 1 187 ? -16.406 -23 13.594 1 85.88 187 GLY B O 1
ATOM 3251 N N . ILE B 1 188 ? -15.258 -24.25 12.258 1 87.44 188 ILE B N 1
ATOM 3252 C CA . ILE B 1 188 ? -16.016 -25.469 12.547 1 87.44 188 ILE B CA 1
ATOM 3253 C C . ILE B 1 188 ? -15.789 -25.875 14.008 1 87.44 188 ILE B C 1
ATOM 3255 O O . ILE B 1 188 ? -16.75 -26.219 14.703 1 87.44 188 ILE B O 1
ATOM 3259 N N . THR B 1 189 ? -14.602 -25.75 14.43 1 87.44 189 THR B N 1
ATOM 3260 C CA . THR B 1 189 ? -14.266 -26.219 15.773 1 87.44 189 THR B CA 1
ATOM 3261 C C . THR B 1 189 ? -14.711 -25.219 16.828 1 87.44 189 THR B C 1
ATOM 3263 O O . THR B 1 189 ? -14.891 -25.578 18 1 87.44 189 THR B O 1
ATOM 3266 N N . ASP B 1 190 ? -14.828 -24.031 16.406 1 85.31 190 ASP B N 1
ATOM 3267 C CA . ASP B 1 190 ? -15.273 -23 17.344 1 85.31 190 ASP B CA 1
ATOM 3268 C C . ASP B 1 190 ? -16.75 -23.188 17.688 1 85.31 190 ASP B C 1
ATOM 3270 O O . ASP B 1 190 ? -17.219 -22.703 18.719 1 85.31 190 ASP B O 1
ATOM 3274 N N . ASP B 1 191 ? -17.406 -23.812 16.828 1 79.81 191 ASP B N 1
ATOM 3275 C CA . ASP B 1 191 ? -18.797 -24.172 17.109 1 79.81 191 ASP B CA 1
ATOM 3276 C C . ASP B 1 191 ? -18.875 -25.344 18.078 1 79.81 191 ASP B C 1
ATOM 3278 O O . ASP B 1 191 ? -18.406 -26.438 17.781 1 79.81 191 ASP B O 1
ATOM 3282 N N . PRO B 1 192 ? -19.484 -25.062 19.25 1 82.88 192 PRO B N 1
ATOM 3283 C CA . PRO B 1 192 ? -19.562 -26.125 20.25 1 82.88 192 PRO B CA 1
ATOM 3284 C C . PRO B 1 192 ? -20.438 -27.297 19.797 1 82.88 192 PRO B C 1
ATOM 3286 O O . PRO B 1 192 ? -20.281 -28.422 20.297 1 82.88 192 PRO B O 1
ATOM 3289 N N . GLN B 1 193 ? -21.266 -27.078 18.938 1 82.06 193 GLN B N 1
ATOM 3290 C CA . GLN B 1 193 ? -22.156 -28.141 18.484 1 82.06 193 GLN B CA 1
ATOM 3291 C C . GLN B 1 193 ? -21.531 -28.938 17.344 1 82.06 193 GLN B C 1
ATOM 3293 O O . GLN B 1 193 ? -22.094 -29.938 16.891 1 82.06 193 GLN B O 1
ATOM 3298 N N . SER B 1 194 ? -20.391 -28.562 16.984 1 87.19 194 SER B N 1
ATOM 3299 C CA . SER B 1 194 ? -19.719 -29.234 15.883 1 87.19 194 SER B CA 1
ATOM 3300 C C . SER B 1 194 ? -19.219 -30.609 16.312 1 87.19 194 SER B C 1
ATOM 3302 O O . SER B 1 194 ? -18.734 -30.781 17.438 1 87.19 194 SER B O 1
ATOM 3304 N N . PRO B 1 195 ? -19.312 -31.609 15.492 1 89.75 195 PRO B N 1
ATOM 3305 C CA . PRO B 1 195 ? -18.844 -32.969 15.82 1 89.75 195 PRO B CA 1
ATOM 3306 C C . PRO B 1 195 ? -17.328 -33.094 15.727 1 89.75 195 PRO B C 1
ATOM 3308 O O . PRO B 1 195 ? -16.797 -34.188 15.977 1 89.75 195 PRO B O 1
ATOM 3311 N N . ILE B 1 196 ? -16.688 -32.125 15.352 1 91.62 196 ILE B N 1
ATOM 3312 C CA . ILE B 1 196 ? -15.234 -32.156 15.172 1 91.62 196 ILE B CA 1
ATOM 3313 C C . ILE B 1 196 ? -14.555 -31.25 16.188 1 91.62 196 ILE B C 1
ATOM 3315 O O . ILE B 1 196 ? -15.031 -30.125 16.422 1 91.62 196 ILE B O 1
ATOM 3319 N N . CYS B 1 197 ? -13.547 -31.734 16.891 1 89.19 197 CYS B N 1
ATOM 3320 C CA . CYS B 1 197 ? -12.734 -30.922 17.797 1 89.19 197 CYS B CA 1
ATOM 3321 C C . CYS B 1 197 ? -11.258 -31.031 17.453 1 89.19 197 CYS B C 1
ATOM 3323 O O . CYS B 1 197 ? -10.852 -31.922 16.703 1 89.19 197 CYS B O 1
ATOM 3325 N N . SER B 1 198 ? -10.523 -30.062 17.844 1 87.88 198 SER B N 1
ATOM 3326 C CA . SER B 1 198 ? -9.102 -30.016 17.516 1 87.88 198 SER B CA 1
ATOM 3327 C C . SER B 1 198 ? -8.25 -30.562 18.656 1 87.88 198 SER B C 1
ATOM 3329 O O . SER B 1 198 ? -8.625 -30.469 19.812 1 87.88 198 SER B O 1
ATOM 3331 N N . HIS B 1 199 ? -7.266 -31.281 18.281 1 81.38 199 HIS B N 1
ATOM 3332 C CA . HIS B 1 199 ? -6.25 -31.781 19.203 1 81.38 199 HIS B CA 1
ATOM 3333 C C . HIS B 1 199 ? -4.852 -31.391 18.75 1 81.38 199 HIS B C 1
ATOM 3335 O O . HIS B 1 199 ? -4.551 -31.406 17.562 1 81.38 199 HIS B O 1
ATOM 3341 N N . GLY B 1 200 ? -4.09 -30.969 19.75 1 75.44 200 GLY B N 1
ATOM 3342 C CA . GLY B 1 200 ? -2.723 -30.578 19.438 1 75.44 200 GLY B CA 1
ATOM 3343 C C . GLY B 1 200 ? -2.549 -29.078 19.25 1 75.44 200 GLY B C 1
ATOM 3344 O O . GLY B 1 200 ? -3.494 -28.312 19.438 1 75.44 200 GLY B O 1
ATOM 3345 N N . ARG B 1 201 ? -1.381 -28.688 19.078 1 76.69 201 ARG B N 1
ATOM 3346 C CA . ARG B 1 201 ? -1.037 -27.266 18.938 1 76.69 201 ARG B CA 1
ATOM 3347 C C . ARG B 1 201 ? -0.116 -27.047 17.75 1 76.69 201 ARG B C 1
ATOM 3349 O O . ARG B 1 201 ? 0.637 -27.953 17.359 1 76.69 201 ARG B O 1
ATOM 3356 N N . HIS B 1 202 ? -0.385 -25.969 17.188 1 72.75 202 HIS B N 1
ATOM 3357 C CA . HIS B 1 202 ? 0.472 -25.531 16.094 1 72.75 202 HIS B CA 1
ATOM 3358 C C . HIS B 1 202 ? 0.554 -26.578 14.992 1 72.75 202 HIS B C 1
ATOM 3360 O O . HIS B 1 202 ? -0.473 -27 14.461 1 72.75 202 HIS B O 1
ATOM 3366 N N . SER B 1 203 ? 1.878 -26.922 14.641 1 67.81 203 SER B N 1
ATOM 3367 C CA . SER B 1 203 ? 2.082 -27.828 13.516 1 67.81 203 SER B CA 1
ATOM 3368 C C . SER B 1 203 ? 1.611 -29.234 13.844 1 67.81 203 SER B C 1
ATOM 3370 O O . SER B 1 203 ? 1.423 -30.062 12.945 1 67.81 203 SER B O 1
ATOM 3372 N N . HIS B 1 204 ? 1.271 -29.531 15.039 1 72.5 204 HIS B N 1
ATOM 3373 C CA . HIS B 1 204 ? 0.829 -30.844 15.461 1 72.5 204 HIS B CA 1
ATOM 3374 C C . HIS B 1 204 ? -0.685 -30.891 15.641 1 72.5 204 HIS B C 1
ATOM 3376 O O . HIS B 1 204 ? -1.22 -31.859 16.188 1 72.5 204 HIS B O 1
ATOM 3382 N N . LYS B 1 205 ? -1.265 -29.906 15.203 1 85.12 205 LYS B N 1
ATOM 3383 C CA . LYS B 1 205 ? -2.709 -29.828 15.398 1 85.12 205 LYS B CA 1
ATOM 3384 C C . LYS B 1 205 ? -3.443 -30.797 14.469 1 85.12 205 LYS B C 1
ATOM 3386 O O . LYS B 1 205 ? -3.117 -30.891 13.281 1 85.12 205 LYS B O 1
ATOM 3391 N N . VAL B 1 206 ? -4.242 -31.688 15 1 86.06 206 VAL B N 1
ATOM 3392 C CA . VAL B 1 206 ? -5.086 -32.594 14.25 1 86.06 206 VAL B CA 1
ATOM 3393 C C . VAL B 1 206 ? -6.539 -32.469 14.695 1 86.06 206 VAL B C 1
ATOM 3395 O O . VAL B 1 206 ? -6.812 -31.891 15.766 1 86.06 206 VAL B O 1
ATOM 3398 N N . TRP B 1 207 ? -7.387 -32.875 13.82 1 91.69 207 TRP B N 1
ATOM 3399 C CA . TRP B 1 207 ? -8.812 -32.781 14.117 1 91.69 207 TRP B CA 1
ATOM 3400 C C . TRP B 1 207 ? -9.438 -34.156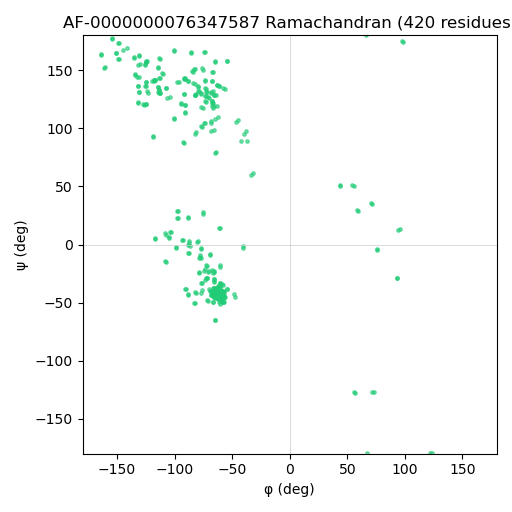 14.234 1 91.69 207 TRP B C 1
ATOM 3402 O O . TRP B 1 207 ? -9.125 -35.062 13.453 1 91.69 207 TRP B O 1
ATOM 3412 N N . VAL B 1 208 ? -10.227 -34.281 15.32 1 88.88 208 VAL B N 1
ATOM 3413 C CA . VAL B 1 208 ? -10.812 -35.562 15.664 1 88.88 208 VAL B CA 1
ATOM 3414 C C . VAL B 1 208 ? -12.305 -35.406 15.938 1 88.88 208 VAL B C 1
ATOM 3416 O O . VAL B 1 208 ? -12.789 -34.281 16.109 1 88.88 208 VAL B O 1
ATOM 3419 N N . LYS B 1 209 ? -12.977 -36.625 15.875 1 88.56 209 LYS B N 1
ATOM 3420 C CA . LYS B 1 209 ? -14.398 -36.625 16.203 1 88.56 209 LYS B CA 1
ATOM 3421 C C . LYS B 1 209 ? -14.633 -36.281 17.672 1 88.56 209 LYS B C 1
ATOM 3423 O O . LYS B 1 209 ? -13.914 -36.75 18.547 1 88.56 209 LYS B O 1
ATOM 3428 N N . ARG B 1 210 ? -15.539 -35.281 17.828 1 84.25 210 ARG B N 1
ATOM 3429 C CA . ARG B 1 210 ? -15.883 -34.906 19.203 1 84.25 210 ARG B CA 1
ATOM 3430 C C . ARG B 1 210 ? -16.625 -36 19.922 1 84.25 210 ARG B C 1
ATOM 3432 O O . ARG B 1 210 ? -17.547 -36.625 19.375 1 84.25 210 ARG B O 1
ATOM 3439 N N . GLU B 1 211 ? -16.078 -36.531 20.969 1 72.31 211 GLU B N 1
ATOM 3440 C CA . GLU B 1 211 ? -16.75 -37.531 21.781 1 72.31 211 GLU B CA 1
ATOM 3441 C C . GLU B 1 211 ? -18.016 -36.969 22.438 1 72.31 211 GLU B C 1
ATOM 3443 O O . GLU B 1 211 ? -18.031 -35.812 22.859 1 72.31 211 GLU B O 1
ATOM 3448 N N . ALA B 1 212 ? -19.281 -37.594 22.109 1 57.91 212 ALA B N 1
ATOM 3449 C CA . ALA B 1 212 ? -20.5 -37.25 22.828 1 57.91 212 ALA B CA 1
ATOM 3450 C C . ALA B 1 212 ? -20.25 -37.25 24.344 1 57.91 212 ALA B C 1
ATOM 3452 O O . ALA B 1 212 ? -19.438 -38 24.844 1 57.91 212 ALA B O 1
#

Secondary structure (DSSP, 8-state):
--EEEEEEPP-TT-S---BEEEEEE---EEPHHHHHHHHHHH-TTS-HHHHHHHHHHHHHHHHHHHHTT-EEE-GGG-EEEEEEEE-S-S--B-SSTT----S--EEEEEEEEE--HHHHHHHHHHHHTT-EEEEEEEE-----SS-HHHHHHHHHHHHHHHS-B-HHHHHHHTT--HHHHHHHHHHHHHSTT-SEEEES-GGG-EEEEPP-/--EEEEEEPP-TT-S---BEEEEEE---EEPHHHHHHHHHHH-TTS-HHHHHHHHHHHHHHHHHHHHTT-EEE-GGG-EEEEEEEE-S-S--B-SSTT----S--EEEEEEEEE--HHHHHHHHHHHHTT-EEEEEEEE-----SS-HHHHHHHHHHHHHHHS-B-HHHHHHHTT--HHHHHHHHHHHHHSTT-SEEEES-GGG-EEEEPP-

Foldseek 3Di:
DKEKEKAWDPPPVPPPDTDIDIDTPDPDDDDPLNVLVVVCVVPVVDDSVRVVVVVVVVVVVVVVQQVVVDWDQPDQAWIKHWDKDFPDPDDPDDPDPPCPVPPTHMDTDDIDTDGDPVNVVVCCVVDVVPYYYPPPHHHYQLQLPADLVRLLVQLQVVCVVPVWADLVRSCVSRVHDSVVSVVSVVVQQVDPPHQKHWDDDDNPIIIGGHDD/DKEKEKAWDPPPVPPPDTDIDIDTPDPDDDDPLRVLVVVCVVPVVDDSVRVVVVVVVVVVVVVVQQVVVDWDQPDQAWIKHWDKDFPDPDDPDDPDPPRPVPPTHMDTDDIDTDGDPVNVVVCCVVDVVPYYYPPPHHHYQLPLPADLVRLLVQQQVVCVVPVWADLVNSCVSRVHDSVVSVVSVVVQQVDPVHQKHWDDDDNPIIIGGRDD

Organism: NCBI:txid165179

pLDDT: mean 84.18, std 10.7, range [42.75, 95.62]

Radius of gyration: 27.51 Å; Cα contacts (8 Å, |Δi|>4): 727; chains: 2; bounding box: 61×85×53 Å

InterPro domains:
  IPR041607 HU domain fused to wHTH, Ig, or Glycine-rich motif [PF18291] (2-124)

Nearest PDB structures (foldseek):
  5j0n-assembly1_L  TM=6.043E-01  e=1.231E-02  Escherichia coli
  7el3-assembly1_B  TM=7.271E-01  e=1.133E-01  Acinetobacter baumannii
  2mlg-assembly1_A  TM=6.706E-01  e=1.450E-01  Fuselloviridae
  4rgu-assembly1_B-2  TM=5.718E-01  e=1.065E-01  Acinetobacter baylyi ADP1
  6pco-assembly2_C  TM=6.372E-01  e=4.136E-01  Bordetella bronchiseptica